Protein AF-A0A7Y9HKL0-F1 (afdb_monomer_lite)

Radius of gyration: 28.07 Å; chains: 1; bounding box: 68×76×88 Å

pLDDT: mean 76.35, std 19.72, range [28.73, 98.69]

Secondary structure (DSSP, 8-state):
--EEEPPTT--HHHHHHHTT--HHHHHHHTT-S-TT---TT-EEE-----PPP-----PPPPPPPPPP---PPPHHHHHHHHHHHHHHHHHHHHHHHHHHHHHHHHHHHHHHHHHH------PPPPPPP-PPPPP---TTTHHHHHHHHHHHHHHSPP-PPPP-SSS--HHHHHHHHHHHHHHH--TTGGG-EEESHHHHTTTTSS--STT-TTTTTB---EEETTTTEETTTSHHHHHHHHHHHH-HHHHHHHHHTT-HHHHHHHHHHHHT--GGGTT-TTS-S-HHHHHHHHTTSHHHHHHHHHHTSTTS----GGG-B--TTS--EESSTTPPEE-TTSHHHHHHHHHHTT-HHHHHHHHHHHIIIIIGGGHHHHHHTT---HHHHHHHHHHHHHH-TTSTGGGHHHHHHHHTT--SS--SHHHHHHHHHHHHH-SSEETTEE--HHHHHHHHHHHH-TTS-S-S----GGG-

Structure (mmCIF, N/CA/C/O backbone):
data_AF-A0A7Y9HKL0-F1
#
_entry.id   AF-A0A7Y9HKL0-F1
#
loop_
_atom_site.group_PDB
_atom_site.id
_atom_site.type_symbol
_atom_site.label_atom_id
_atom_site.label_alt_id
_atom_site.label_comp_id
_atom_site.label_asym_id
_atom_site.label_entity_id
_atom_site.label_seq_id
_atom_site.pdbx_PDB_ins_code
_atom_site.Cartn_x
_atom_site.Cartn_y
_atom_site.Cartn_z
_atom_site.occupancy
_atom_site.B_iso_or_equiv
_atom_site.auth_seq_id
_atom_site.auth_comp_id
_atom_site.auth_asym_id
_atom_site.auth_atom_id
_atom_site.pdbx_PDB_model_num
ATOM 1 N N . MET A 1 1 ? -23.458 16.137 -48.644 1.00 60.25 1 MET A N 1
ATOM 2 C CA . MET A 1 1 ? -22.697 15.511 -47.537 1.00 60.25 1 MET A CA 1
ATOM 3 C C . MET A 1 1 ? -23.072 16.260 -46.268 1.00 60.25 1 MET A C 1
ATOM 5 O O . MET A 1 1 ? -23.228 17.471 -46.381 1.00 60.25 1 MET A O 1
ATOM 9 N N . PRO A 1 2 ? -23.307 15.602 -45.121 1.00 82.56 2 PRO A N 1
ATOM 10 C CA . PRO A 1 2 ? -23.569 16.333 -43.885 1.00 82.56 2 PRO A CA 1
ATOM 11 C C . PRO A 1 2 ? -22.359 17.207 -43.532 1.00 82.56 2 PRO A C 1
ATOM 13 O O . PRO A 1 2 ? -21.218 16.806 -43.753 1.00 82.56 2 PRO A O 1
ATOM 16 N N . THR A 1 3 ? -22.609 18.408 -43.020 1.00 87.50 3 THR A N 1
ATOM 17 C CA . THR A 1 3 ? -21.567 19.359 -42.616 1.00 87.50 3 THR A CA 1
ATOM 18 C C . THR A 1 3 ? -21.662 19.635 -41.121 1.00 87.50 3 THR A C 1
ATOM 20 O O . THR A 1 3 ? -22.765 19.798 -40.600 1.00 87.50 3 THR A O 1
ATOM 23 N N . HIS A 1 4 ? -20.523 19.730 -40.439 1.00 87.75 4 HIS A N 1
ATOM 24 C CA . HIS A 1 4 ? -20.424 20.016 -39.008 1.00 87.75 4 HIS A CA 1
ATOM 25 C C . HIS A 1 4 ? -19.666 21.321 -38.777 1.00 87.75 4 HIS A C 1
ATOM 27 O O . HIS A 1 4 ? -18.547 21.479 -39.260 1.00 87.75 4 HIS A O 1
ATOM 33 N N . LYS A 1 5 ? -20.261 22.256 -38.032 1.00 91.25 5 LYS A N 1
ATOM 34 C CA . LYS A 1 5 ? -19.592 23.496 -37.623 1.00 91.25 5 LYS A CA 1
ATOM 35 C C . LYS A 1 5 ? -18.841 23.247 -36.315 1.00 91.25 5 LYS A C 1
ATOM 37 O O . LYS A 1 5 ? -19.484 22.983 -35.303 1.00 91.25 5 LYS A O 1
ATOM 42 N N . VAL A 1 6 ? -17.514 23.348 -36.358 1.00 88.19 6 VAL A N 1
ATOM 43 C CA . VAL A 1 6 ? -16.598 23.143 -35.228 1.00 88.19 6 VAL A CA 1
ATOM 44 C C . VAL A 1 6 ? -16.999 24.057 -34.073 1.00 88.19 6 VAL A C 1
ATOM 46 O O . VAL A 1 6 ? -17.149 25.269 -34.249 1.00 88.19 6 VAL A O 1
ATOM 49 N N . ARG A 1 7 ? -17.197 23.479 -32.893 1.00 84.00 7 ARG A N 1
ATOM 50 C CA . ARG A 1 7 ? -17.511 24.187 -31.649 1.00 84.00 7 ARG A CA 1
ATOM 51 C C . ARG A 1 7 ? -16.261 24.337 -30.794 1.00 84.00 7 ARG A C 1
ATOM 53 O O . ARG A 1 7 ? -15.253 23.672 -31.023 1.00 84.00 7 ARG A O 1
ATOM 60 N N . ASP A 1 8 ? -16.343 25.228 -29.814 1.00 70.81 8 ASP A N 1
ATOM 61 C CA . ASP A 1 8 ? -15.228 25.487 -28.914 1.00 70.81 8 ASP A CA 1
ATOM 62 C C . ASP A 1 8 ? -14.807 24.204 -28.178 1.00 70.81 8 ASP A C 1
ATOM 64 O O . ASP A 1 8 ? -15.651 23.466 -27.666 1.00 70.81 8 ASP A O 1
ATOM 68 N N . GLY A 1 9 ? -13.506 23.908 -28.195 1.00 72.38 9 GLY A N 1
ATOM 69 C CA . GLY A 1 9 ? -12.932 22.689 -27.614 1.00 72.38 9 GLY A CA 1
ATOM 70 C C . GLY A 1 9 ? -13.030 21.409 -28.462 1.00 72.38 9 GLY A C 1
ATOM 71 O O . GLY A 1 9 ? -12.573 20.358 -28.010 1.00 72.38 9 GLY A O 1
ATOM 72 N N . GLU A 1 10 ? -13.587 21.448 -29.678 1.00 81.06 10 GLU A N 1
ATOM 73 C CA . GLU A 1 10 ? -13.597 20.286 -30.578 1.00 81.06 10 GLU A CA 1
ATOM 74 C C . GLU A 1 10 ? -12.285 20.148 -31.375 1.00 81.06 10 GLU A C 1
ATOM 76 O O . GLU A 1 10 ? -11.695 21.123 -31.830 1.00 81.06 10 GLU A O 1
ATOM 81 N N . SER A 1 11 ? -11.847 18.905 -31.595 1.00 88.44 11 SER A N 1
ATOM 82 C CA . SER A 1 11 ? -10.706 18.547 -32.449 1.00 88.44 11 SER A CA 1
ATOM 83 C C . SER A 1 11 ? -11.152 17.647 -33.606 1.00 88.44 11 SER A C 1
ATOM 85 O O . SER A 1 11 ? -12.193 16.989 -33.531 1.00 88.44 11 SER A O 1
ATOM 87 N N . ILE A 1 12 ? -10.328 17.509 -34.650 1.00 85.12 12 ILE A N 1
ATOM 88 C CA . ILE A 1 12 ? -10.587 16.557 -35.746 1.00 85.12 12 ILE A CA 1
ATOM 89 C C . ILE A 1 12 ? -10.821 15.132 -35.223 1.00 85.12 12 ILE A C 1
ATOM 91 O O . ILE A 1 12 ? -11.694 14.421 -35.716 1.00 85.12 12 ILE A O 1
ATOM 95 N N . SER A 1 13 ? -10.092 14.725 -34.179 1.00 82.00 13 SER A N 1
ATOM 96 C CA . SER A 1 13 ? -10.234 13.393 -33.582 1.00 82.00 13 SER A CA 1
ATOM 97 C C . SER A 1 13 ? -11.562 13.219 -32.831 1.00 82.00 13 SER A C 1
ATOM 99 O O . SER A 1 13 ? -12.132 12.129 -32.860 1.00 82.00 13 SER A O 1
ATOM 101 N N . SER A 1 14 ? -12.063 14.260 -32.153 1.00 83.19 14 SER A N 1
ATOM 102 C CA . SER A 1 14 ? -13.353 14.191 -31.451 1.00 83.19 14 SER A CA 1
ATOM 103 C C . SER A 1 14 ? -14.530 14.248 -32.424 1.00 83.19 14 SER A C 1
ATOM 105 O O . SER A 1 14 ? -15.496 13.513 -32.240 1.00 83.19 14 SER A O 1
ATOM 107 N N . ILE A 1 15 ? -14.421 15.034 -33.500 1.00 86.44 15 ILE A N 1
ATOM 108 C CA . ILE A 1 15 ? -15.443 15.126 -34.554 1.00 86.44 15 ILE A CA 1
ATOM 109 C C . ILE A 1 15 ? -15.511 13.820 -35.361 1.00 86.44 15 ILE A C 1
ATOM 111 O O . ILE A 1 15 ? -16.599 13.296 -35.585 1.00 86.44 15 ILE A O 1
ATOM 115 N N . ALA A 1 16 ? -14.369 13.228 -35.730 1.00 86.12 16 ALA A N 1
ATOM 116 C CA . ALA A 1 16 ? -14.337 11.940 -36.431 1.00 86.12 16 ALA A CA 1
ATOM 117 C C . ALA A 1 16 ? -15.029 10.825 -35.625 1.00 86.12 16 ALA A C 1
ATOM 119 O O . ALA A 1 16 ? -15.837 10.068 -36.164 1.00 86.12 16 ALA A O 1
ATOM 120 N N . LYS A 1 17 ? -14.786 10.782 -34.307 1.00 84.25 17 LYS A N 1
ATOM 121 C CA . LYS A 1 17 ? -15.470 9.856 -33.392 1.00 84.25 17 LYS A CA 1
ATOM 122 C C . LYS A 1 17 ? -16.966 10.134 -33.287 1.00 84.25 17 LYS A C 1
ATOM 124 O O . LYS A 1 17 ? -17.737 9.182 -33.309 1.00 84.25 17 LYS A O 1
ATOM 129 N N . LEU A 1 18 ? -17.364 11.405 -33.200 1.00 84.38 18 LEU A N 1
ATOM 130 C CA . LEU A 1 18 ? -18.769 11.806 -33.089 1.00 84.38 18 LEU A CA 1
ATOM 131 C C . LEU A 1 18 ? -19.599 11.322 -34.286 1.00 84.38 18 LEU A C 1
ATOM 133 O O . LEU A 1 18 ? -20.741 10.911 -34.115 1.00 84.38 18 LEU A O 1
ATOM 137 N N . PHE A 1 19 ? -19.015 11.337 -35.485 1.00 84.75 19 PHE A N 1
ATOM 138 C CA . PHE A 1 19 ? -19.691 10.905 -36.710 1.00 84.75 19 PHE A CA 1
ATOM 139 C C . PHE A 1 19 ? -19.340 9.479 -37.153 1.00 84.75 19 PHE A C 1
ATOM 141 O O . PHE A 1 19 ? -19.783 9.051 -38.217 1.00 84.75 19 PHE A O 1
ATOM 148 N N . HIS A 1 20 ? -18.572 8.736 -36.349 1.00 84.75 20 HIS A N 1
ATOM 149 C CA . HIS A 1 20 ? -18.093 7.387 -36.670 1.00 84.75 20 HIS A CA 1
ATOM 150 C C . HIS A 1 20 ? -17.414 7.286 -38.049 1.00 84.75 20 HIS A C 1
ATOM 152 O O . HIS A 1 20 ? -17.606 6.317 -38.787 1.00 84.75 20 HIS A O 1
ATOM 158 N N . VAL A 1 21 ? -16.620 8.297 -38.402 1.00 87.06 21 VAL A N 1
ATOM 159 C CA . VAL A 1 21 ? -15.829 8.335 -39.637 1.00 87.06 21 VAL A CA 1
ATOM 160 C C . VAL A 1 21 ? -14.350 8.189 -39.317 1.00 87.06 21 VAL A C 1
ATOM 162 O O . VAL A 1 21 ? -13.893 8.549 -38.232 1.00 87.06 21 VAL A O 1
ATOM 165 N N . ASP A 1 22 ? -13.590 7.662 -40.270 1.00 85.94 22 ASP A N 1
ATOM 166 C CA . ASP A 1 22 ? -12.144 7.589 -40.123 1.00 85.94 22 ASP A CA 1
ATOM 167 C C . ASP A 1 22 ? -11.515 8.995 -40.134 1.00 85.94 22 ASP A C 1
ATOM 169 O O . ASP A 1 22 ? -11.911 9.880 -40.901 1.00 85.94 22 ASP A O 1
ATOM 173 N N . LYS A 1 23 ? -10.516 9.194 -39.267 1.00 88.06 23 LYS A N 1
ATOM 174 C CA . LYS A 1 23 ? -9.847 10.487 -39.084 1.00 88.06 23 LYS A CA 1
ATOM 175 C C . LYS A 1 23 ? -9.130 10.929 -40.363 1.00 88.06 23 LYS A C 1
ATOM 177 O O . LYS A 1 23 ? -9.212 12.105 -40.709 1.00 88.06 23 LYS A O 1
ATOM 182 N N . ALA A 1 24 ? -8.454 10.014 -41.062 1.00 84.00 24 ALA A N 1
ATOM 183 C CA . ALA A 1 24 ? -7.739 10.334 -42.294 1.00 84.00 24 ALA A CA 1
ATOM 184 C C . ALA A 1 24 ? -8.721 10.698 -43.415 1.00 84.00 24 ALA A C 1
ATOM 186 O O . ALA A 1 24 ? -8.516 11.695 -44.101 1.00 84.00 24 ALA A O 1
ATOM 187 N N . SER A 1 25 ? -9.847 9.984 -43.505 1.00 84.56 25 SER A N 1
ATOM 188 C CA . SER A 1 25 ? -10.920 10.305 -44.459 1.00 84.56 25 SER A CA 1
ATOM 189 C C . SER A 1 25 ? -11.530 11.692 -44.214 1.00 84.56 25 SER A C 1
ATOM 191 O O . SER A 1 25 ? -11.843 12.410 -45.161 1.00 84.56 25 SER A O 1
ATOM 193 N N . LEU A 1 26 ? -11.694 12.099 -42.948 1.00 87.00 26 LEU A N 1
ATOM 194 C CA . LEU A 1 26 ? -12.203 13.430 -42.597 1.00 87.00 26 LEU A CA 1
ATOM 195 C C . LEU A 1 26 ? -11.196 14.547 -42.927 1.00 87.00 26 LEU A C 1
ATOM 197 O O . LEU A 1 26 ? -11.602 15.615 -43.382 1.00 87.00 26 LEU A O 1
ATOM 201 N N . ILE A 1 27 ? -9.898 14.303 -42.721 1.00 88.00 27 ILE A N 1
ATOM 202 C CA . ILE A 1 27 ? -8.813 15.237 -43.071 1.00 88.00 27 ILE A CA 1
ATOM 203 C C . ILE A 1 27 ? -8.735 15.423 -44.589 1.00 88.00 27 ILE A C 1
ATOM 205 O O . ILE A 1 27 ? -8.690 16.558 -45.068 1.00 88.00 27 ILE A O 1
ATOM 209 N N . GLU A 1 28 ? -8.769 14.319 -45.336 1.00 85.88 28 GLU A N 1
ATOM 210 C CA . GLU A 1 28 ? -8.707 14.305 -46.798 1.00 85.88 28 GLU A CA 1
ATOM 211 C C . GLU A 1 28 ? -9.916 15.017 -47.416 1.00 85.88 28 GLU A C 1
ATOM 213 O O . GLU A 1 28 ? -9.742 15.921 -48.232 1.00 85.88 28 GLU A O 1
ATOM 218 N N . ALA A 1 29 ? -11.131 14.698 -46.953 1.00 86.62 29 ALA A N 1
ATOM 219 C CA . ALA A 1 29 ? -12.374 15.294 -47.450 1.00 86.62 29 ALA A CA 1
ATOM 220 C C . ALA A 1 29 ? -12.476 16.815 -47.232 1.00 86.62 29 ALA A C 1
ATOM 222 O O . ALA A 1 29 ? -13.306 17.469 -47.860 1.00 86.62 29 ALA A O 1
ATOM 223 N N . ASN A 1 30 ? -11.659 17.377 -46.336 1.00 90.19 30 ASN A N 1
ATOM 224 C CA . ASN A 1 30 ? -11.635 18.804 -46.014 1.00 90.19 30 ASN A CA 1
ATOM 225 C C . ASN A 1 30 ? -10.307 19.485 -46.374 1.00 90.19 30 ASN A C 1
ATOM 227 O O . ASN A 1 30 ? -10.111 20.646 -46.018 1.00 90.19 30 ASN A O 1
ATOM 231 N N . HIS A 1 31 ? -9.397 18.777 -47.056 1.00 87.50 31 HIS A N 1
ATOM 232 C CA . HIS A 1 31 ? -8.073 19.262 -47.464 1.00 87.50 31 HIS A CA 1
ATOM 233 C C . HIS A 1 31 ? -7.271 19.933 -46.330 1.00 87.50 31 HIS A C 1
ATOM 235 O O . HIS A 1 31 ? -6.591 20.944 -46.529 1.00 87.50 31 HIS A O 1
ATOM 241 N N . ILE A 1 32 ? -7.350 19.372 -45.121 1.00 84.25 32 ILE A N 1
ATOM 242 C CA . ILE A 1 32 ? -6.709 19.942 -43.934 1.00 84.25 32 ILE A CA 1
ATOM 243 C C . ILE A 1 32 ? -5.227 19.563 -43.930 1.00 84.25 32 ILE A C 1
ATOM 245 O O . ILE A 1 32 ? -4.875 18.398 -43.774 1.00 84.25 32 ILE A O 1
ATOM 249 N N . LYS A 1 33 ? -4.349 20.560 -44.085 1.00 76.06 33 LYS A N 1
ATOM 250 C CA . LYS A 1 33 ? -2.888 20.358 -44.076 1.00 76.06 33 LYS A CA 1
ATOM 251 C C . LYS A 1 33 ? -2.331 20.066 -42.683 1.00 76.06 33 LYS A C 1
ATOM 253 O O . LYS A 1 33 ? -1.368 19.320 -42.565 1.00 76.06 33 LYS A O 1
ATOM 258 N N . ASP A 1 34 ? -2.933 20.659 -41.654 1.00 75.38 34 ASP A N 1
ATOM 259 C CA . ASP A 1 34 ? -2.543 20.485 -40.255 1.00 75.38 34 ASP A CA 1
ATOM 260 C C . ASP A 1 34 ? -3.792 20.190 -39.399 1.00 75.38 34 ASP A C 1
ATOM 262 O O . ASP A 1 34 ? -4.618 21.087 -39.194 1.00 75.38 34 ASP A O 1
ATOM 266 N N . PRO A 1 35 ? -3.975 18.938 -38.937 1.00 74.06 35 PRO A N 1
ATOM 267 C CA . PRO A 1 35 ? -5.157 18.514 -38.184 1.00 74.06 35 PRO A CA 1
ATOM 268 C C . PRO A 1 35 ? -5.356 19.207 -36.830 1.00 74.06 35 PRO A C 1
ATOM 270 O O . PRO A 1 35 ? -6.473 19.158 -36.308 1.00 74.06 35 PRO A O 1
ATOM 273 N N . ASP A 1 36 ? -4.315 19.839 -36.278 1.00 74.31 36 ASP A N 1
ATOM 274 C CA . ASP A 1 36 ? -4.359 20.511 -34.973 1.00 74.31 36 ASP A CA 1
ATOM 275 C C . ASP A 1 36 ? -4.697 22.010 -35.088 1.00 74.31 36 ASP A C 1
ATOM 277 O O . ASP A 1 36 ? -4.859 22.699 -34.082 1.00 74.31 36 ASP A O 1
ATOM 281 N N . ARG A 1 37 ? -4.865 22.526 -36.315 1.00 71.81 37 ARG A N 1
ATOM 282 C CA . ARG A 1 37 ? -5.150 23.944 -36.600 1.00 71.81 37 ARG A CA 1
ATOM 283 C C . ARG A 1 37 ? -6.572 24.209 -37.097 1.00 71.81 37 ARG A C 1
ATOM 285 O O . ARG A 1 37 ? -6.788 25.134 -37.878 1.00 71.81 37 ARG A O 1
ATOM 292 N N . ILE A 1 38 ? -7.550 23.412 -36.670 1.00 84.31 38 ILE A N 1
ATOM 293 C CA . ILE A 1 38 ? -8.956 23.754 -36.921 1.00 84.31 38 ILE A CA 1
ATOM 294 C C . ILE A 1 38 ? -9.443 24.826 -35.946 1.00 84.31 38 ILE A C 1
ATOM 296 O O . ILE A 1 38 ? -9.037 24.854 -34.786 1.00 84.31 38 ILE A O 1
ATOM 300 N N . HIS A 1 39 ? -10.319 25.712 -36.416 1.00 80.62 39 HIS A N 1
ATOM 301 C CA . HIS A 1 39 ? -10.801 26.849 -35.634 1.00 80.62 39 HIS A CA 1
ATOM 302 C C . HIS A 1 39 ? -12.292 26.738 -35.317 1.00 80.62 39 HIS A C 1
ATOM 304 O O . HIS A 1 39 ? -13.091 26.280 -36.137 1.00 80.62 39 HIS A O 1
ATOM 310 N N . THR A 1 40 ? -12.688 27.217 -34.138 1.00 82.62 40 THR A N 1
ATOM 311 C CA . THR A 1 40 ? -14.094 27.336 -33.749 1.00 82.62 40 THR A CA 1
ATOM 312 C C . THR A 1 40 ? -14.873 28.128 -34.802 1.00 82.62 40 THR A C 1
ATOM 314 O O . THR A 1 40 ? -14.478 29.214 -35.219 1.00 82.62 40 THR A O 1
ATOM 317 N N . GLY A 1 41 ? -15.992 27.570 -35.254 1.00 70.19 41 GLY A N 1
ATOM 318 C CA . GLY A 1 41 ? -16.835 28.120 -36.308 1.00 70.19 41 GLY A CA 1
ATOM 319 C C . GLY A 1 41 ? -16.505 27.640 -37.724 1.00 70.19 41 GLY A C 1
ATOM 320 O O . GLY A 1 41 ? -17.313 27.882 -38.623 1.00 70.19 41 GLY A O 1
ATOM 321 N N . GLN A 1 42 ? -15.391 26.930 -37.925 1.00 86.94 42 GLN A N 1
ATOM 322 C CA . GLN A 1 42 ? -15.043 26.296 -39.198 1.00 86.94 42 GLN A CA 1
ATOM 323 C C . GLN A 1 42 ? -16.057 25.200 -39.551 1.00 86.94 42 GLN A C 1
ATOM 325 O O . GLN A 1 42 ? -16.467 24.431 -38.688 1.00 86.94 42 GLN A O 1
ATOM 330 N N . VAL A 1 43 ? -16.481 25.113 -40.812 1.00 89.69 43 VAL A N 1
ATOM 331 C CA . VAL A 1 43 ? -17.437 24.090 -41.265 1.00 89.69 43 VAL A CA 1
ATOM 332 C C . VAL A 1 43 ? -16.683 22.966 -41.966 1.00 89.69 43 VAL A C 1
ATOM 334 O O . VAL A 1 43 ? -15.977 23.211 -42.939 1.00 89.69 43 VAL A O 1
ATOM 337 N N . LEU A 1 44 ? -16.836 21.742 -41.465 1.00 90.94 44 LEU A N 1
ATOM 338 C CA . LEU A 1 44 ? -16.228 20.533 -42.010 1.00 90.94 44 LEU A CA 1
ATOM 339 C C . LEU A 1 44 ? -17.278 19.674 -42.711 1.00 90.94 44 LEU A C 1
ATOM 341 O O . LEU A 1 44 ? -18.351 19.407 -42.172 1.00 90.94 44 LEU A O 1
ATOM 345 N N . THR A 1 45 ? -16.953 19.196 -43.902 1.00 92.69 45 THR A N 1
ATOM 346 C CA . THR A 1 45 ? -17.711 18.188 -44.636 1.00 92.69 45 THR A CA 1
ATOM 347 C C . THR A 1 45 ? -17.430 16.814 -44.044 1.00 92.69 45 THR A C 1
ATOM 349 O O . THR A 1 45 ? -16.289 16.359 -44.024 1.00 92.69 45 THR A O 1
ATOM 352 N N . ILE A 1 46 ? -18.468 16.134 -43.568 1.00 92.00 46 ILE A N 1
ATOM 353 C CA . ILE A 1 46 ? -18.341 14.801 -42.985 1.00 92.00 46 ILE A CA 1
ATOM 354 C C . ILE A 1 46 ? -18.482 13.759 -44.107 1.00 92.00 46 ILE A C 1
ATOM 356 O O . ILE A 1 46 ? -19.559 13.663 -44.714 1.00 92.00 46 ILE A O 1
ATOM 360 N N . PRO A 1 47 ? -17.423 12.984 -44.419 1.00 83.81 47 PRO A N 1
ATOM 361 C CA . PRO A 1 47 ? -17.490 11.964 -45.456 1.00 83.81 47 PRO A CA 1
ATOM 362 C C . PRO A 1 47 ? -18.428 10.839 -45.017 1.00 83.81 47 PRO A C 1
ATOM 364 O O . PRO A 1 47 ? -18.483 10.472 -43.846 1.00 83.81 47 PRO A O 1
ATOM 367 N N . LYS A 1 48 ? -19.178 10.255 -45.954 1.00 73.94 48 LYS A N 1
ATOM 368 C CA . LYS A 1 48 ? -19.939 9.039 -45.642 1.00 73.94 48 LYS A CA 1
ATOM 369 C C . LYS A 1 48 ? -18.959 7.896 -45.382 1.00 73.94 48 LYS A C 1
ATOM 371 O O . LYS A 1 48 ? -18.000 7.730 -46.133 1.00 73.94 48 LYS A O 1
ATOM 376 N N . LYS A 1 49 ? -19.226 7.115 -44.333 1.00 62.31 49 LYS A N 1
ATOM 377 C CA . LYS A 1 49 ? -18.497 5.890 -43.982 1.00 62.31 49 LYS A CA 1
ATOM 378 C C . LYS A 1 49 ? -18.246 5.058 -45.246 1.00 62.31 49 LYS A C 1
ATOM 380 O O . LYS A 1 49 ? -19.194 4.608 -45.887 1.00 62.31 49 LYS A O 1
ATOM 385 N N . ARG A 1 50 ? -16.977 4.875 -45.621 1.00 46.81 50 ARG A N 1
ATOM 386 C CA . ARG A 1 50 ? -16.599 3.981 -46.718 1.00 46.81 50 ARG A CA 1
ATOM 387 C C . ARG A 1 50 ? -16.657 2.559 -46.175 1.00 46.81 50 ARG A C 1
ATOM 389 O O . ARG A 1 50 ? -15.719 2.087 -45.544 1.00 46.81 50 ARG A O 1
ATOM 396 N N . GLU A 1 51 ? -17.802 1.912 -46.340 1.00 42.31 51 GLU A N 1
ATOM 397 C CA . GLU A 1 51 ? -17.924 0.483 -46.070 1.00 42.31 51 GLU A CA 1
ATOM 398 C C . GLU A 1 51 ? -17.072 -0.265 -47.100 1.00 42.31 51 GLU A C 1
ATOM 400 O O . GLU A 1 51 ? -17.236 -0.083 -48.307 1.00 42.31 51 GLU A O 1
ATOM 405 N N . GLN A 1 52 ? -16.097 -1.039 -46.620 1.00 39.38 52 GLN A N 1
ATOM 406 C CA . GLN A 1 52 ? -15.329 -1.959 -47.453 1.00 39.38 52 GLN A CA 1
ATOM 407 C C . GLN A 1 52 ? -16.312 -2.938 -48.108 1.00 39.38 52 GLN A C 1
ATOM 409 O O . GLN A 1 52 ? -17.018 -3.672 -47.421 1.00 39.38 52 GLN A O 1
ATOM 414 N N . GLN A 1 53 ? -16.397 -2.893 -49.437 1.00 30.77 53 GLN A N 1
ATOM 415 C CA . GLN A 1 53 ? -17.292 -3.728 -50.235 1.00 30.77 53 GLN A CA 1
ATOM 416 C C . GLN A 1 53 ? -16.698 -5.130 -50.436 1.00 30.77 53 GLN A C 1
ATOM 418 O O . GLN A 1 53 ? -15.540 -5.263 -50.829 1.00 30.77 53 GLN A O 1
ATOM 423 N N . ALA A 1 54 ? -17.527 -6.158 -50.248 1.00 33.19 54 ALA A N 1
ATOM 424 C CA . ALA A 1 54 ? -17.378 -7.492 -50.837 1.00 33.19 54 ALA A CA 1
ATOM 425 C C . ALA A 1 54 ? -18.552 -7.729 -51.832 1.00 33.19 54 ALA A C 1
ATOM 427 O O . ALA A 1 54 ? -19.580 -7.059 -51.694 1.00 33.19 54 ALA A O 1
ATOM 428 N N . PRO A 1 55 ? -18.401 -8.593 -52.862 1.00 37.94 55 PRO A N 1
ATOM 429 C CA . PRO A 1 55 ? -19.211 -8.590 -54.097 1.00 37.94 55 PRO A CA 1
ATOM 430 C C . PRO A 1 55 ? -20.648 -9.161 -53.937 1.00 37.94 55 PRO A C 1
ATOM 432 O O . PRO A 1 55 ? -20.974 -9.689 -52.874 1.00 37.94 55 PRO A O 1
ATOM 435 N N . PRO A 1 56 ? -21.545 -9.011 -54.944 1.00 38.59 56 PRO A N 1
ATOM 436 C CA . PRO A 1 56 ? -22.951 -8.679 -54.692 1.00 38.59 56 PRO A CA 1
ATOM 437 C C . PRO A 1 56 ? -23.980 -9.831 -54.710 1.00 38.59 56 PRO A C 1
ATOM 439 O O . PRO A 1 56 ? -23.874 -10.785 -55.471 1.00 38.59 56 PRO A O 1
ATOM 442 N N . ALA A 1 57 ? -25.049 -9.561 -53.943 1.00 37.38 57 ALA A N 1
ATOM 443 C CA . ALA A 1 57 ? -26.491 -9.782 -54.161 1.00 37.38 57 ALA A CA 1
ATOM 444 C C . ALA A 1 57 ? -27.124 -11.193 -54.120 1.00 37.38 57 ALA A C 1
ATOM 446 O O . ALA A 1 57 ? -27.079 -11.941 -55.090 1.00 37.38 57 ALA A O 1
ATOM 447 N N . VAL A 1 58 ? -27.954 -11.414 -53.084 1.00 33.31 58 VAL A N 1
ATOM 448 C CA . VAL A 1 58 ? -29.310 -11.992 -53.226 1.00 33.31 58 VAL A CA 1
ATOM 449 C C . VAL A 1 58 ? -30.282 -11.358 -52.208 1.00 33.31 58 VAL A C 1
ATOM 451 O O . VAL A 1 58 ? -29.895 -10.980 -51.107 1.00 33.31 58 VAL A O 1
ATOM 454 N N . THR A 1 59 ? -31.528 -11.173 -52.642 1.00 34.41 59 THR A N 1
ATOM 455 C CA . THR A 1 59 ? -32.641 -10.341 -52.128 1.00 34.41 59 THR A CA 1
ATOM 456 C C . THR A 1 59 ? -33.189 -10.668 -50.720 1.00 34.41 59 THR A C 1
ATOM 458 O O . THR A 1 59 ? -33.159 -11.830 -50.320 1.00 34.41 59 THR A O 1
ATOM 461 N N . PRO A 1 60 ? -33.789 -9.696 -49.991 1.00 40.38 60 PRO A N 1
ATOM 462 C CA . PRO A 1 60 ? -34.359 -9.913 -48.653 1.00 40.38 60 PRO A CA 1
ATOM 463 C C . PRO A 1 60 ? -35.851 -10.319 -48.676 1.00 40.38 60 PRO A C 1
ATOM 465 O O . PRO A 1 60 ? -36.620 -9.711 -49.423 1.00 40.38 60 PRO A O 1
ATOM 468 N N . PRO A 1 61 ? -36.323 -11.237 -47.804 1.00 40.09 61 PRO A N 1
ATOM 469 C CA . PRO A 1 61 ? -37.718 -11.272 -47.385 1.00 40.09 61 PRO A CA 1
ATOM 470 C C . PRO A 1 61 ? -37.945 -10.427 -46.117 1.00 40.09 61 PRO A C 1
ATOM 472 O O . PRO A 1 61 ? -37.025 -10.075 -45.379 1.00 40.09 61 PRO A O 1
ATOM 475 N N . ALA A 1 62 ? -39.208 -10.057 -45.922 1.00 39.56 62 ALA A N 1
ATOM 476 C CA . ALA A 1 62 ? -39.708 -9.003 -45.048 1.00 39.56 62 ALA A CA 1
ATOM 477 C C . ALA A 1 62 ? -39.449 -9.171 -43.532 1.00 39.56 62 ALA A C 1
ATOM 479 O O . ALA A 1 62 ? -39.382 -10.273 -42.994 1.00 39.56 62 ALA A O 1
ATOM 480 N N . LYS A 1 63 ? -39.378 -8.017 -42.846 1.00 39.78 63 LYS A N 1
ATOM 481 C CA . LYS A 1 63 ? -39.281 -7.833 -41.383 1.00 39.78 63 LYS A CA 1
ATOM 482 C C . LYS A 1 63 ? -40.371 -8.587 -40.598 1.00 39.78 63 LYS A C 1
ATOM 484 O O . LYS A 1 63 ? -41.548 -8.360 -40.876 1.00 39.78 63 LYS A O 1
ATOM 489 N N . PRO A 1 64 ? -40.024 -9.276 -39.493 1.00 40.44 64 PRO A N 1
ATOM 490 C CA . PRO A 1 64 ? -40.907 -9.418 -38.343 1.00 40.44 64 PRO A CA 1
ATOM 491 C C . PRO A 1 64 ? -40.788 -8.202 -37.403 1.00 40.44 64 PRO A C 1
ATOM 493 O O . PRO A 1 64 ? -39.722 -7.605 -37.245 1.00 40.44 64 PRO A O 1
ATOM 496 N N . SER A 1 65 ? -41.918 -7.840 -36.797 1.00 32.62 65 SER A N 1
ATOM 497 C CA . SER A 1 65 ? -42.107 -6.761 -35.812 1.00 32.62 65 SER A CA 1
ATOM 498 C C . SER A 1 65 ? -41.226 -6.942 -34.554 1.00 32.62 65 SER A C 1
ATOM 500 O O . SER A 1 65 ? -40.961 -8.087 -34.183 1.00 32.62 65 SER A O 1
ATOM 502 N N . PRO A 1 66 ? -40.768 -5.872 -33.867 1.00 44.94 66 PRO A N 1
ATOM 503 C CA . PRO A 1 66 ? -39.858 -6.014 -32.734 1.00 44.94 66 PRO A CA 1
ATOM 504 C C . PRO A 1 66 ? -40.582 -6.519 -31.476 1.00 44.94 66 PRO A C 1
ATOM 506 O O . PRO A 1 66 ? -41.580 -5.949 -31.036 1.00 44.94 66 PRO A O 1
ATOM 509 N N . ALA A 1 67 ? -40.023 -7.575 -30.882 1.00 43.97 67 ALA A N 1
ATOM 510 C CA . ALA A 1 67 ? -40.246 -7.970 -29.493 1.00 43.97 67 ALA A CA 1
ATOM 511 C C . ALA A 1 67 ? -39.735 -6.871 -28.527 1.00 43.97 67 ALA A C 1
ATOM 513 O O . ALA A 1 67 ? -38.941 -6.022 -28.947 1.00 43.97 67 ALA A O 1
ATOM 514 N N . PRO A 1 68 ? -40.156 -6.853 -27.245 1.00 45.50 68 PRO A N 1
ATOM 515 C CA . PRO A 1 68 ? -39.845 -5.762 -26.326 1.00 45.50 68 PRO A CA 1
ATOM 516 C C . PRO A 1 68 ? -38.329 -5.651 -26.146 1.00 45.50 68 PRO A C 1
ATOM 518 O O . PRO A 1 68 ? -37.679 -6.610 -25.731 1.00 45.50 68 PRO A O 1
ATOM 521 N N . ALA A 1 69 ? -37.765 -4.490 -26.479 1.00 45.88 69 ALA A N 1
ATOM 522 C CA . ALA A 1 69 ? -36.343 -4.233 -26.326 1.00 45.88 69 ALA A CA 1
ATOM 523 C C . ALA A 1 69 ? -35.958 -4.350 -24.844 1.00 45.88 69 ALA A C 1
ATOM 525 O O . ALA A 1 69 ? -36.414 -3.569 -24.005 1.00 45.88 69 ALA A O 1
ATOM 526 N N . ALA A 1 70 ? -35.112 -5.331 -24.528 1.00 50.84 70 ALA A N 1
ATOM 527 C CA . ALA A 1 70 ? -34.386 -5.358 -23.272 1.00 50.84 70 ALA A CA 1
ATOM 528 C C . ALA A 1 70 ? -33.615 -4.037 -23.155 1.00 50.84 70 ALA A C 1
ATOM 530 O O . ALA A 1 70 ? -32.830 -3.689 -24.036 1.00 50.84 70 ALA A O 1
ATOM 531 N N . ARG A 1 71 ? -33.885 -3.271 -22.096 1.00 61.88 71 ARG A N 1
ATOM 532 C CA . ARG A 1 71 ? -33.202 -2.004 -21.832 1.00 61.88 71 ARG A CA 1
ATOM 533 C C . ARG A 1 71 ? -31.705 -2.281 -21.669 1.00 61.88 71 ARG A C 1
ATOM 535 O O . ARG A 1 71 ? -31.303 -2.890 -20.679 1.00 61.88 71 ARG A O 1
ATOM 542 N N . GLU A 1 72 ? -30.891 -1.840 -22.624 1.00 56.56 72 GLU A N 1
ATOM 543 C CA . GLU A 1 72 ? -29.435 -1.846 -22.474 1.00 56.56 72 GLU A CA 1
ATOM 544 C C . GLU A 1 72 ? -29.052 -0.908 -21.319 1.00 56.56 72 GLU A C 1
ATOM 546 O O . GLU A 1 72 ? -29.501 0.241 -21.252 1.00 56.56 72 GLU A O 1
ATOM 551 N N . LYS A 1 73 ? -28.266 -1.422 -20.366 1.00 69.12 73 LYS A N 1
ATOM 552 C CA . LYS A 1 73 ? -27.777 -0.647 -19.216 1.00 69.12 73 LYS A CA 1
ATOM 553 C C . LYS A 1 73 ? -26.879 0.486 -19.702 1.00 69.12 73 LYS A C 1
ATOM 555 O O . LYS A 1 73 ? -26.097 0.303 -20.634 1.00 69.12 73 LYS A O 1
ATOM 560 N N . SER A 1 74 ? -26.948 1.637 -19.044 1.00 82.12 74 SER A N 1
ATOM 561 C CA . SER A 1 74 ? -26.073 2.774 -19.339 1.00 82.12 74 SER A CA 1
ATOM 562 C C . SER A 1 74 ? -24.600 2.429 -19.088 1.00 82.12 74 SER A C 1
ATOM 564 O O . SER A 1 74 ? -24.275 1.574 -18.265 1.00 82.12 74 SER A O 1
ATOM 566 N N . LEU A 1 75 ? -23.683 3.120 -19.772 1.00 64.44 75 LEU A N 1
ATOM 567 C CA . LEU A 1 75 ? -22.241 2.916 -19.594 1.00 64.44 75 LEU A CA 1
ATOM 568 C C . LEU A 1 75 ? -21.790 3.137 -18.137 1.00 64.44 75 LEU A C 1
ATOM 570 O O . LEU A 1 75 ? -20.912 2.426 -17.661 1.00 64.44 75 LEU A O 1
ATOM 574 N N . SER A 1 76 ? -22.401 4.085 -17.418 1.00 60.94 76 SER A N 1
ATOM 575 C CA . SER A 1 76 ? -22.139 4.303 -15.989 1.00 60.94 76 SER A CA 1
ATOM 576 C C . SER A 1 76 ? -22.543 3.099 -15.146 1.00 60.94 76 SER A C 1
ATOM 578 O O . SER A 1 76 ? -21.740 2.626 -14.354 1.00 60.94 76 SER A O 1
ATOM 580 N N . GLU A 1 77 ? -23.735 2.542 -15.375 1.00 70.81 77 GLU A N 1
ATOM 581 C CA . GLU A 1 77 ? -24.190 1.351 -14.646 1.00 70.81 77 GLU A CA 1
ATOM 582 C C . GLU A 1 77 ? -23.296 0.142 -14.939 1.00 70.81 77 GLU A C 1
ATOM 584 O O . GLU A 1 77 ? -22.980 -0.624 -14.034 1.00 70.81 77 GLU A O 1
ATOM 589 N N . GLN A 1 78 ? -22.844 -0.019 -16.186 1.00 67.31 78 GLN A N 1
ATOM 590 C CA . GLN A 1 78 ? -21.916 -1.091 -16.554 1.00 67.31 78 GLN A CA 1
ATOM 591 C C . GLN A 1 78 ? -20.556 -0.943 -15.851 1.00 67.31 78 GLN A C 1
ATOM 593 O O . GLN A 1 78 ? -19.989 -1.931 -15.387 1.00 67.31 78 GLN A O 1
ATOM 598 N N . VAL A 1 79 ? -20.037 0.285 -15.747 1.00 66.25 79 VAL A N 1
ATOM 599 C CA . VAL A 1 79 ? -18.783 0.580 -15.038 1.00 66.25 79 VAL A CA 1
ATOM 600 C C . VAL A 1 79 ? -18.924 0.330 -13.534 1.00 66.25 79 VAL A C 1
ATOM 602 O O . VAL A 1 79 ? -18.048 -0.307 -12.948 1.00 66.25 79 VAL A O 1
ATOM 605 N N . ASP A 1 80 ? -20.025 0.764 -12.920 1.00 67.62 80 ASP A N 1
ATOM 606 C CA . ASP A 1 80 ? -20.293 0.541 -11.495 1.00 67.62 80 ASP A CA 1
ATOM 607 C C . ASP A 1 80 ? -20.433 -0.957 -11.176 1.00 67.62 80 ASP A C 1
ATOM 609 O O . ASP A 1 80 ? -19.867 -1.447 -10.197 1.00 67.62 80 ASP A O 1
ATOM 613 N N . GLU A 1 81 ? -21.123 -1.720 -12.034 1.00 71.00 81 GLU A N 1
ATOM 614 C CA . GLU A 1 81 ? -21.233 -3.178 -11.899 1.00 71.00 81 GLU A CA 1
ATOM 615 C C . GLU A 1 81 ? -19.883 -3.883 -12.026 1.00 71.00 81 GLU A C 1
ATOM 617 O O . GLU A 1 81 ? -19.591 -4.788 -11.241 1.00 71.00 81 GLU A O 1
ATOM 622 N N . ALA A 1 82 ? -19.047 -3.458 -12.974 1.00 66.31 82 ALA A N 1
ATOM 623 C CA . ALA A 1 82 ? -17.712 -4.014 -13.150 1.00 66.31 82 ALA A CA 1
ATOM 624 C C . ALA A 1 82 ? -16.814 -3.743 -11.931 1.00 66.31 82 ALA A C 1
ATOM 626 O O . ALA A 1 82 ? -16.120 -4.654 -11.475 1.00 66.31 82 ALA A O 1
ATOM 627 N N . MET A 1 83 ? -16.853 -2.528 -11.367 1.00 63.91 83 MET A N 1
ATOM 628 C CA . MET A 1 83 ? -16.091 -2.198 -10.155 1.00 63.91 83 MET A CA 1
ATOM 629 C C . MET A 1 83 ? -16.554 -3.011 -8.946 1.00 63.91 83 MET A C 1
ATOM 631 O O . MET A 1 83 ? -15.723 -3.492 -8.177 1.00 63.91 83 MET A O 1
ATOM 635 N N . LEU A 1 84 ? -17.867 -3.180 -8.782 1.00 68.81 84 LEU A N 1
ATOM 636 C CA . LEU A 1 84 ? -18.431 -3.958 -7.682 1.00 68.81 84 LEU A CA 1
ATOM 637 C C . LEU A 1 84 ? -18.051 -5.442 -7.788 1.00 68.81 84 LEU A C 1
ATOM 639 O O . LEU A 1 84 ? -17.621 -6.031 -6.801 1.00 68.81 84 LEU A O 1
ATOM 643 N N . HIS A 1 85 ? -18.131 -6.021 -8.987 1.00 69.56 85 HIS A N 1
ATOM 644 C CA . HIS A 1 85 ? -17.714 -7.402 -9.238 1.00 69.56 85 HIS A CA 1
ATOM 645 C C . HIS A 1 85 ? -16.219 -7.621 -8.970 1.00 69.56 85 HIS A C 1
ATOM 647 O O . HIS A 1 85 ? -15.829 -8.607 -8.350 1.00 69.56 85 HIS A O 1
ATOM 653 N N . ALA A 1 86 ? -15.365 -6.696 -9.402 1.00 66.31 86 ALA A N 1
ATOM 654 C CA . ALA A 1 86 ? -13.933 -6.810 -9.169 1.00 66.31 86 ALA A CA 1
ATOM 655 C C . ALA A 1 86 ? -13.588 -6.658 -7.665 1.00 66.31 86 ALA A C 1
ATOM 657 O O . ALA A 1 86 ? -12.838 -7.475 -7.119 1.00 66.31 86 ALA A O 1
ATOM 658 N N . ARG A 1 87 ? -14.246 -5.735 -6.940 1.00 72.75 87 ARG A N 1
ATOM 659 C CA . ARG A 1 87 ? -14.166 -5.670 -5.465 1.00 72.75 87 ARG A CA 1
ATOM 660 C C . ARG A 1 87 ? -14.546 -7.005 -4.819 1.00 72.75 87 ARG A C 1
ATOM 662 O O . ARG A 1 87 ? -13.866 -7.439 -3.896 1.00 72.75 87 ARG A O 1
ATOM 669 N N . GLU A 1 88 ? -15.590 -7.671 -5.299 1.00 73.06 88 GLU A N 1
ATOM 670 C CA . GLU A 1 88 ? -15.998 -8.964 -4.750 1.00 73.06 88 GLU A CA 1
ATOM 671 C C . GLU A 1 88 ? -14.949 -10.058 -4.960 1.00 73.06 88 GLU A C 1
ATOM 673 O O . GLU A 1 88 ? -14.603 -10.759 -4.011 1.00 73.06 88 GLU A O 1
ATOM 678 N N . LEU A 1 89 ? -14.391 -10.173 -6.167 1.00 71.88 89 LEU A N 1
ATOM 679 C CA . LEU A 1 89 ? -13.302 -11.118 -6.430 1.00 71.88 89 LEU A CA 1
ATOM 680 C C . LEU A 1 89 ? -12.104 -10.872 -5.506 1.00 71.88 89 LEU A C 1
ATOM 682 O O . LEU A 1 89 ? -11.479 -11.819 -5.029 1.00 71.88 89 LEU A O 1
ATOM 686 N N . SER A 1 90 ? -11.815 -9.603 -5.224 1.00 71.31 90 SER A N 1
ATOM 687 C CA . SER A 1 90 ? -10.750 -9.211 -4.304 1.00 71.31 90 SER A CA 1
ATOM 688 C C . SER A 1 90 ? -11.020 -9.683 -2.874 1.00 71.31 90 SER A C 1
ATOM 690 O O . SER A 1 90 ? -10.134 -10.267 -2.249 1.00 71.31 90 SER A O 1
ATOM 692 N N . LEU A 1 91 ? -12.247 -9.494 -2.374 1.00 74.75 91 LEU A N 1
ATOM 693 C CA . LEU A 1 91 ? -12.657 -9.995 -1.058 1.00 74.75 91 LEU A CA 1
ATOM 694 C C . LEU A 1 91 ? -12.578 -11.527 -0.993 1.00 74.75 91 LEU A C 1
ATOM 696 O O . LEU A 1 91 ? -12.001 -12.062 -0.050 1.00 74.75 91 LEU A O 1
ATOM 700 N N . GLN A 1 92 ? -13.063 -12.228 -2.022 1.00 75.19 92 GLN A N 1
ATOM 701 C CA . GLN A 1 92 ? -12.997 -13.693 -2.098 1.00 75.19 92 GLN A CA 1
ATOM 702 C C . GLN A 1 92 ? -11.551 -14.211 -2.066 1.00 75.19 92 GLN A C 1
ATOM 704 O O . GLN A 1 92 ? -11.261 -15.226 -1.434 1.00 75.19 92 GLN A O 1
ATOM 709 N N . TRP A 1 93 ? -10.616 -13.541 -2.745 1.00 75.06 93 TRP A N 1
ATOM 710 C CA . TRP A 1 93 ? -9.203 -13.928 -2.700 1.00 75.06 93 TRP A CA 1
ATOM 711 C C . TRP A 1 93 ? -8.586 -13.736 -1.323 1.00 75.06 93 TRP A C 1
ATOM 713 O O . TRP A 1 93 ? -7.887 -14.632 -0.853 1.00 75.06 93 TRP A O 1
ATOM 723 N N . ILE A 1 94 ? -8.860 -12.599 -0.681 1.00 75.56 94 ILE A N 1
ATOM 724 C CA . ILE A 1 94 ? -8.395 -12.327 0.680 1.00 75.56 94 ILE A CA 1
ATOM 725 C C . ILE A 1 94 ? -8.916 -13.403 1.636 1.00 75.56 94 ILE A C 1
ATOM 727 O O . ILE A 1 94 ? -8.136 -13.972 2.395 1.00 75.56 94 ILE A O 1
ATOM 731 N N . GLU A 1 95 ? -10.197 -13.752 1.553 1.00 75.44 95 GLU A N 1
ATOM 732 C CA . GLU A 1 95 ? -10.784 -14.808 2.382 1.00 75.44 95 GLU A CA 1
ATOM 733 C C . GLU A 1 95 ? -10.147 -16.173 2.143 1.00 75.44 95 GLU A C 1
ATOM 735 O O . GLU A 1 95 ? -9.803 -16.857 3.102 1.00 75.44 95 GLU A O 1
ATOM 740 N N . ASN A 1 96 ? -9.934 -16.563 0.885 1.00 79.12 96 ASN A N 1
ATOM 741 C CA . ASN A 1 96 ? -9.299 -17.841 0.561 1.00 79.12 96 ASN A CA 1
ATOM 742 C C . ASN A 1 96 ? -7.865 -17.920 1.098 1.00 79.12 96 ASN A C 1
ATOM 744 O O . ASN A 1 96 ? -7.474 -18.941 1.668 1.00 79.12 96 ASN A O 1
ATOM 748 N N . LEU A 1 97 ? -7.084 -16.845 0.945 1.00 79.12 97 LEU A N 1
ATOM 749 C CA . LEU A 1 97 ? -5.734 -16.769 1.500 1.00 79.12 97 LEU A CA 1
ATOM 750 C C . LEU A 1 97 ? -5.766 -16.885 3.025 1.00 79.12 97 LEU A C 1
ATOM 752 O O . LEU A 1 97 ? -4.981 -17.628 3.605 1.00 79.12 97 LEU A O 1
ATOM 756 N N . LEU A 1 98 ? -6.685 -16.185 3.682 1.00 74.50 98 LEU A N 1
ATOM 757 C CA . LEU A 1 98 ? -6.774 -16.201 5.138 1.00 74.50 98 LEU A CA 1
ATOM 758 C C . LEU A 1 98 ? -7.309 -17.527 5.673 1.00 74.50 98 LEU A C 1
ATOM 760 O O . LEU A 1 98 ? -6.849 -17.984 6.714 1.00 74.50 98 LEU A O 1
ATOM 764 N N . GLN A 1 99 ? -8.204 -18.196 4.947 1.00 75.94 99 GLN A N 1
ATOM 765 C CA . GLN A 1 99 ? -8.639 -19.548 5.280 1.00 75.94 99 GLN A CA 1
ATOM 766 C C . GLN A 1 99 ? -7.481 -20.545 5.186 1.00 75.94 99 GLN A C 1
ATOM 768 O O . GLN A 1 99 ? -7.334 -21.398 6.065 1.00 75.94 99 GLN A O 1
ATOM 773 N N . LYS A 1 100 ? -6.625 -20.408 4.165 1.00 80.44 100 LYS A N 1
ATOM 774 C CA . LYS A 1 100 ? -5.380 -21.175 4.071 1.00 80.44 100 LYS A CA 1
ATOM 775 C C . LYS A 1 100 ? -4.486 -20.899 5.285 1.00 80.44 100 LYS A C 1
ATOM 777 O O . LYS A 1 100 ? -4.127 -21.840 5.979 1.00 80.44 100 LYS A O 1
ATOM 782 N N . LEU A 1 101 ? -4.213 -19.630 5.595 1.00 72.56 101 LEU A N 1
ATOM 783 C CA . LEU A 1 101 ? -3.346 -19.244 6.717 1.00 72.56 101 LEU A CA 1
ATOM 784 C C . LEU A 1 101 ? -3.859 -19.746 8.078 1.00 72.56 101 LEU A C 1
ATOM 786 O O . LEU A 1 101 ? -3.066 -20.202 8.898 1.00 72.56 101 LEU A O 1
ATOM 790 N N . ARG A 1 102 ? -5.180 -19.724 8.305 1.00 71.44 102 ARG A N 1
ATOM 791 C CA . ARG A 1 102 ? -5.813 -20.320 9.497 1.00 71.44 102 ARG A CA 1
ATOM 792 C C . ARG A 1 102 ? -5.589 -21.825 9.574 1.00 71.44 102 ARG A C 1
ATOM 794 O O . ARG A 1 102 ? -5.322 -22.355 10.646 1.00 71.44 102 ARG A O 1
ATOM 801 N N . THR A 1 103 ? -5.726 -22.508 8.441 1.00 75.50 103 THR A N 1
ATOM 802 C CA . THR A 1 103 ? -5.534 -23.959 8.358 1.00 75.50 103 THR A CA 1
ATOM 803 C C . THR A 1 103 ? -4.074 -24.318 8.624 1.00 75.50 103 THR A C 1
ATOM 805 O O . THR A 1 103 ? -3.807 -25.233 9.396 1.00 75.50 103 THR A O 1
ATOM 808 N N . ASP A 1 104 ? -3.136 -23.565 8.047 1.00 73.50 104 ASP A N 1
ATOM 809 C CA . ASP A 1 104 ? -1.700 -23.750 8.262 1.00 73.50 104 ASP A CA 1
ATOM 810 C C . ASP A 1 104 ? -1.342 -23.573 9.750 1.00 73.50 104 ASP A C 1
ATOM 812 O O . ASP A 1 104 ? -0.658 -24.416 10.323 1.00 73.50 104 ASP A O 1
ATOM 816 N N . GLU A 1 105 ? -1.891 -22.556 10.420 1.00 70.00 105 GLU A N 1
ATOM 817 C CA . GLU A 1 105 ? -1.684 -22.351 11.859 1.00 70.00 105 GLU A CA 1
ATOM 818 C C . GLU A 1 105 ? -2.318 -23.438 12.729 1.00 70.00 105 GLU A C 1
ATOM 820 O O . GLU A 1 105 ? -1.685 -23.903 13.677 1.00 70.00 105 GLU A O 1
ATOM 825 N N . ALA A 1 106 ? -3.546 -23.866 12.424 1.00 70.44 106 ALA A N 1
ATOM 826 C CA . ALA A 1 106 ? -4.178 -24.975 13.133 1.00 70.44 106 ALA A CA 1
ATOM 827 C C . ALA A 1 106 ? -3.333 -26.251 13.004 1.00 70.44 106 ALA A C 1
ATOM 829 O O . ALA A 1 106 ? -3.068 -26.918 14.002 1.00 70.44 106 ALA A O 1
ATOM 830 N N . ASN A 1 107 ? -2.829 -26.537 11.801 1.00 70.94 107 ASN A N 1
ATOM 831 C CA . ASN A 1 107 ? -1.935 -27.663 11.553 1.00 70.94 107 ASN A CA 1
ATOM 832 C C . ASN A 1 107 ? -0.617 -27.529 12.329 1.00 70.94 107 ASN A C 1
ATOM 834 O O . ASN A 1 107 ? -0.149 -28.507 12.904 1.00 70.94 107 ASN A O 1
ATOM 838 N N . GLU A 1 108 ? -0.017 -26.338 12.388 1.00 73.31 108 GLU A N 1
ATOM 839 C CA . GLU A 1 108 ? 1.196 -26.100 13.178 1.00 73.31 108 GLU A CA 1
ATOM 840 C C . GLU A 1 108 ? 0.969 -26.261 14.686 1.00 73.31 108 GLU A C 1
ATOM 842 O O . GLU A 1 108 ? 1.854 -26.765 15.381 1.00 73.31 108 GLU A O 1
ATOM 847 N N . ARG A 1 109 ? -0.189 -25.833 15.205 1.00 71.81 109 ARG A N 1
ATOM 848 C CA . ARG A 1 109 ? -0.570 -26.019 16.615 1.00 71.81 109 ARG A CA 1
ATOM 849 C C . ARG A 1 109 ? -0.746 -27.500 16.933 1.00 71.81 109 ARG A C 1
ATOM 851 O O . ARG A 1 109 ? -0.088 -27.979 17.850 1.00 71.81 109 ARG A O 1
ATOM 858 N N . VAL A 1 110 ? -1.499 -28.233 16.107 1.00 69.25 110 VAL A N 1
ATOM 859 C CA . VAL A 1 110 ? -1.655 -29.694 16.226 1.00 69.25 110 VAL A CA 1
ATOM 860 C C . VAL A 1 110 ? -0.295 -30.389 16.178 1.00 69.25 110 VAL A C 1
ATOM 862 O O . VAL A 1 110 ? 0.009 -31.188 17.050 1.00 69.25 110 VAL A O 1
ATOM 865 N N . GLN A 1 111 ? 0.589 -30.027 15.242 1.00 67.00 111 GLN A N 1
ATOM 866 C CA . GLN A 1 111 ? 1.936 -30.609 15.170 1.00 67.00 111 GLN A CA 1
ATOM 867 C C . GLN A 1 111 ? 2.818 -30.277 16.382 1.00 67.00 111 GLN A C 1
ATOM 869 O O . GLN A 1 111 ? 3.725 -31.044 16.707 1.00 67.00 111 GLN A O 1
ATOM 874 N N . LYS A 1 112 ? 2.623 -29.121 17.027 1.00 70.56 112 LYS A N 1
ATOM 875 C CA . LYS A 1 112 ? 3.337 -28.754 18.260 1.00 70.56 112 LYS A CA 1
ATOM 876 C C . LYS A 1 112 ? 2.782 -29.505 19.470 1.00 70.56 112 LYS A C 1
ATOM 878 O O . LYS A 1 112 ? 3.577 -29.919 20.304 1.00 70.56 112 LYS A O 1
ATOM 883 N N . GLU A 1 113 ? 1.471 -29.716 19.531 1.00 64.44 113 GLU A N 1
ATOM 884 C CA . GLU A 1 113 ? 0.785 -30.481 20.581 1.00 64.44 113 GLU A CA 1
ATOM 885 C C . GLU A 1 113 ? 1.061 -31.992 20.464 1.00 64.44 113 GLU A C 1
ATOM 887 O O . GLU A 1 113 ? 1.455 -32.611 21.446 1.00 64.44 113 GLU A O 1
ATOM 892 N N . GLU A 1 114 ? 1.013 -32.572 19.259 1.00 66.88 114 GLU A N 1
ATOM 893 C CA . GLU A 1 114 ? 1.401 -33.972 18.990 1.00 66.88 114 GLU A CA 1
ATOM 894 C C . GLU A 1 114 ? 2.885 -34.246 19.282 1.00 66.88 114 GLU A C 1
ATOM 896 O O . GLU A 1 114 ? 3.275 -35.368 19.603 1.00 66.88 114 GLU A O 1
ATOM 901 N N . LYS A 1 115 ? 3.745 -33.226 19.171 1.00 61.47 115 LYS A N 1
ATOM 902 C CA . LYS A 1 115 ? 5.151 -33.316 19.599 1.00 61.47 115 LYS A CA 1
ATOM 903 C C . LYS A 1 115 ? 5.330 -33.117 21.103 1.00 61.47 115 LYS A C 1
ATOM 905 O O . LYS A 1 115 ? 6.386 -33.485 21.616 1.00 61.47 115 LYS A O 1
ATOM 910 N N . ALA A 1 116 ? 4.355 -32.515 21.781 1.00 55.16 116 ALA A N 1
ATOM 911 C CA . ALA A 1 116 ? 4.399 -32.232 23.211 1.00 55.16 116 ALA A CA 1
ATOM 912 C C . ALA A 1 116 ? 3.832 -33.379 24.066 1.00 55.16 116 ALA A C 1
ATOM 914 O O . ALA A 1 116 ? 4.224 -33.479 25.224 1.00 55.16 116 ALA A O 1
ATOM 915 N N . ASP A 1 117 ? 3.016 -34.278 23.502 1.00 56.59 117 ASP A N 1
ATOM 916 C CA . ASP A 1 117 ? 2.507 -35.468 24.194 1.00 56.59 117 ASP A CA 1
ATOM 917 C C . ASP A 1 117 ? 2.432 -36.696 23.270 1.00 56.59 117 ASP A C 1
ATOM 919 O O . ASP A 1 117 ? 1.703 -36.714 22.280 1.00 56.59 117 ASP A O 1
ATOM 923 N N . VAL A 1 118 ? 3.145 -37.771 23.634 1.00 38.62 118 VAL A N 1
ATOM 924 C CA . VAL A 1 118 ? 2.903 -39.118 23.089 1.00 38.62 118 VAL A CA 1
ATOM 925 C C . VAL A 1 118 ? 2.702 -40.100 24.240 1.00 38.62 118 VAL A C 1
ATOM 927 O O . VAL A 1 118 ? 3.671 -40.610 24.806 1.00 38.62 118 VAL A O 1
ATOM 930 N N . PRO A 1 119 ? 1.446 -40.483 24.503 1.00 40.84 119 PRO A N 1
ATOM 931 C CA . PRO A 1 119 ? 1.117 -41.881 24.735 1.00 40.84 119 PRO A CA 1
ATOM 932 C C . PRO A 1 119 ? 0.494 -42.463 23.464 1.00 40.84 119 PRO A C 1
ATOM 934 O O . PRO A 1 119 ? -0.552 -42.021 22.992 1.00 40.84 119 PRO A O 1
ATOM 937 N N . LYS A 1 120 ? 1.155 -43.478 22.899 1.00 44.91 120 LYS A N 1
ATOM 938 C CA . LYS A 1 120 ? 0.585 -44.317 21.842 1.00 44.91 120 LYS A CA 1
ATOM 939 C C . LYS A 1 120 ? -0.620 -45.056 22.411 1.00 44.91 120 LYS A C 1
ATOM 941 O O . LYS A 1 120 ? -0.440 -45.874 23.301 1.00 44.91 120 LYS A O 1
ATOM 946 N N . ASP A 1 121 ? -1.805 -44.755 21.899 1.00 43.28 121 ASP A N 1
ATOM 947 C CA . ASP A 1 121 ? -2.751 -45.741 21.366 1.00 43.28 121 ASP A CA 1
ATOM 948 C C . ASP A 1 121 ? -4.118 -45.086 21.175 1.00 43.28 121 ASP A C 1
ATOM 950 O O . ASP A 1 121 ? -4.797 -44.740 22.136 1.00 43.28 121 ASP A O 1
ATOM 954 N N . THR A 1 122 ? -4.543 -44.932 19.920 1.00 36.66 122 THR A N 1
ATOM 955 C CA . THR A 1 122 ? -5.921 -45.190 19.465 1.00 36.66 122 THR A CA 1
ATOM 956 C C . THR A 1 122 ? -6.014 -45.013 17.947 1.00 36.66 122 THR A C 1
ATOM 958 O O . THR A 1 122 ? -5.374 -44.159 17.339 1.00 36.66 122 THR A O 1
ATOM 961 N N . LYS A 1 123 ? -6.769 -45.914 17.317 1.00 37.44 123 LYS A N 1
ATOM 962 C CA . LYS A 1 123 ? -6.940 -46.050 15.862 1.00 37.44 123 LYS A CA 1
ATOM 963 C C . LYS A 1 123 ? -7.823 -44.916 15.298 1.00 37.44 123 LYS A C 1
ATOM 965 O O . LYS A 1 123 ? -8.797 -44.566 15.962 1.00 37.44 123 LYS A O 1
ATOM 970 N N . PRO A 1 124 ? -7.589 -44.412 14.069 1.00 33.41 124 PRO A N 1
ATOM 971 C CA . PRO A 1 124 ? -8.433 -43.370 13.478 1.00 33.41 124 PRO A CA 1
ATOM 972 C C . PRO A 1 124 ? -9.752 -43.944 12.919 1.00 33.41 124 PRO A C 1
ATOM 974 O O . PRO A 1 124 ? -9.734 -45.054 12.376 1.00 33.41 124 PRO A O 1
ATOM 977 N N . PRO A 1 125 ? -10.882 -43.211 12.980 1.00 34.22 125 PRO A N 1
ATOM 978 C CA . PRO A 1 125 ? -12.123 -43.610 12.321 1.00 34.22 125 PRO A CA 1
ATOM 979 C C . PRO A 1 125 ? -12.142 -43.234 10.826 1.00 34.22 125 PRO A C 1
ATOM 981 O O . PRO A 1 125 ? -11.553 -42.244 10.394 1.00 34.22 125 PRO A O 1
ATOM 984 N N . GLU A 1 126 ? -12.841 -44.055 10.039 1.00 32.50 126 GLU A N 1
ATOM 985 C CA . GLU A 1 126 ? -12.967 -43.976 8.578 1.00 32.50 126 GLU A CA 1
ATOM 986 C C . GLU A 1 126 ? -13.724 -42.729 8.084 1.00 32.50 126 GLU A C 1
ATOM 988 O O . GLU A 1 126 ? -14.841 -42.437 8.517 1.00 32.50 126 GLU A O 1
ATOM 993 N N . HIS A 1 127 ? -13.158 -42.048 7.082 1.00 32.59 127 HIS A N 1
ATOM 994 C CA . HIS A 1 127 ? -13.790 -40.931 6.379 1.00 32.59 127 HIS A CA 1
ATOM 995 C C . HIS A 1 127 ? -14.551 -41.429 5.136 1.00 32.59 127 HIS A C 1
ATOM 997 O O . HIS A 1 127 ? -13.954 -41.951 4.193 1.00 32.59 127 HIS A O 1
ATOM 1003 N N . LYS A 1 128 ? -15.876 -41.229 5.097 1.00 30.45 128 LYS A N 1
ATOM 1004 C CA . LYS A 1 128 ? -16.692 -41.434 3.885 1.00 30.45 128 LYS A CA 1
ATOM 1005 C C . LYS A 1 128 ? -16.442 -40.308 2.873 1.00 30.45 128 LYS A C 1
ATOM 1007 O O . LYS A 1 128 ? -16.484 -39.133 3.230 1.00 30.45 128 LYS A O 1
ATOM 1012 N N . GLN A 1 129 ? -16.204 -40.684 1.615 1.00 29.88 129 GLN A N 1
ATOM 1013 C CA . GLN A 1 129 ? -16.041 -39.784 0.466 1.00 29.88 129 GLN A CA 1
ATOM 1014 C C . GLN A 1 129 ? -17.401 -39.326 -0.091 1.00 29.88 129 GLN A C 1
ATOM 1016 O O . GLN A 1 129 ? -18.332 -40.125 -0.200 1.00 29.88 129 GLN A O 1
ATOM 1021 N N . THR A 1 130 ? -17.488 -38.061 -0.508 1.00 28.73 130 THR A N 1
ATOM 1022 C CA . THR A 1 130 ? -18.664 -37.461 -1.172 1.00 28.73 130 THR A CA 1
ATOM 1023 C C . THR A 1 130 ? -18.397 -37.295 -2.684 1.00 28.73 130 THR A C 1
ATOM 1025 O O . THR A 1 130 ? -17.253 -37.014 -3.049 1.00 28.73 130 THR A O 1
ATOM 1028 N N . PRO A 1 131 ? -19.391 -37.451 -3.591 1.00 31.34 131 PRO A N 1
ATOM 1029 C CA . PRO A 1 131 ? -19.155 -37.545 -5.039 1.00 31.34 131 PRO A CA 1
ATOM 1030 C C . PRO A 1 131 ? -19.056 -36.175 -5.749 1.00 31.34 131 PRO A C 1
ATOM 1032 O O . PRO A 1 131 ? -19.493 -35.161 -5.202 1.00 31.34 131 PRO A O 1
ATOM 1035 N N . PRO A 1 132 ? -18.534 -36.120 -6.995 1.00 30.78 132 PRO A N 1
ATOM 1036 C CA . PRO A 1 132 ? -18.208 -34.866 -7.672 1.00 30.78 132 PRO A CA 1
ATOM 1037 C C . PRO A 1 132 ? -19.420 -34.185 -8.333 1.00 30.78 132 PRO A C 1
ATOM 1039 O O . PRO A 1 132 ? -20.301 -34.829 -8.906 1.00 30.78 132 PRO A O 1
ATOM 1042 N N . ALA A 1 133 ? -19.420 -32.848 -8.310 1.00 30.38 133 ALA A N 1
ATOM 1043 C CA . ALA A 1 133 ? -20.450 -31.997 -8.904 1.00 30.38 133 ALA A CA 1
ATOM 1044 C C . ALA A 1 133 ? -20.329 -31.875 -10.441 1.00 30.38 133 ALA A C 1
ATOM 1046 O O . ALA A 1 133 ? -19.239 -31.731 -11.001 1.00 30.38 133 ALA A O 1
ATOM 1047 N N . LYS A 1 134 ? -21.483 -31.895 -11.125 1.00 33.03 134 LYS A N 1
ATOM 1048 C CA . LYS A 1 134 ? -21.634 -31.767 -12.587 1.00 33.03 134 LYS A CA 1
ATOM 1049 C C . LYS A 1 134 ? -21.392 -30.328 -13.077 1.00 33.03 134 LYS A C 1
ATOM 1051 O O . LYS A 1 134 ? -21.822 -29.365 -12.451 1.00 33.03 134 LYS A O 1
ATOM 1056 N N . LYS A 1 135 ? -20.746 -30.199 -14.245 1.00 37.03 135 LYS A N 1
ATOM 1057 C CA . LYS A 1 135 ? -20.449 -28.933 -14.945 1.00 37.03 135 LYS A CA 1
ATOM 1058 C C . LYS A 1 135 ? -21.693 -28.363 -15.646 1.00 37.03 135 LYS A C 1
ATOM 1060 O O . LYS A 1 135 ? -22.325 -29.066 -16.427 1.00 37.03 135 LYS A O 1
ATOM 1065 N N . GLY A 1 136 ? -21.974 -27.075 -15.433 1.00 32.19 136 GLY A N 1
ATOM 1066 C CA . GLY A 1 136 ? -22.993 -26.300 -16.150 1.00 32.19 136 GLY A CA 1
ATOM 1067 C C . GLY A 1 136 ? -22.549 -24.850 -16.392 1.00 32.19 136 GLY A C 1
ATOM 1068 O O . GLY A 1 136 ? -21.852 -24.269 -15.564 1.00 32.19 136 GLY A O 1
ATOM 1069 N N . SER A 1 137 ? -22.920 -24.323 -17.564 1.00 39.41 137 SER A N 1
ATOM 1070 C CA . SER A 1 137 ? -22.602 -23.011 -18.167 1.00 39.41 137 SER A CA 1
ATOM 1071 C C . SER A 1 137 ? -22.526 -21.825 -17.184 1.00 39.41 137 SER A C 1
ATOM 1073 O O . SER A 1 137 ? -23.471 -21.578 -16.437 1.00 39.41 137 SER A O 1
ATOM 1075 N N . ARG A 1 138 ? -21.392 -21.099 -17.177 1.00 37.88 138 ARG A N 1
ATOM 1076 C CA . ARG A 1 138 ? -20.900 -20.338 -16.006 1.00 37.88 138 ARG A CA 1
ATOM 1077 C C . ARG A 1 138 ? -20.870 -18.804 -16.130 1.00 37.88 138 ARG A C 1
ATOM 1079 O O . ARG A 1 138 ? -20.624 -18.167 -15.117 1.00 37.88 138 ARG A O 1
ATOM 1086 N N . SER A 1 139 ? -21.088 -18.181 -17.295 1.00 46.31 139 SER A N 1
ATOM 1087 C CA . SER A 1 139 ? -20.663 -16.770 -17.464 1.00 46.31 139 SER A CA 1
ATOM 1088 C C . SER A 1 139 ? -21.711 -15.685 -17.173 1.00 46.31 139 SER A C 1
ATOM 1090 O O . SER A 1 139 ? -21.322 -14.574 -16.836 1.00 46.31 139 SER A O 1
ATOM 1092 N N . THR A 1 140 ? -23.018 -15.955 -17.255 1.00 36.75 140 THR A N 1
ATOM 1093 C CA . THR A 1 140 ? -24.070 -14.940 -16.987 1.00 36.75 140 THR A CA 1
ATOM 1094 C C . THR A 1 140 ? -24.769 -15.095 -15.637 1.00 36.75 140 THR A C 1
ATOM 1096 O O . THR A 1 140 ? -25.332 -14.127 -15.138 1.00 36.75 140 THR A O 1
ATOM 1099 N N . ARG A 1 141 ? -24.673 -16.273 -15.007 1.00 38.50 141 ARG A N 1
ATOM 1100 C CA . ARG A 1 141 ? -25.159 -16.541 -13.638 1.00 38.50 141 ARG A CA 1
ATOM 1101 C C . ARG A 1 141 ? -24.232 -15.951 -12.566 1.00 38.50 141 ARG A C 1
ATOM 1103 O O . ARG A 1 141 ? -24.682 -15.492 -11.528 1.00 38.50 141 ARG A O 1
ATOM 1110 N N . GLN A 1 142 ? -22.937 -15.855 -12.877 1.00 48.88 142 GLN A N 1
ATOM 1111 C CA . GLN A 1 142 ? -21.917 -15.395 -11.936 1.00 48.88 142 GLN A CA 1
ATOM 1112 C C . GLN A 1 142 ? -22.176 -13.997 -11.369 1.00 48.88 142 GLN A C 1
ATOM 1114 O O . GLN A 1 142 ? -22.006 -13.833 -10.175 1.00 48.88 142 GLN A O 1
ATOM 1119 N N . LEU A 1 143 ? -22.618 -13.008 -12.159 1.00 37.25 143 LEU A N 1
ATOM 1120 C CA . LEU A 1 143 ? -22.820 -11.643 -11.640 1.00 37.25 143 LEU A CA 1
ATOM 1121 C C . LEU A 1 143 ? -24.071 -11.482 -10.760 1.00 37.25 143 LEU A C 1
ATOM 1123 O O . LEU A 1 143 ? -24.064 -10.633 -9.866 1.00 37.25 143 LEU A O 1
ATOM 1127 N N . SER A 1 144 ? -25.144 -12.242 -11.009 1.00 45.59 144 SER A N 1
ATOM 1128 C CA . SER A 1 144 ? -26.318 -12.240 -10.123 1.00 45.59 144 SER A CA 1
ATOM 1129 C C . SER A 1 144 ? -25.994 -12.931 -8.805 1.00 45.59 144 SER A C 1
ATOM 1131 O O . SER A 1 144 ? -26.280 -12.366 -7.754 1.00 45.59 144 SER A O 1
ATOM 1133 N N . ASP A 1 145 ? -25.305 -14.072 -8.876 1.00 50.09 145 ASP A N 1
ATOM 1134 C CA . ASP A 1 145 ? -24.908 -14.866 -7.712 1.00 50.09 145 ASP A CA 1
ATOM 1135 C C . ASP A 1 145 ? -23.912 -14.087 -6.831 1.00 50.09 145 ASP A C 1
ATOM 1137 O O . ASP A 1 145 ? -24.004 -14.107 -5.612 1.00 50.09 145 ASP A O 1
ATOM 1141 N N . VAL A 1 146 ? -23.006 -13.329 -7.454 1.00 42.66 146 VAL A N 1
ATOM 1142 C CA . VAL A 1 146 ? -22.064 -12.380 -6.827 1.00 42.66 146 VAL A CA 1
ATOM 1143 C C . VAL A 1 146 ? -22.808 -11.298 -6.031 1.00 42.66 146 VAL A C 1
ATOM 1145 O O . VAL A 1 146 ? -22.665 -11.178 -4.816 1.00 42.66 146 VAL A O 1
ATOM 1148 N N . LYS A 1 147 ? -23.731 -10.567 -6.671 1.00 46.97 147 LYS A N 1
ATOM 1149 C CA . LYS A 1 147 ? -24.507 -9.513 -5.990 1.00 46.97 147 LYS A CA 1
ATOM 1150 C C . LYS A 1 147 ? -25.410 -10.045 -4.878 1.00 46.97 147 LYS A C 1
ATOM 1152 O O . LYS A 1 147 ? -25.639 -9.338 -3.895 1.00 46.97 147 LYS A O 1
ATOM 1157 N N . GLU A 1 148 ? -25.960 -11.240 -5.053 1.00 52.56 148 GLU A N 1
ATOM 1158 C CA . GLU A 1 148 ? -26.799 -11.903 -4.059 1.00 52.56 148 GLU A CA 1
ATOM 1159 C C . GLU A 1 148 ? -25.958 -12.396 -2.874 1.00 52.56 148 GLU A C 1
ATOM 1161 O O . GLU A 1 148 ? -26.303 -12.081 -1.739 1.00 52.56 148 GLU A O 1
ATOM 1166 N N . ASN A 1 149 ? -24.779 -12.980 -3.125 1.00 52.41 149 ASN A N 1
ATOM 1167 C CA . ASN A 1 149 ? -23.786 -13.313 -2.098 1.00 52.41 149 ASN A CA 1
ATOM 1168 C C . ASN A 1 149 ? -23.303 -12.075 -1.339 1.00 52.41 149 ASN A C 1
ATOM 1170 O O . ASN A 1 149 ? -23.142 -12.133 -0.125 1.00 52.41 149 ASN A O 1
ATOM 1174 N N . LEU A 1 150 ? -23.091 -10.938 -2.010 1.00 45.06 150 LEU A N 1
ATOM 1175 C CA . LEU A 1 150 ? -22.730 -9.690 -1.342 1.00 45.06 150 LEU A CA 1
ATOM 1176 C C . LEU A 1 150 ? -23.882 -9.175 -0.473 1.00 45.06 150 LEU A C 1
ATOM 1178 O O . LEU A 1 150 ? -23.636 -8.763 0.651 1.00 45.06 150 LEU A O 1
ATOM 1182 N N . LYS A 1 151 ? -25.138 -9.211 -0.936 1.00 49.91 151 LYS A N 1
ATOM 1183 C CA . LYS A 1 151 ? -26.295 -8.838 -0.099 1.00 49.91 151 LYS A CA 1
ATOM 1184 C C . LYS A 1 151 ? -26.476 -9.780 1.086 1.00 49.91 151 LYS A C 1
ATOM 1186 O O . LYS A 1 151 ? -26.767 -9.312 2.180 1.00 49.91 151 LYS A O 1
ATOM 1191 N N . GLU A 1 152 ? -26.275 -11.075 0.878 1.00 55.34 152 GLU A N 1
ATOM 1192 C CA . GLU A 1 152 ? -26.332 -12.082 1.929 1.00 55.34 152 GLU A CA 1
ATOM 1193 C C . GLU A 1 152 ? -25.189 -11.888 2.936 1.00 55.34 152 GLU A C 1
ATOM 1195 O O . GLU A 1 152 ? -25.426 -11.938 4.133 1.00 55.34 152 GLU A O 1
ATOM 1200 N N . ARG A 1 153 ? -23.967 -11.582 2.486 1.00 49.81 153 ARG A N 1
ATOM 1201 C CA . ARG A 1 153 ? -22.806 -11.294 3.348 1.00 49.81 153 ARG A CA 1
ATOM 1202 C C . ARG A 1 153 ? -22.904 -9.959 4.078 1.00 49.81 153 ARG A C 1
ATOM 1204 O O . ARG A 1 153 ? -22.561 -9.894 5.244 1.00 49.81 153 ARG A O 1
ATOM 1211 N N . LEU A 1 154 ? -23.360 -8.905 3.403 1.00 46.81 154 LEU A N 1
ATOM 1212 C CA . LEU A 1 154 ? -23.569 -7.576 3.991 1.00 46.81 154 LEU A CA 1
ATOM 1213 C C . LEU A 1 154 ? -24.799 -7.521 4.904 1.00 46.81 154 LEU A C 1
ATOM 1215 O O . LEU A 1 154 ? -24.924 -6.585 5.688 1.00 46.81 154 LEU A O 1
ATOM 1219 N N . GLY A 1 155 ? -25.722 -8.474 4.748 1.00 42.12 155 GLY A N 1
ATOM 1220 C CA . GLY A 1 155 ? -26.882 -8.672 5.614 1.00 42.12 155 GLY A CA 1
ATOM 1221 C C . GLY A 1 155 ? -26.665 -9.716 6.712 1.00 42.12 155 GLY A C 1
ATOM 1222 O O . GLY A 1 155 ? -27.480 -9.793 7.627 1.00 42.12 155 GLY A O 1
ATOM 1223 N N . LYS A 1 156 ? -25.589 -10.510 6.638 1.00 42.78 156 LYS A N 1
ATOM 1224 C CA . LYS A 1 156 ? -25.124 -11.365 7.732 1.00 42.78 156 LYS A CA 1
ATOM 1225 C C . LYS A 1 156 ? -24.360 -10.500 8.725 1.00 42.78 156 LYS A C 1
ATOM 1227 O O . LYS A 1 156 ? -23.588 -9.629 8.330 1.00 42.78 156 LYS A O 1
ATOM 1232 N N . GLU A 1 157 ? -24.580 -10.747 10.011 1.00 43.41 157 GLU A N 1
ATOM 1233 C CA . GLU A 1 157 ? -23.728 -10.162 11.042 1.00 43.41 157 GLU A CA 1
ATOM 1234 C C . GLU A 1 157 ? -22.274 -10.563 10.775 1.00 43.41 157 GLU A C 1
ATOM 1236 O O . GLU A 1 157 ? -22.002 -11.689 10.341 1.00 43.41 157 GLU A O 1
ATOM 1241 N N . ALA A 1 158 ? -21.352 -9.616 10.969 1.00 49.91 158 ALA A N 1
ATOM 1242 C CA . ALA A 1 158 ? -19.929 -9.854 10.783 1.00 49.91 158 ALA A CA 1
ATOM 1243 C C . ALA A 1 158 ? -19.528 -11.102 11.581 1.00 49.91 158 ALA A C 1
ATOM 1245 O O . ALA A 1 158 ? -19.800 -11.198 12.778 1.00 49.91 158 ALA A O 1
ATOM 1246 N N . HIS A 1 159 ? -18.919 -12.082 10.910 1.00 49.50 159 HIS A N 1
ATOM 1247 C CA . HIS A 1 159 ? -18.440 -13.279 11.588 1.00 49.50 159 HIS A CA 1
ATOM 1248 C C . HIS A 1 159 ? -17.330 -12.870 12.554 1.00 49.50 159 HIS A C 1
ATOM 1250 O O . HIS A 1 159 ? -16.232 -12.546 12.117 1.00 49.50 159 HIS A O 1
ATOM 1256 N N . VAL A 1 160 ? -17.606 -12.916 13.853 1.00 50.84 160 VAL A N 1
ATOM 1257 C CA . VAL A 1 160 ? -16.657 -12.514 14.892 1.00 50.84 160 VAL A CA 1
ATOM 1258 C C . VAL A 1 160 ? -15.501 -13.512 14.961 1.00 50.84 160 VAL A C 1
ATOM 1260 O O . VAL A 1 160 ? -15.713 -14.710 15.149 1.00 50.84 160 VAL A O 1
ATOM 1263 N N . VAL A 1 161 ? -14.268 -13.032 14.797 1.00 50.84 161 VAL A N 1
ATOM 1264 C CA . VAL A 1 161 ? -13.056 -13.821 15.057 1.00 50.84 161 VAL A CA 1
ATOM 1265 C C . VAL A 1 161 ? -12.516 -13.428 16.427 1.00 50.84 161 VAL A C 1
ATOM 1267 O O . VAL A 1 161 ? -12.195 -12.266 16.650 1.00 50.84 161 VAL A O 1
ATOM 1270 N N . GLN A 1 162 ? -12.405 -14.398 17.337 1.00 50.12 162 GLN A N 1
ATOM 1271 C CA . GLN A 1 162 ? -11.796 -14.168 18.647 1.00 50.12 162 GLN A CA 1
ATOM 1272 C C . GLN A 1 162 ? -10.281 -13.993 18.509 1.00 50.12 162 GLN A C 1
ATOM 1274 O O . GLN A 1 162 ? -9.598 -14.879 17.992 1.00 50.12 162 GLN A O 1
ATOM 1279 N N . PHE A 1 163 ? -9.765 -12.866 19.002 1.00 55.88 163 PHE A N 1
ATOM 1280 C CA . PHE A 1 163 ? -8.333 -12.610 19.134 1.00 55.88 163 PHE A CA 1
ATOM 1281 C C . PHE A 1 163 ? -7.828 -13.139 20.483 1.00 55.88 163 PHE A C 1
ATOM 1283 O O . PHE A 1 163 ? -8.414 -12.866 21.528 1.00 55.88 163 PHE A O 1
ATOM 1290 N N . GLY A 1 164 ? -6.728 -13.892 20.479 1.00 49.56 164 GLY A N 1
ATOM 1291 C CA . GLY A 1 164 ? -6.248 -14.681 21.626 1.00 49.56 164 GLY A CA 1
ATOM 1292 C C . GLY A 1 164 ? -5.566 -13.903 22.765 1.00 49.56 164 GLY A C 1
ATOM 1293 O O . GLY A 1 164 ? -4.832 -14.507 23.547 1.00 49.56 164 GLY A O 1
ATOM 1294 N N . GLY A 1 165 ? -5.753 -12.584 22.860 1.00 48.53 165 GLY A N 1
ATOM 1295 C CA . GLY A 1 165 ? -5.150 -11.730 23.890 1.00 48.53 165 GLY A CA 1
ATOM 1296 C C . GLY A 1 165 ? -3.977 -10.864 23.403 1.00 48.53 165 GLY A C 1
ATOM 1297 O O . GLY A 1 165 ? -3.841 -10.544 22.226 1.00 48.53 165 GLY A O 1
ATOM 1298 N N . VAL A 1 166 ? -3.130 -10.417 24.335 1.00 51.44 166 VAL A N 1
ATOM 1299 C CA . VAL A 1 166 ? -2.276 -9.215 24.166 1.00 51.44 166 VAL A CA 1
ATOM 1300 C C . VAL A 1 166 ? -1.077 -9.397 23.238 1.00 51.44 166 VAL A C 1
ATOM 1302 O O . VAL A 1 166 ? -0.525 -8.423 22.715 1.00 51.44 166 VAL A O 1
ATOM 1305 N N . LYS A 1 167 ? -0.696 -10.642 22.953 1.00 71.44 167 LYS A N 1
ATOM 1306 C CA . LYS A 1 167 ? 0.309 -10.948 21.938 1.00 71.44 167 LYS A CA 1
ATOM 1307 C C . LYS A 1 167 ? -0.377 -11.454 20.677 1.00 71.44 167 LYS A C 1
ATOM 1309 O O . LYS A 1 167 ? -0.576 -12.654 20.529 1.00 71.44 167 LYS A O 1
ATOM 1314 N N . LEU A 1 168 ? -0.635 -10.535 19.749 1.00 77.19 168 LEU A N 1
ATOM 1315 C CA . LEU A 1 168 ? -1.100 -10.894 18.412 1.00 77.19 168 LEU A CA 1
ATOM 1316 C C . LEU A 1 168 ? -0.120 -11.875 17.755 1.00 77.19 168 LEU A C 1
ATOM 1318 O O . LEU A 1 168 ? 1.084 -11.598 17.633 1.00 77.19 168 LEU A O 1
ATOM 1322 N N . THR A 1 169 ? -0.653 -13.000 17.304 1.00 78.88 169 THR A N 1
ATOM 1323 C CA . THR A 1 169 ? -0.012 -13.912 16.361 1.00 78.88 169 THR A CA 1
ATOM 1324 C C . THR A 1 169 ? 0.256 -13.192 15.042 1.00 78.88 169 THR A C 1
ATOM 1326 O O . THR A 1 169 ? -0.354 -12.169 14.721 1.00 78.88 169 THR A O 1
ATOM 1329 N N . ASP A 1 170 ? 1.176 -13.715 14.234 1.00 80.75 170 ASP A N 1
ATOM 1330 C CA . ASP A 1 170 ? 1.446 -13.108 12.930 1.00 80.75 170 ASP A CA 1
ATOM 1331 C C . ASP A 1 170 ? 0.228 -13.190 11.999 1.00 80.75 170 ASP A C 1
ATOM 1333 O O . ASP A 1 170 ? -0.010 -12.266 11.225 1.00 80.75 170 ASP A O 1
ATOM 1337 N N . ASN A 1 171 ? -0.606 -14.222 12.138 1.00 78.50 171 ASN A N 1
ATOM 1338 C CA . ASN A 1 171 ? -1.847 -14.351 11.383 1.00 78.50 171 ASN A CA 1
ATOM 1339 C C . ASN A 1 171 ? -2.904 -13.320 11.780 1.00 78.50 171 ASN A C 1
ATOM 1341 O O . ASN A 1 171 ? -3.514 -12.721 10.896 1.00 78.50 171 ASN A O 1
ATOM 1345 N N . GLU A 1 172 ? -3.088 -13.050 13.072 1.00 80.69 172 GLU A N 1
ATOM 1346 C CA . GLU A 1 172 ? -3.994 -11.991 13.539 1.00 80.69 172 GLU A CA 1
ATOM 1347 C C . GLU A 1 172 ? -3.558 -10.616 13.010 1.00 80.69 172 GLU A C 1
ATOM 1349 O O . GLU A 1 172 ? -4.379 -9.834 12.531 1.00 80.69 172 GLU A O 1
ATOM 1354 N N . LYS A 1 173 ? -2.247 -10.335 12.979 1.00 86.94 173 LYS A N 1
ATOM 1355 C CA . LYS A 1 173 ? -1.725 -9.099 12.367 1.00 86.94 173 LYS A CA 1
ATOM 1356 C C . LYS A 1 173 ? -2.024 -9.041 10.869 1.00 86.94 173 LYS A C 1
ATOM 1358 O O . LYS A 1 173 ? -2.435 -7.992 10.372 1.00 86.94 173 LYS A O 1
ATOM 1363 N N . LYS A 1 174 ? -1.840 -10.151 10.141 1.00 87.06 174 LYS A N 1
ATOM 1364 C CA . LYS A 1 174 ? -2.164 -10.241 8.706 1.00 87.06 174 LYS A CA 1
ATOM 1365 C C . LYS A 1 174 ? -3.660 -10.044 8.451 1.00 87.06 174 LYS A C 1
ATOM 1367 O O . LYS A 1 174 ? -4.004 -9.380 7.480 1.00 87.06 174 LYS A O 1
ATOM 1372 N N . GLN A 1 175 ? -4.534 -10.558 9.318 1.00 82.19 175 GLN A N 1
ATOM 1373 C CA . GLN A 1 175 ? -5.985 -10.340 9.244 1.00 82.19 175 GLN A CA 1
ATOM 1374 C C . GLN A 1 175 ? -6.339 -8.860 9.424 1.00 82.19 175 GLN A C 1
ATOM 1376 O O . GLN A 1 175 ? -7.050 -8.297 8.592 1.00 82.19 175 GLN A O 1
ATOM 1381 N N . ILE A 1 176 ? -5.769 -8.195 10.434 1.00 86.62 176 ILE A N 1
ATOM 1382 C CA . ILE A 1 176 ? -5.975 -6.755 10.648 1.00 86.62 176 ILE A CA 1
ATOM 1383 C C . ILE A 1 176 ? -5.483 -5.948 9.435 1.00 86.62 176 ILE A C 1
ATOM 1385 O O . ILE A 1 176 ? -6.194 -5.085 8.921 1.00 86.62 176 ILE A O 1
ATOM 1389 N N . VAL A 1 177 ? -4.291 -6.255 8.919 1.00 88.88 177 VAL A N 1
ATOM 1390 C CA . VAL A 1 177 ? -3.748 -5.608 7.714 1.00 88.88 177 VAL A CA 1
ATOM 1391 C C . VAL A 1 177 ? -4.608 -5.880 6.476 1.00 88.88 177 V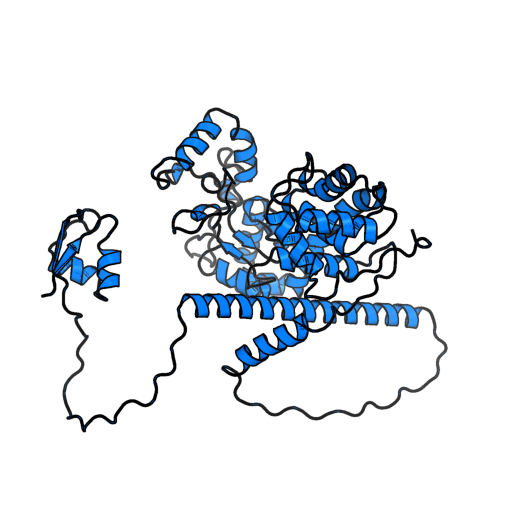AL A C 1
ATOM 1393 O O . VAL A 1 177 ? -4.800 -4.980 5.661 1.00 88.88 177 VAL A O 1
ATOM 1396 N N . ALA A 1 178 ? -5.162 -7.083 6.327 1.00 85.50 178 ALA A N 1
ATOM 1397 C CA . ALA A 1 178 ? -6.068 -7.408 5.231 1.00 85.50 178 ALA A CA 1
ATOM 1398 C C . ALA A 1 178 ? -7.372 -6.596 5.306 1.00 85.50 178 ALA A C 1
ATOM 1400 O O . ALA A 1 178 ? -7.857 -6.132 4.277 1.00 85.50 178 ALA A O 1
ATOM 1401 N N . ALA A 1 179 ? -7.900 -6.343 6.506 1.00 83.50 179 ALA A N 1
ATOM 1402 C CA . ALA A 1 179 ? -9.042 -5.449 6.687 1.00 83.50 179 ALA A CA 1
ATOM 1403 C C . ALA A 1 179 ? -8.700 -3.991 6.327 1.00 83.50 179 ALA A C 1
ATOM 1405 O O . ALA A 1 179 ? -9.497 -3.298 5.692 1.00 83.50 179 ALA A O 1
ATOM 1406 N N . VAL A 1 180 ? -7.479 -3.538 6.636 1.00 87.31 180 VAL A N 1
ATOM 1407 C CA . VAL A 1 180 ? -6.978 -2.231 6.177 1.00 87.31 180 VAL A CA 1
ATOM 1408 C C . VAL A 1 180 ? -6.870 -2.174 4.655 1.00 87.31 180 VAL A C 1
ATOM 1410 O O . VAL A 1 180 ? -7.279 -1.181 4.055 1.00 87.31 180 VAL A O 1
ATOM 1413 N N . ALA A 1 181 ? -6.393 -3.240 4.013 1.00 82.06 181 ALA A N 1
ATOM 1414 C CA . ALA A 1 181 ? -6.284 -3.310 2.559 1.00 82.06 181 ALA A CA 1
ATOM 1415 C C . ALA A 1 181 ? -7.628 -3.079 1.852 1.00 82.06 181 ALA A C 1
ATOM 1417 O O . ALA A 1 181 ? -7.654 -2.458 0.793 1.00 82.06 181 ALA A O 1
ATOM 1418 N N . VAL A 1 182 ? -8.756 -3.482 2.455 1.00 75.12 182 VAL A N 1
ATOM 1419 C CA . VAL A 1 182 ? -10.108 -3.191 1.933 1.00 75.12 182 VAL A CA 1
ATOM 1420 C C . VAL A 1 182 ? -10.381 -1.698 1.781 1.00 75.12 182 VAL A C 1
ATOM 1422 O O . VAL A 1 182 ? -11.138 -1.293 0.896 1.00 75.12 182 VAL A O 1
ATOM 1425 N N . CYS A 1 183 ? -9.742 -0.866 2.598 1.00 75.38 183 CYS A N 1
ATOM 1426 C CA . CYS A 1 183 ? -9.859 0.583 2.506 1.00 75.38 183 CYS A CA 1
ATOM 1427 C C . CYS A 1 183 ? -8.984 1.186 1.400 1.00 75.38 183 CYS A C 1
ATOM 1429 O O . CYS A 1 183 ? -9.344 2.230 0.857 1.00 75.38 183 CYS A O 1
ATOM 1431 N N . GLU A 1 184 ? -7.855 0.547 1.084 1.00 69.44 184 GLU A N 1
ATOM 1432 C CA . GLU A 1 184 ? -6.819 1.073 0.183 1.00 69.44 184 GLU A CA 1
ATOM 1433 C C . GLU A 1 184 ? -6.885 0.488 -1.235 1.00 69.44 184 GLU A C 1
ATOM 1435 O O . GLU A 1 184 ? -6.301 1.045 -2.167 1.00 69.44 184 GLU A O 1
ATOM 1440 N N . MET A 1 185 ? -7.571 -0.643 -1.417 1.00 66.19 185 MET A N 1
ATOM 1441 C CA . MET A 1 185 ? -7.606 -1.337 -2.696 1.00 66.19 185 MET A CA 1
ATOM 1442 C C . MET A 1 185 ? -8.585 -0.708 -3.690 1.00 66.19 185 MET A C 1
ATOM 1444 O O . MET A 1 185 ? -9.720 -0.343 -3.369 1.00 66.19 185 MET A O 1
ATOM 1448 N N . ASN A 1 186 ? -8.157 -0.677 -4.950 1.00 59.25 186 ASN A N 1
ATOM 1449 C CA . ASN A 1 186 ? -9.072 -0.597 -6.077 1.00 59.25 186 ASN A CA 1
ATOM 1450 C C . ASN A 1 186 ? -9.641 -2.000 -6.340 1.00 59.25 186 ASN A C 1
ATOM 1452 O O . ASN A 1 186 ? -9.381 -2.952 -5.605 1.00 59.25 186 ASN A O 1
ATOM 1456 N N . ALA A 1 187 ? -10.407 -2.157 -7.411 1.00 59.16 187 ALA A N 1
ATOM 1457 C CA . ALA A 1 187 ? -11.161 -3.378 -7.647 1.00 59.16 187 ALA A CA 1
ATOM 1458 C C . ALA A 1 187 ? -10.309 -4.654 -7.888 1.00 59.16 187 ALA A C 1
ATOM 1460 O O . ALA A 1 187 ? -10.873 -5.734 -7.924 1.00 59.16 187 ALA A O 1
ATOM 1461 N N . ASP A 1 188 ? -8.979 -4.571 -8.012 1.00 65.88 188 ASP A N 1
ATOM 1462 C CA . ASP A 1 188 ? -8.106 -5.722 -8.316 1.00 65.88 188 ASP A CA 1
ATOM 1463 C C . ASP A 1 188 ? -7.356 -6.304 -7.090 1.00 65.88 188 ASP A C 1
ATOM 1465 O O . ASP A 1 188 ? -6.478 -7.160 -7.242 1.00 65.88 188 ASP A O 1
ATOM 1469 N N . GLY A 1 189 ? -7.657 -5.844 -5.868 1.00 75.88 189 GLY A N 1
ATOM 1470 C CA . GLY A 1 189 ? -7.174 -6.457 -4.622 1.00 75.88 189 GLY A CA 1
ATOM 1471 C C . GLY A 1 189 ? -5.650 -6.486 -4.496 1.00 75.88 189 GLY A C 1
ATOM 1472 O O . GLY A 1 189 ? -4.988 -5.453 -4.592 1.00 75.88 189 GLY A O 1
ATOM 1473 N N . PHE A 1 190 ? -5.068 -7.677 -4.322 1.00 85.38 190 PHE A N 1
ATOM 1474 C CA . PHE A 1 190 ? -3.610 -7.882 -4.302 1.00 85.38 190 PHE A CA 1
ATOM 1475 C C . PHE A 1 190 ? -2.899 -7.508 -5.610 1.00 85.38 190 PHE A C 1
ATOM 1477 O O . PHE A 1 190 ? -1.678 -7.361 -5.611 1.00 85.38 190 PHE A O 1
ATOM 1484 N N . GLY A 1 191 ? -3.640 -7.376 -6.714 1.00 86.25 191 GLY A N 1
ATOM 1485 C CA . GLY A 1 191 ? -3.157 -6.881 -8.003 1.00 86.25 191 GLY A CA 1
ATOM 1486 C C . GLY A 1 191 ? -3.495 -5.413 -8.265 1.00 86.25 191 GLY A C 1
ATOM 1487 O O . GLY A 1 191 ? -3.266 -4.943 -9.376 1.00 86.25 191 GLY A O 1
ATOM 1488 N N . SER A 1 192 ? -4.052 -4.694 -7.282 1.00 84.62 192 SER A N 1
ATOM 1489 C CA . SER A 1 192 ? -4.444 -3.287 -7.414 1.00 84.62 192 SER A CA 1
ATOM 1490 C C . SER A 1 192 ? -3.278 -2.431 -7.893 1.00 84.62 192 SER A C 1
ATOM 1492 O O . SER A 1 192 ? -2.202 -2.449 -7.299 1.00 84.62 192 SER A O 1
ATOM 1494 N N . ILE A 1 193 ? -3.503 -1.643 -8.942 1.00 85.62 193 ILE A N 1
ATOM 1495 C CA . ILE A 1 193 ? -2.509 -0.713 -9.481 1.00 85.62 193 ILE A CA 1
ATOM 1496 C C . ILE A 1 193 ? -3.039 0.715 -9.535 1.00 85.62 193 ILE A C 1
ATOM 1498 O O . ILE A 1 193 ? -4.167 0.965 -9.966 1.00 85.62 193 ILE A O 1
ATOM 1502 N N . ASN A 1 194 ? -2.173 1.666 -9.198 1.00 83.00 194 ASN A N 1
ATOM 1503 C CA . ASN A 1 194 ? -2.285 3.052 -9.624 1.00 83.00 194 ASN A CA 1
ATOM 1504 C C . ASN A 1 194 ? -1.256 3.303 -10.735 1.00 83.00 194 ASN A C 1
ATOM 1506 O O . ASN A 1 194 ? -0.056 3.104 -10.553 1.00 83.00 194 ASN A O 1
ATOM 1510 N N . THR A 1 195 ? -1.739 3.719 -11.907 1.00 80.12 195 THR A N 1
ATOM 1511 C CA . THR A 1 195 ? -0.934 3.858 -13.137 1.00 80.12 195 THR A CA 1
ATOM 1512 C C . THR A 1 195 ? -0.270 5.231 -13.248 1.00 80.12 195 THR A C 1
ATOM 1514 O O . THR A 1 195 ? -0.370 5.880 -14.284 1.00 80.12 195 THR A O 1
ATOM 1517 N N . ASP A 1 196 ? 0.346 5.695 -12.155 1.00 75.00 196 ASP A N 1
ATOM 1518 C CA . ASP A 1 196 ? 0.841 7.073 -12.006 1.00 75.00 196 ASP A CA 1
ATOM 1519 C C . ASP A 1 196 ? -0.271 8.115 -12.266 1.00 75.00 196 ASP A C 1
ATOM 1521 O O . ASP A 1 196 ? -0.043 9.236 -12.714 1.00 75.00 196 ASP A O 1
ATOM 1525 N N . GLN A 1 197 ? -1.532 7.745 -11.998 1.00 62.28 197 GLN A N 1
ATOM 1526 C CA . GLN A 1 197 ? -2.682 8.608 -12.287 1.00 62.28 197 GLN A CA 1
ATOM 1527 C C . GLN A 1 197 ? -2.710 9.839 -11.399 1.00 62.28 197 GLN A C 1
ATOM 1529 O O . GLN A 1 197 ? -3.352 10.817 -11.767 1.00 62.28 197 GLN A O 1
ATOM 1534 N N . GLU A 1 198 ? -2.024 9.803 -10.256 1.00 57.75 198 GLU A N 1
ATOM 1535 C CA . GLU A 1 198 ? -1.803 10.990 -9.440 1.00 57.75 198 GLU A CA 1
ATOM 1536 C C . GLU A 1 198 ? -1.179 12.085 -10.301 1.00 57.75 198 GLU A C 1
ATOM 1538 O O . GLU A 1 198 ? -1.792 13.142 -10.377 1.00 57.75 198 GLU A O 1
ATOM 1543 N N . PHE A 1 199 ? -0.116 11.775 -11.063 1.00 55.00 199 PHE A N 1
ATOM 1544 C CA . PHE A 1 199 ? 0.528 12.671 -12.033 1.00 55.00 199 PHE A CA 1
ATOM 1545 C C . PHE A 1 199 ? -0.438 13.206 -13.119 1.00 55.00 199 PHE A C 1
ATOM 1547 O O . PHE A 1 199 ? -0.385 14.364 -13.538 1.00 55.00 199 PHE A O 1
ATOM 1554 N N . VAL A 1 200 ? -1.363 12.357 -13.581 1.00 53.28 200 VAL A N 1
ATOM 1555 C CA . VAL A 1 200 ? -2.233 12.605 -14.753 1.00 53.28 200 VAL A CA 1
ATOM 1556 C C . VAL A 1 200 ? -3.624 1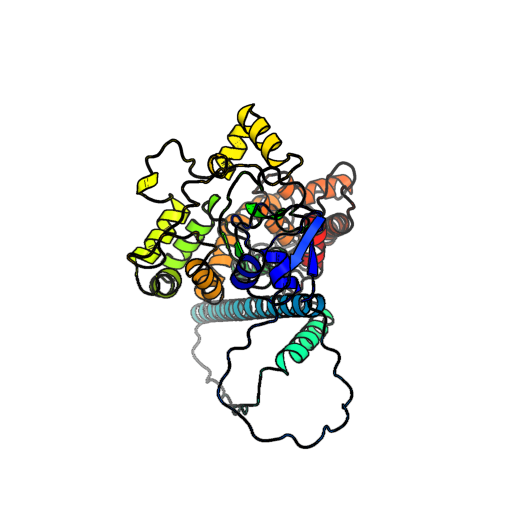3.158 -14.373 1.00 53.28 200 VAL A C 1
ATOM 1558 O O . VAL A 1 200 ? -4.395 13.597 -15.233 1.00 53.28 200 VAL A O 1
ATOM 1561 N N . GLY A 1 201 ? -3.967 13.177 -13.084 1.00 46.78 201 GLY A N 1
ATOM 1562 C CA . GLY A 1 201 ? -5.339 13.103 -12.560 1.00 46.78 201 GLY A CA 1
ATOM 1563 C C . GLY A 1 201 ? -6.301 14.256 -12.862 1.00 46.78 201 GLY A C 1
ATOM 1564 O O . GLY A 1 201 ? -7.482 14.141 -12.548 1.00 46.78 201 GLY A O 1
ATOM 1565 N N . ARG A 1 202 ? -5.863 15.350 -13.495 1.00 46.72 202 ARG A N 1
ATOM 1566 C CA . ARG A 1 202 ? -6.770 16.420 -13.967 1.00 46.72 202 ARG A CA 1
ATOM 1567 C C . ARG A 1 202 ? -6.884 16.551 -15.485 1.00 46.72 202 ARG A C 1
ATOM 1569 O O . ARG A 1 202 ? -7.748 17.288 -15.946 1.00 46.72 202 ARG A O 1
ATOM 1576 N N . LYS A 1 203 ? -6.110 15.794 -16.274 1.00 39.56 203 LYS A N 1
ATOM 1577 C CA . LYS A 1 203 ? -6.126 15.875 -17.749 1.00 39.56 203 LYS A CA 1
ATOM 1578 C C . LYS A 1 203 ? -7.429 15.345 -18.387 1.00 39.56 203 LYS A C 1
ATOM 1580 O O . LYS A 1 203 ? -7.661 15.576 -19.566 1.00 39.56 203 LYS A O 1
ATOM 1585 N N . TYR A 1 204 ? -8.293 14.672 -17.614 1.00 34.84 204 TYR A N 1
ATOM 1586 C CA . TYR A 1 204 ? -9.501 13.982 -18.105 1.00 34.84 204 TYR A CA 1
ATOM 1587 C C . TYR A 1 204 ? -10.800 14.310 -17.340 1.00 34.84 204 TYR A C 1
ATOM 1589 O O . TYR A 1 204 ? -11.709 13.486 -17.291 1.00 34.84 204 TYR A O 1
ATOM 1597 N N . GLY A 1 205 ? -10.908 15.481 -16.702 1.00 35.62 205 GLY A N 1
ATOM 1598 C CA . GLY A 1 205 ? -12.182 15.945 -16.123 1.00 35.62 205 GLY A CA 1
ATOM 1599 C C . GLY A 1 205 ? -12.690 15.183 -14.888 1.00 35.62 205 GLY A C 1
ATOM 1600 O O . GLY A 1 205 ? -13.782 15.469 -14.401 1.00 35.62 205 GLY A O 1
ATOM 1601 N N . LYS A 1 206 ? -11.911 14.251 -14.326 1.00 35.22 206 LYS A N 1
ATOM 1602 C CA . LYS A 1 206 ? -12.159 13.749 -12.969 1.00 35.22 206 LYS A CA 1
ATOM 1603 C C . LYS A 1 206 ? -11.667 14.793 -11.966 1.00 35.22 206 LYS A C 1
ATOM 1605 O O . LYS A 1 206 ? -10.616 15.402 -12.170 1.00 35.22 206 LYS A O 1
ATOM 1610 N N . LYS A 1 207 ? -12.399 14.988 -10.861 1.00 37.09 207 LYS A N 1
ATOM 1611 C CA . LYS A 1 207 ? -11.814 15.594 -9.658 1.00 37.09 207 LYS A CA 1
ATOM 1612 C C . LYS A 1 207 ? -10.623 14.703 -9.297 1.00 37.09 207 LYS A C 1
ATOM 1614 O O . LYS A 1 207 ? -10.829 13.606 -8.790 1.00 37.09 207 LYS A O 1
ATOM 1619 N N . GLY A 1 208 ? -9.398 15.116 -9.633 1.00 39.41 208 GLY A N 1
ATOM 1620 C CA . GLY A 1 208 ? -8.201 14.467 -9.095 1.00 39.41 208 GLY A CA 1
ATOM 1621 C C . GLY A 1 208 ? -8.293 14.416 -7.567 1.00 39.41 208 GLY A C 1
ATOM 1622 O O . GLY A 1 208 ? -9.130 15.114 -6.990 1.00 39.41 208 GLY A O 1
ATOM 1623 N N . ILE A 1 209 ? -7.444 13.629 -6.903 1.00 38.66 209 ILE A N 1
ATOM 1624 C CA . ILE A 1 209 ? -7.351 13.666 -5.437 1.00 38.66 209 ILE A CA 1
ATOM 1625 C C . ILE A 1 209 ? -7.068 15.125 -5.047 1.00 38.66 209 ILE A C 1
ATOM 1627 O O . ILE A 1 209 ? -5.999 15.673 -5.329 1.00 38.66 209 ILE A O 1
ATOM 1631 N N . GLY A 1 210 ? -8.087 15.818 -4.538 1.00 35.12 210 GLY A N 1
ATOM 1632 C CA . GLY A 1 210 ? -8.021 17.249 -4.283 1.00 35.12 210 GLY A CA 1
ATOM 1633 C C . GLY A 1 210 ? -6.942 17.530 -3.242 1.00 35.12 210 GLY A C 1
ATOM 1634 O O . GLY A 1 210 ? -6.954 16.931 -2.177 1.00 35.12 210 GLY A O 1
ATOM 1635 N N . GLY A 1 211 ? -6.012 18.442 -3.540 1.00 47.66 211 GLY A N 1
ATOM 1636 C CA . GLY A 1 211 ? -5.116 19.018 -2.528 1.00 47.66 211 GLY A CA 1
ATOM 1637 C C . GLY A 1 211 ? -3.663 18.529 -2.505 1.00 47.66 211 GLY A C 1
ATOM 1638 O O . GLY A 1 211 ? -2.869 19.097 -1.758 1.00 47.66 211 GLY A O 1
ATOM 1639 N N . LEU A 1 212 ? -3.254 17.558 -3.330 1.00 51.06 212 LEU A N 1
ATOM 1640 C CA . LEU A 1 212 ? -1.845 17.136 -3.384 1.00 51.06 212 LEU A CA 1
ATOM 1641 C C . LEU A 1 212 ? -1.055 17.970 -4.401 1.00 51.06 212 LEU A C 1
ATOM 1643 O O . LEU A 1 212 ? -1.069 17.702 -5.601 1.00 51.06 212 LEU A O 1
ATOM 1647 N N . THR A 1 213 ? -0.335 18.981 -3.913 1.00 55.62 213 THR A N 1
ATOM 1648 C CA . THR A 1 213 ? 0.460 19.933 -4.719 1.00 55.62 213 THR A CA 1
ATOM 1649 C C . THR A 1 213 ? 1.526 19.292 -5.611 1.00 55.62 213 THR A C 1
ATOM 1651 O O . THR A 1 213 ? 1.961 19.922 -6.568 1.00 55.62 213 THR A O 1
ATOM 1654 N N . TYR A 1 214 ? 1.940 18.056 -5.322 1.00 67.38 214 TYR A N 1
ATOM 1655 C CA . TYR A 1 214 ? 2.978 17.345 -6.073 1.00 67.38 214 TYR A CA 1
ATOM 1656 C C . TYR A 1 214 ? 2.443 16.508 -7.241 1.00 67.38 214 TYR A C 1
ATOM 1658 O O . TYR A 1 214 ? 3.214 16.161 -8.131 1.00 67.38 214 TYR A O 1
ATOM 1666 N N . SER A 1 215 ? 1.137 16.224 -7.267 1.00 66.12 215 SER A N 1
ATOM 1667 C CA . SER A 1 215 ? 0.473 15.310 -8.212 1.00 66.12 215 SER A CA 1
ATOM 1668 C C . SER A 1 215 ? 0.522 15.758 -9.679 1.00 66.12 215 SER A C 1
ATOM 1670 O O . SER A 1 215 ? -0.097 15.160 -10.527 1.00 66.12 215 SER A O 1
ATOM 1672 N N . ARG A 1 216 ? 1.207 16.845 -10.030 1.00 72.56 216 ARG A N 1
ATOM 1673 C CA . ARG A 1 216 ? 1.399 17.277 -11.431 1.00 72.56 216 ARG A CA 1
ATOM 1674 C C . ARG A 1 216 ? 2.843 17.669 -11.715 1.00 72.56 216 ARG A C 1
ATOM 1676 O O . ARG A 1 216 ? 3.131 18.315 -12.711 1.00 72.56 216 ARG A O 1
ATOM 1683 N N . ILE A 1 217 ? 3.721 17.350 -10.771 1.00 81.31 217 ILE A N 1
ATOM 1684 C CA . ILE A 1 217 ? 5.126 17.742 -10.749 1.00 81.31 217 ILE A CA 1
ATOM 1685 C C . ILE A 1 217 ? 5.981 16.491 -10.607 1.00 81.31 217 ILE A C 1
ATOM 1687 O O . ILE A 1 217 ? 7.018 16.409 -11.243 1.00 81.31 217 ILE A O 1
ATOM 1691 N N . VAL A 1 218 ? 5.561 15.527 -9.787 1.00 85.94 218 VAL A N 1
ATOM 1692 C CA . VAL A 1 218 ? 6.352 14.348 -9.438 1.00 85.94 218 VAL A CA 1
ATOM 1693 C C . VAL A 1 218 ? 5.689 13.090 -9.972 1.00 85.94 218 VAL A C 1
ATOM 1695 O O . VAL A 1 218 ? 4.526 12.837 -9.663 1.00 85.94 218 VAL A O 1
ATOM 1698 N N . HIS A 1 219 ? 6.453 12.273 -10.691 1.00 88.75 219 HIS A N 1
ATOM 1699 C CA . HIS A 1 219 ? 6.068 10.895 -10.977 1.00 88.75 219 HIS A CA 1
ATOM 1700 C C . HIS A 1 219 ? 6.327 10.020 -9.753 1.00 88.75 219 HIS A C 1
ATOM 1702 O O . HIS A 1 219 ? 7.477 9.849 -9.338 1.00 88.75 219 HIS A O 1
ATOM 1708 N N . ILE A 1 220 ? 5.266 9.437 -9.199 1.00 87.44 220 ILE A N 1
ATOM 1709 C CA . ILE A 1 220 ? 5.377 8.396 -8.165 1.00 87.44 220 ILE A CA 1
ATOM 1710 C C . ILE A 1 220 ? 5.635 7.032 -8.821 1.00 87.44 220 ILE A C 1
ATOM 1712 O O . ILE A 1 220 ? 6.231 6.133 -8.217 1.00 87.44 220 ILE A O 1
ATOM 1716 N N . GLY A 1 221 ? 5.246 6.911 -10.090 1.00 91.69 221 GLY A N 1
ATOM 1717 C CA . GLY A 1 221 ? 5.355 5.701 -10.879 1.00 91.69 221 GLY A CA 1
ATOM 1718 C C . GLY A 1 221 ? 4.252 4.709 -10.538 1.00 91.69 221 GLY A C 1
ATOM 1719 O O . GLY A 1 221 ? 3.136 5.088 -10.182 1.00 91.69 221 GLY A O 1
ATOM 1720 N N . LEU A 1 222 ? 4.554 3.418 -10.663 1.00 93.00 222 LEU A N 1
ATOM 1721 C CA . LEU A 1 222 ? 3.594 2.380 -10.311 1.00 93.00 222 LEU A CA 1
ATOM 1722 C C . LEU A 1 222 ? 3.424 2.310 -8.785 1.00 93.00 222 LEU A C 1
ATOM 1724 O O . LEU A 1 222 ? 4.394 2.063 -8.064 1.00 93.00 222 LEU A O 1
ATOM 1728 N N . SER A 1 223 ? 2.186 2.448 -8.311 1.00 91.00 223 SER A N 1
ATOM 1729 C CA . SER A 1 223 ? 1.793 1.982 -6.975 1.00 91.00 223 SER A CA 1
ATOM 1730 C C . SER A 1 223 ? 1.057 0.660 -7.124 1.00 91.00 223 SER A C 1
ATOM 1732 O O . SER A 1 223 ? 0.157 0.554 -7.957 1.00 91.00 223 SER A O 1
ATOM 1734 N N . TYR A 1 224 ? 1.458 -0.356 -6.364 1.00 92.88 224 TYR A N 1
ATOM 1735 C CA . TYR A 1 224 ? 0.992 -1.728 -6.553 1.00 92.88 224 TYR A CA 1
ATOM 1736 C C . TYR A 1 224 ? 0.536 -2.372 -5.241 1.00 92.88 224 TYR A C 1
ATOM 1738 O O . TYR A 1 224 ? 1.118 -2.131 -4.188 1.00 92.88 224 TYR A O 1
ATOM 1746 N N . GLY A 1 225 ? -0.460 -3.247 -5.318 1.00 90.56 225 GLY A N 1
ATOM 1747 C CA . GLY A 1 225 ? -0.823 -4.175 -4.258 1.00 90.56 225 GLY A CA 1
ATOM 1748 C C . GLY A 1 225 ? -1.756 -3.619 -3.185 1.00 90.56 225 GLY A C 1
ATOM 1749 O O . GLY A 1 225 ? -2.281 -2.506 -3.279 1.00 90.56 225 GLY A O 1
ATOM 1750 N N . VAL A 1 226 ? -1.946 -4.430 -2.146 1.00 86.56 226 VAL A N 1
ATOM 1751 C CA . VAL A 1 226 ? -2.960 -4.264 -1.086 1.00 86.56 226 VAL A CA 1
ATOM 1752 C C . VAL A 1 226 ? -2.900 -2.952 -0.321 1.00 86.56 226 VAL A C 1
ATOM 1754 O O . VAL A 1 226 ? -3.929 -2.483 0.150 1.00 86.56 226 VAL A O 1
ATOM 1757 N N . ILE A 1 227 ? -1.714 -2.358 -0.206 1.00 86.75 227 ILE A N 1
ATOM 1758 C CA . ILE A 1 227 ? -1.503 -1.073 0.473 1.00 86.75 227 ILE A CA 1
ATOM 1759 C C . ILE A 1 227 ? -0.759 -0.066 -0.414 1.00 86.75 227 ILE A C 1
ATOM 1761 O O . ILE A 1 227 ? -0.174 0.889 0.087 1.00 86.75 227 ILE A O 1
ATOM 1765 N N . GLN A 1 228 ? -0.778 -0.284 -1.736 1.00 88.44 228 GLN A N 1
ATOM 1766 C CA . GLN A 1 228 ? -0.213 0.628 -2.737 1.00 88.44 228 GLN A CA 1
ATOM 1767 C C . GLN A 1 228 ? 1.292 0.916 -2.539 1.00 88.44 228 GLN A C 1
ATOM 1769 O O . GLN A 1 228 ? 1.719 2.067 -2.466 1.00 88.44 228 GLN A O 1
ATOM 1774 N N . TYR A 1 229 ? 2.121 -0.134 -2.512 1.00 93.00 229 TYR A N 1
ATOM 1775 C CA . TYR A 1 229 ? 3.585 -0.029 -2.490 1.00 93.00 229 TYR A CA 1
ATOM 1776 C C . TYR A 1 229 ? 4.083 0.746 -3.709 1.00 93.00 229 TYR A C 1
ATOM 1778 O O . TYR A 1 229 ? 3.859 0.330 -4.849 1.00 93.00 229 TYR A O 1
ATOM 1786 N N . THR A 1 230 ? 4.752 1.874 -3.482 1.00 92.50 230 THR A N 1
ATOM 1787 C CA . THR A 1 230 ? 5.112 2.804 -4.557 1.00 92.50 230 THR A CA 1
ATOM 1788 C C . THR A 1 230 ? 6.521 2.568 -5.085 1.00 92.50 230 THR A C 1
ATOM 1790 O O . THR A 1 230 ? 7.466 2.324 -4.326 1.00 92.50 230 THR A O 1
ATOM 1793 N N . GLN A 1 231 ? 6.670 2.699 -6.403 1.00 95.81 231 GLN A N 1
ATOM 1794 C CA . GLN A 1 231 ? 7.950 2.648 -7.102 1.00 95.81 231 GLN A CA 1
ATOM 1795 C C . GLN A 1 231 ? 8.908 3.743 -6.613 1.00 95.81 231 GLN A C 1
ATOM 1797 O O . GLN A 1 231 ? 10.052 3.449 -6.270 1.00 95.81 231 GLN A O 1
ATOM 1802 N N . ASP A 1 232 ? 8.452 4.997 -6.516 1.00 94.25 232 ASP A N 1
ATOM 1803 C CA . ASP A 1 232 ? 9.313 6.115 -6.113 1.00 94.25 232 ASP A CA 1
ATOM 1804 C C . ASP A 1 232 ? 9.859 5.983 -4.684 1.00 94.25 232 ASP A C 1
ATOM 1806 O O . ASP A 1 232 ? 11.027 6.298 -4.441 1.00 94.25 232 ASP A O 1
ATOM 1810 N N . SER A 1 233 ? 9.067 5.473 -3.732 1.00 92.44 233 SER A N 1
ATOM 1811 C CA . SER A 1 233 ? 9.532 5.296 -2.345 1.00 92.44 233 SER A CA 1
ATOM 1812 C C . SER A 1 233 ? 10.568 4.181 -2.194 1.00 92.44 233 SER A C 1
ATOM 1814 O O . SER A 1 233 ? 11.360 4.219 -1.255 1.00 92.44 233 SER A O 1
ATOM 1816 N N . GLY A 1 234 ? 10.583 3.219 -3.121 1.00 95.00 234 GLY A N 1
ATOM 1817 C CA . GLY A 1 234 ? 11.376 1.993 -3.031 1.00 95.00 234 GLY A CA 1
ATOM 1818 C C . GLY A 1 234 ? 10.655 0.836 -2.336 1.00 95.00 234 GLY A C 1
ATOM 1819 O O . GLY A 1 234 ? 11.117 -0.296 -2.427 1.00 95.00 234 GLY A O 1
ATOM 1820 N N . SER A 1 235 ? 9.488 1.075 -1.724 1.00 95.50 235 SER A N 1
ATOM 1821 C CA . SER A 1 235 ? 8.707 0.007 -1.080 1.00 95.50 235 SER A CA 1
ATOM 1822 C C . SER A 1 235 ? 8.268 -1.077 -2.069 1.00 95.50 235 SER A C 1
ATOM 1824 O O . SER A 1 235 ? 8.252 -2.252 -1.716 1.00 95.50 235 SER A O 1
ATOM 1826 N N . LEU A 1 236 ? 7.990 -0.720 -3.330 1.00 97.50 236 LEU A N 1
ATOM 1827 C CA . LEU A 1 236 ? 7.749 -1.716 -4.376 1.00 97.50 236 LEU A CA 1
ATOM 1828 C C . LEU A 1 236 ? 8.979 -2.607 -4.612 1.00 97.50 236 LEU A C 1
ATOM 1830 O O . LEU A 1 236 ? 8.836 -3.812 -4.789 1.00 97.50 236 LEU A O 1
ATOM 1834 N N . GLY A 1 237 ? 10.184 -2.034 -4.589 1.00 97.94 237 GLY A N 1
ATOM 1835 C CA . GLY A 1 237 ? 11.421 -2.796 -4.742 1.00 97.94 237 GLY A CA 1
ATOM 1836 C C . GLY A 1 237 ? 11.651 -3.766 -3.591 1.00 97.94 237 GLY A C 1
ATOM 1837 O O . GLY A 1 237 ? 11.916 -4.942 -3.832 1.00 97.94 237 GLY A O 1
ATOM 1838 N N . ASP A 1 238 ? 11.454 -3.311 -2.353 1.00 98.00 238 ASP A N 1
ATOM 1839 C CA . ASP A 1 238 ? 11.561 -4.161 -1.161 1.00 98.00 238 ASP A CA 1
ATOM 1840 C C . ASP A 1 238 ? 10.563 -5.332 -1.204 1.00 98.00 238 ASP A C 1
ATOM 1842 O O . ASP A 1 238 ? 10.915 -6.475 -0.901 1.00 98.00 238 ASP A O 1
ATOM 1846 N N . LEU A 1 239 ? 9.328 -5.070 -1.648 1.00 98.38 239 LEU A N 1
ATOM 1847 C CA . LEU A 1 239 ? 8.307 -6.098 -1.846 1.00 98.38 239 LEU A CA 1
ATOM 1848 C C . LEU A 1 239 ? 8.752 -7.147 -2.883 1.00 98.38 239 LEU A C 1
ATOM 1850 O O . LEU A 1 239 ? 8.608 -8.350 -2.659 1.00 98.38 239 LEU A O 1
ATOM 1854 N N . LEU A 1 240 ? 9.298 -6.709 -4.020 1.00 98.62 240 LEU A N 1
ATOM 1855 C CA . LEU A 1 240 ? 9.755 -7.604 -5.088 1.00 98.62 240 LEU A CA 1
ATOM 1856 C C . LEU A 1 240 ? 10.959 -8.451 -4.652 1.00 98.62 240 LEU A C 1
ATOM 1858 O O . LEU A 1 240 ? 11.015 -9.638 -4.973 1.00 98.62 240 LEU A O 1
ATOM 1862 N N . VAL A 1 241 ? 11.879 -7.882 -3.865 1.00 98.69 241 VAL A N 1
ATOM 1863 C CA . VAL A 1 241 ? 12.987 -8.629 -3.242 1.00 98.69 241 VAL A CA 1
ATOM 1864 C C . VAL A 1 241 ? 12.447 -9.735 -2.338 1.00 98.69 241 VAL A C 1
ATOM 1866 O O . VAL A 1 241 ? 12.890 -10.880 -2.444 1.00 98.69 241 VAL A O 1
ATOM 1869 N N . LYS A 1 242 ? 11.453 -9.427 -1.496 1.00 98.38 242 LYS A N 1
ATOM 1870 C CA . LYS A 1 242 ? 10.807 -10.424 -0.628 1.00 98.38 242 LYS A CA 1
ATOM 1871 C C . LYS A 1 242 ? 10.113 -11.522 -1.432 1.00 98.38 242 LYS A C 1
ATOM 1873 O O . LYS A 1 242 ? 10.248 -12.694 -1.090 1.00 98.38 242 LYS A O 1
ATOM 1878 N N . MET A 1 243 ? 9.449 -11.179 -2.537 1.00 98.00 243 MET A N 1
ATOM 1879 C CA . MET A 1 243 ? 8.843 -12.178 -3.422 1.00 98.00 243 MET A CA 1
ATOM 1880 C C . MET A 1 243 ? 9.890 -13.095 -4.055 1.00 98.00 243 MET A C 1
ATOM 1882 O O . MET A 1 243 ? 9.723 -14.313 -4.047 1.00 98.00 243 MET A O 1
ATOM 1886 N N . LYS A 1 244 ? 10.993 -12.534 -4.564 1.00 98.44 244 LYS A N 1
ATOM 1887 C CA . LYS A 1 244 ? 12.094 -13.331 -5.119 1.00 98.44 244 LYS A CA 1
ATOM 1888 C C . LYS A 1 244 ? 12.715 -14.249 -4.062 1.00 98.44 244 LYS A C 1
ATOM 1890 O O . LYS A 1 244 ? 13.051 -15.385 -4.382 1.00 98.44 244 LYS A O 1
ATOM 1895 N N . ALA A 1 245 ? 12.843 -13.780 -2.822 1.00 98.25 245 ALA A N 1
ATOM 1896 C CA . ALA A 1 245 ? 13.349 -14.587 -1.716 1.00 98.25 245 ALA A CA 1
ATOM 1897 C C . ALA A 1 245 ? 12.395 -15.736 -1.343 1.00 98.25 245 ALA A C 1
ATOM 1899 O O . ALA A 1 245 ? 12.860 -16.850 -1.117 1.00 98.25 245 ALA A O 1
ATOM 1900 N N . LYS A 1 246 ? 11.075 -15.494 -1.323 1.00 96.31 246 LYS A N 1
ATOM 1901 C CA . LYS A 1 246 ? 10.076 -16.532 -1.021 1.00 96.31 246 LYS A CA 1
ATOM 1902 C C . LYS A 1 246 ? 9.960 -17.568 -2.141 1.00 96.31 246 LYS A C 1
ATOM 1904 O O . LYS A 1 246 ? 9.918 -18.761 -1.864 1.00 96.31 246 LYS A O 1
ATOM 1909 N N . ASN A 1 247 ? 9.905 -17.127 -3.400 1.00 97.88 247 ASN A N 1
ATOM 1910 C CA . ASN A 1 247 ? 9.773 -18.013 -4.555 1.00 97.88 247 ASN A CA 1
ATOM 1911 C C . ASN A 1 247 ? 10.418 -17.413 -5.817 1.00 97.88 247 ASN A C 1
ATOM 1913 O O . ASN A 1 247 ? 9.751 -16.838 -6.683 1.00 97.88 247 ASN A O 1
ATOM 1917 N N . GLY A 1 248 ? 11.738 -17.570 -5.941 1.00 98.12 248 GLY A N 1
ATOM 1918 C CA . GLY A 1 248 ? 12.520 -17.005 -7.047 1.00 98.12 248 GLY A CA 1
ATOM 1919 C C . GLY A 1 248 ? 12.151 -17.552 -8.430 1.00 98.12 248 GLY A C 1
ATOM 1920 O O . GLY A 1 248 ? 12.186 -16.810 -9.417 1.00 98.12 248 GLY A O 1
ATOM 1921 N N . ALA A 1 249 ? 11.744 -18.823 -8.509 1.00 98.12 249 ALA A N 1
ATOM 1922 C CA . ALA A 1 249 ? 11.302 -19.444 -9.756 1.00 98.12 249 ALA A CA 1
ATOM 1923 C C . ALA A 1 249 ? 9.998 -18.805 -10.252 1.00 98.12 249 ALA A C 1
ATOM 1925 O O . ALA A 1 249 ? 9.938 -18.317 -11.382 1.00 98.12 249 ALA A O 1
ATOM 1926 N N . LYS A 1 250 ? 8.982 -18.712 -9.380 1.00 97.88 250 LYS A N 1
ATOM 1927 C CA . LYS A 1 250 ? 7.713 -18.057 -9.720 1.00 97.88 250 LYS A CA 1
ATOM 1928 C C . LYS A 1 250 ? 7.895 -16.561 -9.982 1.00 97.88 250 LYS A C 1
ATOM 1930 O O . LYS A 1 250 ? 7.263 -16.026 -10.888 1.00 97.88 250 LYS A O 1
ATOM 1935 N N . PHE A 1 251 ? 8.782 -15.891 -9.244 1.00 98.44 251 PHE A N 1
ATOM 1936 C CA . PHE A 1 251 ? 9.132 -14.493 -9.501 1.00 98.44 251 PHE A CA 1
ATOM 1937 C C . PHE A 1 251 ? 9.674 -14.297 -10.924 1.00 98.44 251 PHE A C 1
ATOM 1939 O O . PHE A 1 251 ? 9.207 -13.420 -11.648 1.00 98.44 251 PHE A O 1
ATOM 1946 N N . THR A 1 252 ? 10.610 -15.148 -11.350 1.00 98.44 252 THR A N 1
ATOM 1947 C CA . THR A 1 252 ? 11.209 -15.089 -12.693 1.00 98.44 252 THR A CA 1
ATOM 1948 C C . THR A 1 252 ? 10.194 -15.416 -13.787 1.00 98.44 252 THR A C 1
ATOM 1950 O O . THR A 1 252 ? 10.149 -14.739 -14.814 1.00 98.44 252 THR A O 1
ATOM 1953 N N . GLU A 1 253 ? 9.338 -16.413 -13.567 1.00 97.75 253 GLU A N 1
ATOM 1954 C CA . GLU A 1 253 ? 8.234 -16.745 -14.471 1.00 97.75 253 GLU A CA 1
ATOM 1955 C C . GLU A 1 253 ? 7.315 -15.534 -14.692 1.00 97.75 253 GLU A C 1
ATOM 1957 O O . GLU A 1 253 ? 7.079 -15.132 -15.830 1.00 97.75 253 GLU A O 1
ATOM 1962 N N . VAL A 1 254 ? 6.847 -14.912 -13.607 1.00 97.00 254 VAL A N 1
ATOM 1963 C CA . VAL A 1 254 ? 5.837 -13.848 -13.654 1.00 97.00 254 VAL A CA 1
ATOM 1964 C C . VAL A 1 254 ? 6.425 -12.522 -14.126 1.00 97.00 254 VAL A C 1
ATOM 1966 O O . VAL A 1 254 ? 5.894 -11.904 -15.046 1.00 97.00 254 VAL A O 1
ATOM 1969 N N . PHE A 1 255 ? 7.524 -12.070 -13.520 1.00 97.81 255 PHE A N 1
ATOM 1970 C CA . PHE A 1 255 ? 8.087 -10.744 -13.787 1.00 97.81 255 PHE A CA 1
ATOM 1971 C C . PHE A 1 255 ? 9.148 -10.744 -14.884 1.00 97.81 255 PHE A C 1
ATOM 1973 O O . PHE A 1 255 ? 9.298 -9.741 -15.576 1.00 97.81 255 PHE A O 1
ATOM 1980 N N . GLY A 1 256 ? 9.850 -11.857 -15.083 1.00 96.50 256 GLY A N 1
ATOM 1981 C CA . GLY A 1 256 ? 10.832 -12.019 -16.156 1.00 96.50 256 GLY A CA 1
ATOM 1982 C C . GLY A 1 256 ? 10.246 -12.566 -17.455 1.00 96.50 256 GLY A C 1
ATOM 1983 O O . GLY A 1 256 ? 10.874 -12.450 -18.503 1.00 96.50 256 GLY A O 1
ATOM 1984 N N . GLY A 1 257 ? 9.054 -13.176 -17.416 1.00 95.00 257 GLY A N 1
ATOM 1985 C CA . GLY A 1 257 ? 8.589 -14.020 -18.520 1.00 95.00 257 GLY A CA 1
ATOM 1986 C C . GLY A 1 257 ? 9.507 -15.226 -18.741 1.00 95.00 257 GLY A C 1
ATOM 1987 O O . GLY A 1 257 ? 9.693 -15.644 -19.879 1.00 95.00 257 GLY A O 1
ATOM 1988 N N . GLY A 1 258 ? 10.137 -15.722 -17.670 1.00 95.88 258 GLY A N 1
ATOM 1989 C CA . GLY A 1 258 ? 11.144 -16.786 -17.707 1.00 95.88 258 GLY A CA 1
ATOM 1990 C C . GLY A 1 258 ? 12.598 -16.305 -17.812 1.00 95.88 258 GLY A C 1
ATOM 1991 O O . GLY A 1 258 ? 13.500 -17.111 -17.613 1.00 95.88 258 GLY A O 1
ATOM 1992 N N . ASP A 1 259 ? 12.851 -15.016 -18.065 1.00 97.75 259 ASP A N 1
ATOM 1993 C CA . ASP A 1 259 ? 14.206 -14.449 -18.125 1.00 97.75 259 ASP A CA 1
ATOM 1994 C C . ASP A 1 259 ? 14.607 -13.819 -16.777 1.00 97.75 259 ASP A C 1
ATOM 1996 O O . ASP A 1 259 ? 14.026 -12.822 -16.332 1.00 97.75 259 ASP A O 1
ATOM 2000 N N . SER A 1 260 ? 15.620 -14.391 -16.119 1.00 97.31 260 SER A N 1
ATOM 2001 C CA . SER A 1 260 ? 16.100 -13.917 -14.816 1.00 97.31 260 SER A CA 1
ATOM 2002 C C . SER A 1 260 ? 16.760 -12.540 -14.882 1.00 97.31 260 SER A C 1
ATOM 2004 O O . SER A 1 260 ? 16.644 -11.775 -13.931 1.00 97.31 260 SER A O 1
ATOM 2006 N N . ALA A 1 261 ? 17.410 -12.178 -15.992 1.00 97.00 261 ALA A N 1
ATOM 2007 C CA . ALA A 1 261 ? 18.033 -10.864 -16.139 1.00 97.00 261 ALA A CA 1
ATOM 2008 C C . ALA A 1 261 ? 16.974 -9.759 -16.262 1.00 97.00 261 ALA A C 1
ATOM 2010 O O . ALA A 1 261 ? 17.129 -8.681 -15.686 1.00 97.00 261 ALA A O 1
ATOM 2011 N N . ILE A 1 262 ? 15.864 -10.037 -16.956 1.00 97.56 262 ILE A N 1
ATOM 2012 C CA . ILE A 1 262 ? 14.711 -9.126 -17.005 1.00 97.56 262 ILE A CA 1
ATOM 2013 C C . ILE A 1 262 ? 14.085 -8.978 -15.616 1.00 97.56 262 ILE A C 1
ATOM 2015 O O . ILE A 1 262 ? 13.849 -7.851 -15.174 1.00 97.56 262 ILE A O 1
ATOM 2019 N N . ALA A 1 263 ? 13.870 -10.088 -14.904 1.00 97.62 263 ALA A N 1
ATOM 2020 C CA . ALA A 1 263 ? 13.327 -10.064 -13.547 1.00 97.62 263 ALA A CA 1
ATOM 2021 C C . ALA A 1 263 ? 14.229 -9.274 -12.575 1.00 97.62 263 ALA A C 1
ATOM 2023 O O . ALA A 1 263 ? 13.742 -8.470 -11.779 1.00 97.62 263 ALA A O 1
ATOM 2024 N N . ASP A 1 264 ? 15.548 -9.433 -12.683 1.00 97.12 264 ASP A N 1
ATOM 2025 C CA . ASP A 1 264 ? 16.518 -8.744 -11.830 1.00 97.12 264 ASP A CA 1
ATOM 2026 C C . ASP A 1 264 ? 16.610 -7.252 -12.144 1.00 97.12 264 ASP A C 1
ATOM 2028 O O . ASP A 1 264 ? 16.702 -6.436 -11.227 1.00 97.12 264 ASP A O 1
ATOM 2032 N N . SER A 1 265 ? 16.476 -6.872 -13.418 1.00 96.50 265 SER A N 1
ATOM 2033 C CA . SER A 1 265 ? 16.438 -5.463 -13.817 1.00 96.50 265 SER A CA 1
ATOM 2034 C C . SER A 1 265 ? 15.266 -4.700 -13.189 1.00 96.50 265 SER A C 1
ATOM 2036 O O . SER A 1 265 ? 15.413 -3.524 -12.850 1.00 96.50 265 SER A O 1
ATOM 2038 N N . LEU A 1 266 ? 14.129 -5.373 -12.963 1.00 98.12 266 LEU A N 1
ATOM 2039 C CA . LEU A 1 266 ? 12.981 -4.804 -12.258 1.00 98.12 266 LEU A CA 1
ATOM 2040 C C . LEU A 1 266 ? 13.316 -4.523 -10.786 1.00 98.12 266 LEU A C 1
ATOM 2042 O O . LEU A 1 266 ? 13.003 -3.438 -10.290 1.00 98.12 266 LEU A O 1
ATOM 2046 N N . ILE A 1 267 ? 13.976 -5.458 -10.093 1.00 97.69 267 ILE A N 1
ATOM 2047 C CA . ILE A 1 267 ? 14.431 -5.252 -8.708 1.00 97.69 267 ILE A CA 1
ATOM 2048 C C . ILE A 1 267 ? 15.440 -4.106 -8.653 1.00 97.69 267 ILE A C 1
ATOM 2050 O O . ILE A 1 267 ? 15.286 -3.201 -7.834 1.00 97.69 267 ILE A O 1
ATOM 2054 N N . THR A 1 268 ? 16.444 -4.094 -9.535 1.00 96.88 268 THR A N 1
ATOM 2055 C CA . THR A 1 268 ? 17.441 -3.015 -9.589 1.00 96.88 268 THR A CA 1
ATOM 2056 C C . THR A 1 268 ? 16.772 -1.660 -9.799 1.00 96.88 268 THR A C 1
ATOM 2058 O O . THR A 1 268 ? 16.986 -0.742 -9.010 1.00 96.88 268 THR A O 1
ATOM 2061 N N . LEU A 1 269 ? 15.891 -1.544 -10.800 1.00 97.31 269 LEU A N 1
ATOM 2062 C CA . LEU A 1 269 ? 15.136 -0.319 -11.048 1.00 97.31 269 LEU A CA 1
ATOM 2063 C C . LEU A 1 269 ? 14.395 0.144 -9.791 1.00 97.31 269 LEU A C 1
ATOM 2065 O O . LEU A 1 269 ? 14.499 1.304 -9.420 1.00 97.31 269 LEU A O 1
ATOM 2069 N N . THR A 1 270 ? 13.638 -0.738 -9.147 1.00 97.25 270 THR A N 1
ATOM 2070 C CA . THR A 1 270 ? 12.708 -0.361 -8.072 1.00 97.25 270 THR A CA 1
ATOM 2071 C C . THR A 1 270 ? 13.369 -0.191 -6.702 1.00 97.25 270 THR A C 1
ATOM 2073 O O . THR A 1 270 ? 12.741 0.360 -5.803 1.00 97.25 270 THR A O 1
ATOM 2076 N N . THR A 1 271 ? 14.630 -0.596 -6.532 1.00 95.75 271 THR A N 1
ATOM 2077 C CA . THR A 1 271 ? 15.390 -0.437 -5.278 1.00 95.75 271 THR A CA 1
ATOM 2078 C C . THR A 1 271 ? 16.397 0.711 -5.374 1.00 95.75 271 THR A C 1
ATOM 2080 O O . THR A 1 271 ? 16.267 1.732 -4.688 1.00 95.75 271 THR A O 1
ATOM 2083 N N . THR A 1 272 ? 17.377 0.578 -6.267 1.00 92.56 272 THR A N 1
ATOM 2084 C CA . THR A 1 272 ? 18.521 1.490 -6.412 1.00 92.56 272 THR A CA 1
ATOM 2085 C C . THR A 1 272 ? 18.429 2.386 -7.647 1.00 92.56 272 THR A C 1
ATOM 2087 O O . THR A 1 272 ? 19.198 3.341 -7.773 1.00 92.56 272 THR A O 1
ATOM 2090 N N . GLY A 1 273 ? 17.474 2.122 -8.539 1.00 92.12 273 GLY A N 1
ATOM 2091 C CA . GLY A 1 273 ? 17.409 2.745 -9.853 1.00 92.12 273 GLY A CA 1
ATOM 2092 C C . GLY A 1 273 ? 18.330 2.058 -10.857 1.00 92.12 273 GLY A C 1
ATOM 2093 O O . GLY A 1 273 ? 19.206 1.271 -10.503 1.00 92.12 273 GLY A O 1
ATOM 2094 N N . ARG A 1 274 ? 18.124 2.339 -12.148 1.00 88.12 274 ARG A N 1
ATOM 2095 C CA . ARG A 1 274 ? 18.941 1.726 -13.206 1.00 88.12 274 ARG A CA 1
ATOM 2096 C C . ARG A 1 274 ? 20.430 2.017 -12.999 1.00 88.12 274 ARG A C 1
ATOM 2098 O O . ARG A 1 274 ? 20.811 3.145 -12.683 1.00 88.12 274 ARG A O 1
ATOM 2105 N N . ALA A 1 275 ? 21.266 1.012 -13.251 1.00 82.62 275 ALA A N 1
ATOM 2106 C CA . ALA A 1 275 ? 22.709 1.094 -13.035 1.00 82.62 275 ALA A CA 1
ATOM 2107 C C . ALA A 1 275 ? 23.379 2.232 -13.827 1.00 82.62 275 ALA A C 1
ATOM 2109 O O . ALA A 1 275 ? 24.262 2.907 -13.305 1.00 82.62 275 ALA A O 1
ATOM 2110 N N . ASP A 1 276 ? 22.920 2.511 -15.049 1.00 84.31 276 ASP A N 1
ATOM 2111 C CA . ASP A 1 276 ? 23.454 3.590 -15.890 1.00 84.31 276 ASP A CA 1
ATOM 2112 C C . ASP A 1 276 ? 23.132 4.999 -15.359 1.00 84.31 276 ASP A C 1
ATOM 2114 O O . ASP A 1 276 ? 23.797 5.971 -15.708 1.00 84.31 276 ASP A O 1
ATOM 2118 N N . LEU A 1 277 ? 22.153 5.113 -14.459 1.00 85.00 277 LEU A N 1
ATOM 2119 C CA . LEU A 1 277 ? 21.786 6.358 -13.787 1.00 85.00 277 LEU A CA 1
ATOM 2120 C C . LEU A 1 277 ? 22.358 6.449 -12.367 1.00 85.00 277 LEU A C 1
ATOM 2122 O O . LEU A 1 277 ? 22.214 7.489 -11.718 1.00 85.00 277 LEU A O 1
ATOM 2126 N N . ALA A 1 278 ? 23.017 5.397 -11.868 1.00 76.06 278 ALA A N 1
ATOM 2127 C CA . ALA A 1 278 ? 23.484 5.317 -10.485 1.00 76.06 278 ALA A CA 1
ATOM 2128 C C . ALA A 1 278 ? 24.401 6.494 -10.116 1.00 76.06 278 ALA A C 1
ATOM 2130 O O . ALA A 1 278 ? 24.196 7.127 -9.079 1.0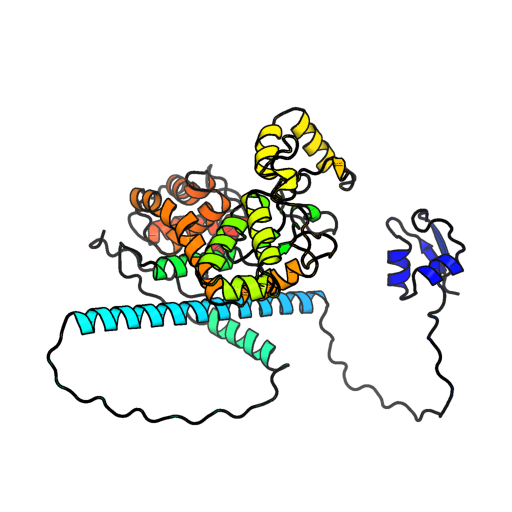0 76.06 278 ALA A O 1
ATOM 2131 N N . ASN A 1 279 ? 25.304 6.875 -11.022 1.00 81.94 279 ASN A N 1
ATOM 2132 C CA . ASN A 1 279 ? 26.266 7.964 -10.820 1.00 81.94 279 ASN A CA 1
ATOM 2133 C C . ASN A 1 279 ? 25.764 9.338 -11.288 1.00 81.94 279 ASN A C 1
ATOM 2135 O O . ASN A 1 279 ? 26.454 10.340 -11.113 1.00 81.94 279 ASN A O 1
ATOM 2139 N N . ASN A 1 280 ? 24.563 9.421 -11.868 1.00 85.69 280 ASN A N 1
ATOM 2140 C CA . ASN A 1 280 ? 24.007 10.702 -12.278 1.00 85.69 280 ASN A CA 1
ATOM 2141 C C . ASN A 1 280 ? 23.501 11.466 -11.041 1.00 85.69 280 ASN A C 1
ATOM 2143 O O . ASN A 1 280 ? 22.472 11.115 -10.460 1.00 85.69 280 ASN A O 1
ATOM 2147 N N . ALA A 1 281 ? 24.237 12.500 -10.627 1.00 85.06 281 ALA A N 1
ATOM 2148 C CA . ALA A 1 281 ? 23.903 13.327 -9.466 1.00 85.06 281 ALA A CA 1
ATOM 2149 C C . ALA A 1 281 ? 22.712 14.274 -9.710 1.00 85.06 281 ALA A C 1
ATOM 2151 O O . ALA A 1 281 ? 22.128 14.780 -8.756 1.00 85.06 281 ALA A O 1
ATOM 2152 N N . THR A 1 282 ? 22.337 14.508 -10.973 1.00 86.44 282 THR A N 1
ATOM 2153 C CA . THR A 1 282 ? 21.231 15.414 -11.332 1.00 86.44 282 THR A CA 1
ATOM 2154 C C . THR A 1 282 ? 19.857 14.770 -11.160 1.00 86.44 282 THR A C 1
ATOM 2156 O O . THR A 1 282 ? 18.864 15.473 -10.994 1.00 86.44 282 THR A O 1
ATOM 2159 N N . ILE A 1 283 ? 19.796 13.435 -11.157 1.00 88.94 283 ILE A N 1
ATOM 2160 C CA . ILE A 1 283 ? 18.554 12.686 -10.975 1.00 88.94 283 ILE A CA 1
ATOM 2161 C C . ILE A 1 283 ? 18.474 12.263 -9.506 1.00 88.94 283 ILE A C 1
ATOM 2163 O O . ILE A 1 283 ? 19.365 11.561 -9.023 1.00 88.94 283 ILE A O 1
ATOM 2167 N N . PRO A 1 284 ? 17.430 12.650 -8.761 1.00 92.94 284 PRO A N 1
ATOM 2168 C CA . PRO A 1 284 ? 17.290 12.221 -7.380 1.00 92.94 284 PRO A CA 1
ATOM 2169 C C . PRO A 1 284 ? 16.919 10.739 -7.308 1.00 92.94 284 PRO A C 1
ATOM 2171 O O . PRO A 1 284 ? 16.305 10.194 -8.219 1.00 92.94 284 PRO A O 1
ATOM 2174 N N . MET A 1 285 ? 17.227 10.072 -6.195 1.00 93.56 285 MET A N 1
ATOM 2175 C CA . MET A 1 285 ? 16.792 8.684 -5.993 1.00 93.56 285 MET A CA 1
ATOM 2176 C C . MET A 1 285 ? 15.256 8.558 -5.996 1.00 93.56 285 MET A C 1
ATOM 2178 O O . MET A 1 285 ? 14.702 7.722 -6.707 1.00 93.56 285 MET A O 1
ATOM 2182 N N . SER A 1 286 ? 14.592 9.443 -5.242 1.00 93.50 286 SER A N 1
ATOM 2183 C CA . SER A 1 286 ? 13.136 9.609 -5.183 1.00 93.50 286 SER A CA 1
ATOM 2184 C C . SER A 1 286 ? 12.770 11.024 -5.619 1.00 93.50 286 SER A C 1
ATOM 2186 O O . SER A 1 286 ? 13.291 12.008 -5.080 1.00 93.50 286 SER A O 1
ATOM 2188 N N . GLY A 1 287 ? 11.852 11.122 -6.575 1.00 92.25 287 GLY A N 1
ATOM 2189 C CA . GLY A 1 287 ? 11.269 12.378 -7.014 1.00 92.25 287 GLY A CA 1
ATOM 2190 C C . GLY A 1 287 ? 10.480 13.057 -5.897 1.00 92.25 287 GLY A C 1
ATOM 2191 O O . GLY A 1 287 ? 10.617 14.264 -5.702 1.00 92.25 287 GLY A O 1
ATOM 2192 N N . GLN A 1 288 ? 9.732 12.293 -5.093 1.00 89.50 288 GLN A N 1
ATOM 2193 C CA . GLN A 1 288 ? 8.939 12.849 -3.996 1.00 89.50 288 GLN A CA 1
ATOM 2194 C C . GLN A 1 288 ? 9.820 13.427 -2.884 1.00 89.50 288 GLN A C 1
ATOM 2196 O O . GLN A 1 288 ? 9.554 14.518 -2.372 1.00 89.50 288 GLN A O 1
ATOM 2201 N N . ALA A 1 289 ? 10.895 12.726 -2.513 1.00 90.38 289 ALA A N 1
ATOM 2202 C CA . ALA A 1 289 ? 11.861 13.219 -1.536 1.00 90.38 289 ALA A CA 1
ATOM 2203 C C . ALA A 1 289 ? 12.544 14.502 -2.032 1.00 90.38 289 ALA A C 1
ATOM 2205 O O . ALA A 1 289 ? 12.666 15.475 -1.282 1.00 90.38 289 ALA A O 1
ATOM 2206 N N . TYR A 1 290 ? 12.919 14.536 -3.313 1.00 93.00 290 TYR A N 1
ATOM 2207 C CA . TYR A 1 290 ? 13.480 15.731 -3.930 1.00 93.00 290 TYR A CA 1
ATOM 2208 C C . TYR A 1 290 ? 12.491 16.898 -3.928 1.00 93.00 290 TYR A C 1
ATOM 2210 O O . TYR A 1 290 ? 12.839 17.980 -3.452 1.00 93.00 290 TYR A O 1
ATOM 2218 N N . TRP A 1 291 ? 11.240 16.674 -4.337 1.00 90.81 291 TRP A N 1
ATOM 2219 C CA . TRP A 1 291 ? 10.181 17.678 -4.260 1.00 90.81 291 TRP A CA 1
ATOM 2220 C C . TRP A 1 291 ? 10.015 18.227 -2.844 1.00 90.81 291 TRP A C 1
ATOM 2222 O O . TRP A 1 291 ? 10.020 19.441 -2.644 1.00 90.81 291 TRP A O 1
ATOM 2232 N N . ASN A 1 292 ? 9.949 17.358 -1.833 1.00 89.44 292 ASN A N 1
ATOM 2233 C CA . ASN A 1 292 ? 9.858 17.775 -0.435 1.00 89.44 292 ASN A CA 1
ATOM 2234 C C . ASN A 1 292 ? 11.023 18.681 -0.002 1.00 89.44 292 ASN A C 1
ATOM 2236 O O . ASN A 1 292 ? 10.806 19.583 0.812 1.00 89.44 292 ASN A O 1
ATOM 2240 N N . SER A 1 293 ? 12.217 18.493 -0.574 1.00 92.62 293 SER A N 1
ATOM 2241 C CA . SER A 1 293 ? 13.396 19.323 -0.300 1.00 92.62 293 SER A CA 1
ATOM 2242 C C . SER A 1 293 ? 13.359 20.706 -0.970 1.00 92.62 293 SER A C 1
ATOM 2244 O O . SER A 1 293 ? 13.986 21.643 -0.468 1.00 92.62 293 SER A O 1
ATOM 2246 N N . ILE A 1 294 ? 12.615 20.864 -2.074 1.00 92.19 294 ILE A N 1
ATOM 2247 C CA . ILE A 1 294 ? 12.571 22.115 -2.853 1.00 92.19 294 ILE A CA 1
ATOM 2248 C C . ILE A 1 294 ? 11.238 22.864 -2.776 1.00 92.19 294 ILE A C 1
ATOM 2250 O O . ILE A 1 294 ? 11.220 24.064 -3.017 1.00 92.19 294 ILE A O 1
ATOM 2254 N N . ARG A 1 295 ? 10.126 22.221 -2.396 1.00 89.06 295 ARG A N 1
ATOM 2255 C CA . ARG A 1 295 ? 8.757 22.780 -2.490 1.00 89.06 295 ARG A CA 1
ATOM 2256 C C . ARG A 1 295 ? 8.525 24.101 -1.747 1.00 89.06 295 ARG A C 1
ATOM 2258 O O . ARG A 1 295 ? 7.553 24.796 -2.016 1.00 89.06 295 ARG A O 1
ATOM 2265 N N . ARG A 1 296 ? 9.384 24.439 -0.778 1.00 91.06 296 ARG A N 1
ATOM 2266 C CA . ARG A 1 296 ? 9.339 25.707 -0.021 1.00 91.06 296 ARG A CA 1
ATOM 2267 C C . ARG A 1 296 ? 10.326 26.766 -0.535 1.00 91.06 296 ARG A C 1
ATOM 2269 O O . ARG A 1 296 ? 10.236 27.915 -0.106 1.00 91.06 296 ARG A O 1
ATOM 2276 N N . LYS A 1 297 ? 11.243 26.390 -1.428 1.00 93.75 297 LYS A N 1
ATOM 2277 C CA . LYS A 1 297 ? 12.257 27.253 -2.052 1.00 93.75 297 LYS A CA 1
ATOM 2278 C C . LYS A 1 297 ? 11.686 27.958 -3.293 1.00 93.75 297 LYS A C 1
ATOM 2280 O O . LYS A 1 297 ? 10.629 27.534 -3.774 1.00 93.75 297 LYS A O 1
ATOM 2285 N N . PRO A 1 298 ? 12.335 29.019 -3.812 1.00 93.31 298 PRO A N 1
ATOM 2286 C CA . PRO A 1 298 ? 11.862 29.733 -4.999 1.00 93.31 298 PRO A CA 1
ATOM 2287 C C . PRO A 1 298 ? 11.584 28.813 -6.193 1.00 93.31 298 PRO A C 1
ATOM 2289 O O . PRO A 1 298 ? 10.534 28.930 -6.818 1.00 93.31 298 PRO A O 1
ATOM 2292 N N . GLU A 1 299 ? 12.453 27.835 -6.449 1.00 88.38 299 GLU A N 1
ATOM 2293 C CA . GLU A 1 299 ? 12.331 26.919 -7.587 1.00 88.38 299 GLU A CA 1
ATOM 2294 C C . GLU A 1 299 ? 11.108 26.004 -7.446 1.00 88.38 299 GLU A C 1
ATOM 2296 O O . GLU A 1 299 ? 10.350 25.807 -8.395 1.00 88.38 299 GLU A O 1
ATOM 2301 N N . GLY A 1 300 ? 10.870 25.473 -6.242 1.00 88.06 300 GLY A N 1
ATOM 2302 C CA . GLY A 1 300 ? 9.702 24.637 -5.972 1.00 88.06 300 GLY A CA 1
ATOM 2303 C C . GLY A 1 300 ? 8.393 25.428 -5.983 1.00 88.06 300 GLY A C 1
ATOM 2304 O O . GLY A 1 300 ? 7.390 24.941 -6.502 1.00 88.06 300 GLY A O 1
ATOM 2305 N N . LYS A 1 301 ? 8.394 26.665 -5.467 1.00 88.00 301 LYS A N 1
ATOM 2306 C CA . LYS A 1 301 ? 7.233 27.567 -5.553 1.00 88.00 301 LYS A CA 1
ATOM 2307 C C . LYS A 1 301 ? 6.885 27.890 -7.006 1.00 88.00 301 LYS A C 1
ATOM 2309 O O . LYS A 1 301 ? 5.707 27.893 -7.351 1.00 88.00 301 LYS A O 1
ATOM 2314 N N . GLU A 1 302 ? 7.891 28.099 -7.852 1.00 85.25 302 GLU A N 1
ATOM 2315 C CA . GLU A 1 302 ? 7.686 28.342 -9.279 1.00 85.25 302 GLU A CA 1
ATOM 2316 C C . GLU A 1 302 ? 7.125 27.108 -9.997 1.00 85.25 302 GLU A C 1
ATOM 2318 O O . GLU A 1 302 ? 6.139 27.220 -10.722 1.00 85.25 302 GLU A O 1
ATOM 2323 N N . LEU A 1 303 ? 7.661 25.910 -9.731 1.00 82.50 303 LEU A N 1
ATOM 2324 C CA . LEU A 1 303 ? 7.094 24.661 -10.258 1.00 82.50 303 LEU A CA 1
ATOM 2325 C C . LEU A 1 303 ? 5.635 24.459 -9.822 1.00 82.50 303 LEU A C 1
ATOM 2327 O O . LEU A 1 303 ? 4.796 24.102 -10.646 1.00 82.50 303 LEU A O 1
ATOM 2331 N N . ALA A 1 304 ? 5.303 24.740 -8.557 1.00 81.31 304 ALA A N 1
ATOM 2332 C CA . ALA A 1 304 ? 3.923 24.685 -8.074 1.00 81.31 304 ALA A CA 1
ATOM 2333 C C . ALA A 1 304 ? 3.016 25.697 -8.783 1.00 81.31 304 ALA A C 1
ATOM 2335 O O . ALA A 1 304 ? 1.876 25.368 -9.114 1.00 81.31 304 ALA A O 1
ATOM 2336 N N . ARG A 1 305 ? 3.501 26.920 -9.019 1.00 79.69 305 ARG A N 1
ATOM 2337 C CA . ARG A 1 305 ? 2.757 27.955 -9.743 1.00 79.69 305 ARG A CA 1
ATOM 2338 C C . ARG A 1 305 ? 2.476 27.521 -11.182 1.00 79.69 305 ARG A C 1
ATOM 2340 O O . ARG A 1 305 ? 1.334 27.617 -11.620 1.00 79.69 305 ARG A O 1
ATOM 2347 N N . LEU A 1 306 ? 3.490 27.012 -11.884 1.00 77.00 306 LEU A N 1
ATOM 2348 C CA . LEU A 1 306 ? 3.370 26.510 -13.256 1.00 77.00 306 LEU A CA 1
ATOM 2349 C C . LEU A 1 306 ? 2.402 25.329 -13.336 1.00 77.00 306 LEU A C 1
ATOM 2351 O O . LEU A 1 306 ? 1.478 25.339 -14.148 1.00 77.00 306 LEU A O 1
ATOM 2355 N N . ALA A 1 307 ? 2.552 24.351 -12.441 1.00 74.69 307 ALA A N 1
ATOM 2356 C CA . ALA A 1 307 ? 1.650 23.212 -12.377 1.00 74.69 307 ALA A CA 1
ATOM 2357 C C . ALA A 1 307 ? 0.200 23.660 -12.135 1.00 74.69 307 ALA A C 1
ATOM 2359 O O . ALA A 1 307 ? -0.709 23.157 -12.783 1.00 74.69 307 ALA A O 1
ATOM 2360 N N . ASN A 1 308 ? -0.051 24.644 -11.270 1.00 72.75 308 ASN A N 1
ATOM 2361 C CA . ASN A 1 308 ? -1.405 25.107 -10.936 1.00 72.75 308 ASN A CA 1
ATOM 2362 C C . ASN A 1 308 ? -1.932 26.261 -11.816 1.00 72.75 308 ASN A C 1
ATOM 2364 O O . ASN A 1 308 ? -2.953 26.858 -11.474 1.00 72.75 308 ASN A O 1
ATOM 2368 N N . GLY A 1 309 ? -1.270 26.570 -12.937 1.00 64.12 309 GLY A N 1
ATOM 2369 C CA . GLY A 1 309 ? -1.669 27.639 -13.855 1.00 64.12 309 GLY A CA 1
ATOM 2370 C C . GLY A 1 309 ? -3.045 27.434 -14.523 1.00 64.12 309 GLY A C 1
ATOM 2371 O O . GLY A 1 309 ? -3.563 26.314 -14.550 1.00 64.12 309 GLY A O 1
ATOM 2372 N N . PRO A 1 310 ? -3.643 28.505 -15.083 1.00 53.06 310 PRO A N 1
ATOM 2373 C CA . PRO A 1 310 ? -5.038 28.549 -15.548 1.00 53.06 310 PRO A CA 1
ATOM 2374 C C . PRO A 1 310 ? -5.375 27.582 -16.694 1.00 53.06 310 PRO A C 1
ATOM 2376 O O . PRO A 1 310 ? -6.512 27.136 -16.796 1.00 53.06 310 PRO A O 1
ATOM 2379 N N . THR A 1 311 ? -4.399 27.215 -17.520 1.00 56.75 311 THR A N 1
ATOM 2380 C CA . THR A 1 311 ? -4.544 26.249 -18.623 1.00 56.75 311 THR A CA 1
ATOM 2381 C C . THR A 1 311 ? -4.405 24.794 -18.166 1.00 56.75 311 THR A C 1
ATOM 2383 O O . THR A 1 311 ? -4.829 23.887 -18.871 1.00 56.75 311 THR A O 1
ATOM 2386 N N . GLN A 1 312 ? -3.836 24.543 -16.977 1.00 54.91 312 GLN A N 1
ATOM 2387 C CA . GLN A 1 312 ? -3.608 23.210 -16.394 1.00 54.91 312 GLN A CA 1
ATOM 2388 C C . GLN A 1 312 ? -2.941 22.173 -17.343 1.00 54.91 312 GLN A C 1
ATOM 2390 O O . GLN A 1 312 ? -2.931 20.976 -17.048 1.00 54.91 312 GLN A O 1
ATOM 2395 N N . SER A 1 313 ? -2.306 22.611 -18.433 1.00 52.34 313 SER A N 1
ATOM 2396 C CA . SER A 1 313 ? -1.670 21.766 -19.457 1.00 52.34 313 SER A CA 1
ATOM 2397 C C . SER A 1 313 ? -0.158 21.977 -19.610 1.00 52.34 313 SER A C 1
ATOM 2399 O O . SER A 1 313 ? 0.476 21.238 -20.356 1.00 52.34 313 SER A O 1
ATOM 2401 N N . ASP A 1 314 ? 0.429 22.941 -18.894 1.00 51.78 314 ASP A N 1
ATOM 2402 C CA . ASP A 1 314 ? 1.657 23.609 -19.358 1.00 51.78 314 ASP A CA 1
ATOM 2403 C C . ASP A 1 314 ? 2.924 23.313 -18.542 1.00 51.78 314 ASP A C 1
ATOM 2405 O O . ASP A 1 314 ? 3.887 24.073 -18.632 1.00 51.78 314 ASP A O 1
ATOM 2409 N N . LEU A 1 315 ? 2.976 22.241 -17.740 1.00 65.25 315 LEU A N 1
ATOM 2410 C CA . LEU A 1 315 ? 4.280 21.793 -17.240 1.00 65.25 315 LEU A CA 1
ATOM 2411 C C . LEU A 1 315 ? 4.951 20.995 -18.371 1.00 65.25 315 LEU A C 1
ATOM 2413 O O . LEU A 1 315 ? 4.477 19.902 -18.680 1.00 65.25 315 LEU A O 1
ATOM 2417 N N . PRO A 1 316 ? 5.995 21.518 -19.046 1.00 67.94 316 PRO A N 1
ATOM 2418 C CA . PRO A 1 316 ? 6.665 20.752 -20.087 1.00 67.94 316 PRO A CA 1
ATOM 2419 C C . PRO A 1 316 ? 7.334 19.524 -19.464 1.00 67.94 316 PRO A C 1
ATOM 2421 O O . PRO A 1 316 ? 7.793 19.592 -18.325 1.00 67.94 316 PRO A O 1
ATOM 2424 N N . VAL A 1 317 ? 7.468 18.438 -20.233 1.00 67.88 317 VAL A N 1
ATOM 2425 C CA . VAL A 1 317 ? 8.092 17.175 -19.779 1.00 67.88 317 VAL A CA 1
ATOM 2426 C C . VAL A 1 317 ? 9.471 17.405 -19.141 1.00 67.88 317 VAL A C 1
ATOM 2428 O O . VAL A 1 317 ? 9.838 16.766 -18.162 1.00 67.88 317 VAL A O 1
ATOM 2431 N N . SER A 1 318 ? 10.223 18.397 -19.628 1.00 71.25 318 SER A N 1
ATOM 2432 C CA . SER A 1 318 ? 11.527 18.796 -19.077 1.00 71.25 318 SER A CA 1
ATOM 2433 C C . SER A 1 318 ? 11.488 19.373 -17.654 1.00 71.25 318 SER A C 1
ATOM 2435 O O . SER A 1 318 ? 12.538 19.584 -17.049 1.00 71.25 318 SER A O 1
ATOM 2437 N N . ARG A 1 319 ? 10.301 19.674 -17.124 1.00 75.94 319 ARG A N 1
ATOM 2438 C CA . ARG A 1 319 ? 10.067 20.215 -15.779 1.00 75.94 319 ARG A CA 1
ATOM 2439 C C . ARG A 1 319 ? 9.385 19.204 -14.853 1.00 75.94 319 ARG A C 1
ATOM 2441 O O . ARG A 1 319 ? 9.150 19.532 -13.691 1.00 75.94 319 ARG A O 1
ATOM 2448 N N . GLU A 1 320 ? 9.091 18.001 -15.342 1.00 86.12 320 GLU A N 1
ATOM 2449 C CA . GLU A 1 320 ? 8.602 16.886 -14.535 1.00 86.12 320 GLU A CA 1
ATOM 2450 C C . GLU A 1 320 ? 9.747 16.327 -13.679 1.00 86.12 320 GLU A C 1
ATOM 2452 O O . GLU A 1 320 ? 10.884 16.166 -14.126 1.00 86.12 320 GLU A O 1
ATOM 2457 N N . ILE A 1 321 ? 9.456 16.033 -12.418 1.00 89.31 321 ILE A N 1
ATOM 2458 C CA . ILE A 1 321 ? 10.391 15.430 -11.478 1.00 89.31 321 ILE A CA 1
ATOM 2459 C C . ILE A 1 321 ? 10.209 13.920 -11.535 1.00 89.31 321 ILE A C 1
ATOM 2461 O O . ILE A 1 321 ? 9.153 13.380 -11.199 1.00 89.31 321 ILE A O 1
ATOM 2465 N N . ARG A 1 322 ? 11.290 13.233 -11.891 1.00 90.75 322 ARG A N 1
ATOM 2466 C CA . ARG A 1 322 ? 11.332 11.780 -11.999 1.00 90.75 322 ARG A CA 1
ATOM 2467 C C . ARG A 1 322 ? 12.568 11.239 -11.287 1.00 90.75 322 ARG A C 1
ATOM 2469 O O . ARG A 1 322 ? 13.683 11.688 -11.542 1.00 90.75 322 ARG A O 1
ATOM 2476 N N . GLY A 1 323 ? 12.364 10.301 -10.363 1.00 93.25 323 GLY A N 1
ATOM 2477 C CA . GLY A 1 323 ? 13.449 9.680 -9.602 1.00 93.25 323 GLY A CA 1
ATOM 2478 C C . GLY A 1 323 ? 14.200 8.603 -10.392 1.00 93.25 323 GLY A C 1
ATOM 2479 O O . GLY A 1 323 ? 13.718 8.111 -11.415 1.00 93.25 323 GLY A O 1
ATOM 2480 N N . LYS A 1 324 ? 15.362 8.169 -9.889 1.00 95.12 324 LYS A N 1
ATOM 2481 C CA . LYS A 1 324 ? 16.135 7.040 -10.448 1.00 95.12 324 LYS A CA 1
ATOM 2482 C C . LYS A 1 324 ? 15.335 5.740 -10.455 1.00 95.12 324 LYS A C 1
ATOM 2484 O O . LYS A 1 324 ? 15.522 4.920 -11.352 1.00 95.12 324 LYS A O 1
ATOM 2489 N N . ARG A 1 325 ? 14.437 5.569 -9.479 1.00 95.94 325 ARG A N 1
ATOM 2490 C CA . ARG A 1 325 ? 13.554 4.402 -9.402 1.00 95.94 325 ARG A CA 1
ATOM 2491 C C . ARG A 1 325 ? 12.388 4.427 -10.374 1.00 95.94 325 ARG A C 1
ATOM 2493 O O . ARG A 1 325 ? 11.813 3.378 -10.638 1.00 95.94 325 ARG A O 1
ATOM 2500 N N . VAL A 1 326 ? 12.042 5.591 -10.918 1.00 95.19 326 VAL A N 1
ATOM 2501 C CA . VAL A 1 326 ? 10.873 5.781 -11.785 1.00 95.19 326 VAL A CA 1
ATOM 2502 C C . VAL A 1 326 ? 11.343 5.978 -13.221 1.00 95.19 326 VAL A C 1
ATOM 2504 O O . VAL A 1 326 ? 11.296 7.071 -13.768 1.00 95.19 326 VAL A O 1
ATOM 2507 N N . GLN A 1 327 ? 11.866 4.926 -13.838 1.00 94.62 327 GLN A N 1
ATOM 2508 C CA . GLN A 1 327 ? 12.460 4.987 -15.176 1.00 94.62 327 GLN A CA 1
ATOM 2509 C C . GLN A 1 327 ? 11.948 3.836 -16.040 1.00 94.62 327 GLN A C 1
ATOM 2511 O O . GLN A 1 327 ? 11.662 2.763 -15.502 1.00 94.62 327 GLN A O 1
ATOM 2516 N N . PRO A 1 328 ? 11.861 4.021 -17.366 1.00 95.38 328 PRO A N 1
ATOM 2517 C CA . PRO A 1 328 ? 11.467 2.944 -18.253 1.00 95.38 328 PRO A CA 1
ATOM 2518 C C . PRO A 1 328 ? 12.563 1.871 -18.332 1.00 95.38 328 PRO A C 1
ATOM 2520 O O . PRO A 1 328 ? 13.764 2.181 -18.388 1.00 95.38 328 PRO A O 1
ATOM 2523 N N . ILE A 1 329 ? 12.138 0.605 -18.390 1.00 96.50 329 ILE A N 1
ATOM 2524 C CA . ILE A 1 329 ? 12.996 -0.572 -18.610 1.00 96.50 329 ILE A CA 1
ATOM 2525 C C . ILE A 1 329 ? 12.353 -1.532 -19.625 1.00 96.50 329 ILE A C 1
ATOM 2527 O O . ILE A 1 329 ? 11.125 -1.577 -19.734 1.00 96.50 329 ILE A O 1
ATOM 2531 N N . PRO A 1 330 ? 13.144 -2.292 -20.400 1.00 96.25 330 PRO A N 1
ATOM 2532 C CA . PRO A 1 330 ? 12.601 -3.236 -21.372 1.00 96.25 330 PRO A CA 1
ATOM 2533 C C . PRO A 1 330 ? 11.956 -4.445 -20.680 1.00 96.25 330 PRO A C 1
ATOM 2535 O O . PRO A 1 330 ? 12.535 -5.023 -19.766 1.00 96.25 330 PRO A O 1
ATOM 2538 N N . ALA A 1 331 ? 10.767 -4.856 -21.129 1.00 94.75 331 ALA A N 1
ATOM 2539 C CA . ALA A 1 331 ? 10.071 -6.036 -20.592 1.00 94.75 331 ALA A CA 1
ATOM 2540 C C . ALA A 1 331 ? 10.575 -7.372 -21.176 1.00 94.75 331 ALA A C 1
ATOM 2542 O O . ALA A 1 331 ? 10.208 -8.447 -20.690 1.00 94.75 331 ALA A O 1
ATOM 2543 N N . GLN A 1 332 ? 11.387 -7.302 -22.233 1.00 94.44 332 GLN A N 1
ATOM 2544 C CA . GLN A 1 332 ? 11.988 -8.423 -22.952 1.00 94.44 332 GLN A CA 1
ATOM 2545 C C . GLN A 1 332 ? 13.353 -7.998 -23.500 1.00 94.44 332 GLN A C 1
ATOM 2547 O O . GLN A 1 332 ? 13.590 -6.816 -23.763 1.00 94.44 332 GLN A O 1
ATOM 2552 N N . LYS A 1 333 ? 14.254 -8.957 -23.712 1.00 93.00 333 LYS A N 1
ATOM 2553 C CA . LYS A 1 333 ? 15.586 -8.684 -24.257 1.00 93.00 333 LYS A CA 1
ATOM 2554 C C . LYS A 1 333 ? 15.488 -8.017 -25.636 1.00 93.00 333 LYS A C 1
ATOM 2556 O O . LYS A 1 333 ? 14.857 -8.548 -26.542 1.00 93.00 333 LYS A O 1
ATOM 2561 N N . GLY A 1 334 ? 16.125 -6.855 -25.786 1.00 90.94 334 GLY A N 1
ATOM 2562 C CA . GLY A 1 334 ? 16.138 -6.083 -27.036 1.00 90.94 334 GLY A CA 1
ATOM 2563 C C . GLY A 1 334 ? 14.873 -5.262 -27.317 1.00 90.94 334 GLY A C 1
ATOM 2564 O O . GLY A 1 334 ? 14.848 -4.532 -28.304 1.00 90.94 334 GLY A O 1
ATOM 2565 N N . ALA A 1 335 ? 13.843 -5.338 -26.468 1.00 93.12 335 ALA A N 1
ATOM 2566 C CA . ALA A 1 335 ? 12.647 -4.516 -26.614 1.00 93.12 335 ALA A CA 1
ATOM 2567 C C . ALA A 1 335 ? 12.900 -3.054 -26.211 1.00 93.12 335 ALA A C 1
ATOM 2569 O O . ALA A 1 335 ? 13.832 -2.736 -25.470 1.00 93.12 335 ALA A O 1
ATOM 2570 N N . THR A 1 336 ? 12.027 -2.155 -26.663 1.00 94.69 336 THR A N 1
ATOM 2571 C CA . THR A 1 336 ? 12.011 -0.765 -26.198 1.00 94.69 336 THR A CA 1
ATOM 2572 C C . THR A 1 336 ? 11.660 -0.702 -24.711 1.00 94.69 336 THR A C 1
ATOM 2574 O O . THR A 1 336 ? 10.800 -1.438 -24.226 1.00 94.69 336 THR A O 1
ATOM 2577 N N . ALA A 1 337 ? 12.327 0.191 -23.982 1.00 95.69 337 ALA A N 1
ATOM 2578 C CA . ALA A 1 337 ? 12.043 0.427 -22.577 1.00 95.69 337 ALA A CA 1
ATOM 2579 C C . ALA A 1 337 ? 10.686 1.126 -22.396 1.00 95.69 337 ALA A C 1
ATOM 2581 O O . ALA A 1 337 ? 10.408 2.118 -23.069 1.00 95.69 337 ALA A O 1
ATOM 2582 N N . THR A 1 338 ? 9.867 0.641 -21.462 1.00 95.25 338 THR A N 1
ATOM 2583 C CA . THR A 1 338 ? 8.560 1.230 -21.138 1.00 95.25 338 THR A CA 1
ATOM 2584 C C . THR A 1 338 ? 8.411 1.433 -19.635 1.00 95.25 338 THR A C 1
ATOM 2586 O O . THR A 1 338 ? 9.086 0.780 -18.836 1.00 95.25 338 THR A O 1
ATOM 2589 N N . ASP A 1 339 ? 7.521 2.341 -19.237 1.00 95.12 339 ASP A N 1
ATOM 2590 C CA . ASP A 1 339 ? 7.163 2.531 -17.832 1.00 95.12 339 ASP A CA 1
ATOM 2591 C C . ASP A 1 339 ? 6.422 1.300 -17.278 1.00 95.12 339 ASP A C 1
ATOM 2593 O O . ASP A 1 339 ? 5.665 0.637 -17.998 1.00 95.12 339 ASP A O 1
ATOM 2597 N N . LEU A 1 340 ? 6.598 1.015 -15.982 1.00 96.56 340 LEU A N 1
ATOM 2598 C CA . LEU A 1 340 ? 6.053 -0.194 -15.343 1.00 96.56 340 LEU A CA 1
ATOM 2599 C C . LEU A 1 340 ? 4.518 -0.260 -15.353 1.00 96.56 340 LEU A C 1
ATOM 2601 O O . LEU A 1 340 ? 3.942 -1.343 -15.325 1.00 96.56 340 LEU A O 1
ATOM 2605 N N . TRP A 1 341 ? 3.844 0.889 -15.416 1.00 91.81 341 TRP A N 1
ATOM 2606 C CA . TRP A 1 341 ? 2.383 0.986 -15.481 1.00 91.81 341 TRP A CA 1
ATOM 2607 C C . TRP A 1 341 ? 1.817 0.876 -16.904 1.00 91.81 341 TRP A C 1
ATOM 2609 O O . TRP A 1 341 ? 0.630 1.132 -17.124 1.00 91.81 341 TRP A O 1
ATOM 2619 N N . THR A 1 342 ? 2.638 0.481 -17.879 1.00 89.31 342 THR A N 1
ATOM 2620 C CA . THR A 1 342 ? 2.249 0.340 -19.287 1.00 89.31 342 THR A CA 1
ATOM 2621 C C . THR A 1 342 ? 2.606 -1.040 -19.841 1.00 89.31 342 THR A C 1
ATOM 2623 O O . THR A 1 342 ? 3.455 -1.743 -19.288 1.00 89.31 342 THR A O 1
ATOM 2626 N N . GLY A 1 343 ? 1.944 -1.424 -20.939 1.00 92.06 343 GLY A N 1
ATOM 2627 C CA . GLY A 1 343 ? 2.257 -2.626 -21.717 1.00 92.06 343 GLY A CA 1
ATOM 2628 C C . GLY A 1 343 ? 2.410 -3.903 -20.884 1.00 92.06 343 GLY A C 1
ATOM 2629 O O . GLY A 1 343 ? 1.678 -4.137 -19.922 1.00 92.06 343 GLY A O 1
ATOM 2630 N N . THR A 1 344 ? 3.410 -4.705 -21.246 1.00 95.50 344 THR A N 1
ATOM 2631 C CA . THR A 1 344 ? 3.694 -6.012 -20.638 1.00 95.50 344 THR A CA 1
ATOM 2632 C C . THR A 1 344 ? 4.006 -5.930 -19.145 1.00 95.50 344 THR A C 1
ATOM 2634 O O . THR A 1 344 ? 3.634 -6.832 -18.401 1.00 95.50 344 THR A O 1
ATOM 2637 N N . TRP A 1 345 ? 4.652 -4.861 -18.666 1.00 96.56 345 TRP A N 1
ATOM 2638 C CA . TRP A 1 345 ? 4.912 -4.715 -17.231 1.00 96.56 345 TRP A CA 1
ATOM 2639 C C . TRP A 1 345 ? 3.616 -4.625 -16.434 1.00 96.56 345 TRP A C 1
ATOM 2641 O O . TRP A 1 345 ? 3.437 -5.375 -15.474 1.00 96.56 345 TRP A O 1
ATOM 2651 N N . LYS A 1 346 ? 2.676 -3.787 -16.880 1.00 93.56 346 LYS A N 1
ATOM 2652 C CA . LYS A 1 346 ? 1.356 -3.668 -16.254 1.00 93.56 346 LYS A CA 1
ATOM 2653 C C . LYS A 1 346 ? 0.636 -5.015 -16.203 1.00 93.56 346 LYS A C 1
ATOM 2655 O O . LYS A 1 346 ? 0.092 -5.376 -15.164 1.00 93.56 346 LYS A O 1
ATOM 2660 N N . GLU A 1 347 ? 0.646 -5.760 -17.305 1.00 93.12 347 GLU A N 1
ATOM 2661 C CA . GLU A 1 347 ? 0.025 -7.087 -17.382 1.00 93.12 347 GLU A CA 1
ATOM 2662 C C . GLU A 1 347 ? 0.660 -8.078 -16.399 1.00 93.12 347 GLU A C 1
ATOM 2664 O O . GLU A 1 347 ? -0.059 -8.801 -15.709 1.00 93.12 347 GLU A O 1
ATOM 2669 N N . ARG A 1 348 ? 1.994 -8.067 -16.268 1.00 96.19 348 ARG A N 1
ATOM 2670 C CA . ARG A 1 348 ? 2.720 -8.903 -15.301 1.00 96.19 348 ARG A CA 1
ATOM 2671 C C . ARG A 1 348 ? 2.361 -8.562 -13.859 1.00 96.19 348 ARG A C 1
ATOM 2673 O O . ARG A 1 348 ? 2.125 -9.477 -13.080 1.00 96.19 348 ARG A O 1
ATOM 2680 N N . PHE A 1 349 ? 2.248 -7.281 -13.506 1.00 95.88 349 PHE A N 1
ATOM 2681 C CA . PHE A 1 349 ? 1.799 -6.873 -12.169 1.00 95.88 349 PHE A CA 1
ATOM 2682 C C . PHE A 1 349 ? 0.356 -7.315 -11.888 1.00 95.88 349 PHE A C 1
ATOM 2684 O O . PHE A 1 349 ? 0.094 -7.917 -10.849 1.00 95.88 349 PHE A O 1
ATOM 2691 N N . LEU A 1 350 ? -0.570 -7.117 -12.831 1.00 90.12 350 LEU A N 1
ATOM 2692 C CA . LEU A 1 350 ? -1.952 -7.597 -12.688 1.00 90.12 350 LEU A CA 1
ATOM 2693 C C . LEU A 1 350 ? -2.021 -9.127 -12.524 1.00 90.12 350 LEU A C 1
ATOM 2695 O O . LEU A 1 350 ? -2.812 -9.639 -11.731 1.00 90.12 350 LEU A O 1
ATOM 2699 N N . ALA A 1 351 ? -1.181 -9.873 -13.248 1.00 90.44 351 ALA A N 1
ATOM 2700 C CA . ALA A 1 351 ? -1.078 -11.325 -13.115 1.00 90.44 351 ALA A CA 1
ATOM 2701 C C . ALA A 1 351 ? -0.438 -11.752 -11.782 1.00 90.44 351 ALA A C 1
ATOM 2703 O O . ALA A 1 351 ? -0.877 -12.729 -11.173 1.00 90.44 351 ALA A O 1
ATOM 2704 N N . ALA A 1 352 ? 0.558 -11.009 -11.297 1.00 94.25 352 ALA A N 1
ATOM 2705 C CA . ALA A 1 352 ? 1.238 -11.284 -10.037 1.00 94.25 352 ALA A CA 1
ATOM 2706 C C . ALA A 1 352 ? 0.284 -11.211 -8.837 1.00 94.25 352 ALA A C 1
ATOM 2708 O O . ALA A 1 352 ? 0.428 -11.987 -7.894 1.00 94.25 352 ALA A O 1
ATOM 2709 N N . GLY A 1 353 ? -0.748 -10.363 -8.901 1.00 88.81 353 GLY A N 1
ATOM 2710 C CA . GLY A 1 353 ? -1.782 -10.266 -7.868 1.00 88.81 353 GLY A CA 1
ATOM 2711 C C . GLY A 1 353 ? -2.534 -11.574 -7.602 1.00 88.81 353 GLY A C 1
ATOM 2712 O O . GLY A 1 353 ? -3.153 -11.713 -6.552 1.00 88.81 353 GLY A O 1
ATOM 2713 N N . LYS A 1 354 ? -2.461 -12.550 -8.519 1.00 86.31 354 LYS A N 1
ATOM 2714 C CA . LYS A 1 354 ? -3.111 -13.869 -8.405 1.00 86.31 354 LYS A CA 1
ATOM 2715 C C . LYS A 1 354 ? -2.206 -14.946 -7.796 1.00 86.31 354 LYS A C 1
ATOM 2717 O O . LYS A 1 354 ? -2.637 -16.083 -7.620 1.00 86.31 354 LYS A O 1
ATOM 2722 N N . VAL A 1 355 ? -0.939 -14.628 -7.535 1.00 88.69 355 VAL A N 1
ATOM 2723 C CA . VAL A 1 355 ? 0.061 -15.583 -7.044 1.00 88.69 355 VAL A CA 1
ATOM 2724 C C . VAL A 1 355 ? 0.002 -15.630 -5.522 1.00 88.69 355 VAL A C 1
ATOM 2726 O O . VAL A 1 355 ? 0.390 -14.663 -4.877 1.00 88.69 355 VAL A O 1
ATOM 2729 N N . LEU A 1 356 ? -0.437 -16.755 -4.947 1.00 85.94 356 LEU A N 1
ATOM 2730 C CA . LEU A 1 356 ? -0.631 -16.908 -3.494 1.00 85.94 356 LEU A CA 1
ATOM 2731 C C . LEU A 1 356 ? 0.607 -16.522 -2.673 1.00 85.94 356 LEU A C 1
ATOM 2733 O O . LEU A 1 356 ? 0.487 -15.736 -1.739 1.00 85.94 356 LEU A O 1
ATOM 2737 N N . ASP A 1 357 ? 1.795 -16.996 -3.061 1.00 88.06 357 ASP A N 1
ATOM 2738 C CA . ASP A 1 357 ? 3.045 -16.640 -2.372 1.00 88.06 357 ASP A CA 1
ATOM 2739 C C . ASP A 1 357 ? 3.269 -15.125 -2.356 1.00 88.06 357 ASP A C 1
ATOM 2741 O O . ASP A 1 357 ? 3.753 -14.575 -1.369 1.00 88.06 357 ASP A O 1
ATOM 2745 N N . PHE A 1 358 ? 2.884 -14.435 -3.433 1.00 94.38 358 PHE A N 1
ATOM 2746 C CA . PHE A 1 358 ? 3.049 -12.993 -3.527 1.00 94.38 358 PHE A CA 1
ATOM 2747 C C . PHE A 1 358 ? 1.988 -12.228 -2.739 1.00 94.38 358 PHE A C 1
ATOM 2749 O O . PHE A 1 358 ? 2.285 -11.172 -2.184 1.00 94.38 358 PHE A O 1
ATOM 2756 N N . GLN A 1 359 ? 0.765 -12.753 -2.663 1.00 90.50 359 GLN A N 1
ATOM 2757 C CA . GLN A 1 359 ? -0.276 -12.199 -1.800 1.00 90.50 359 GLN A CA 1
ATOM 2758 C C . GLN A 1 359 ? 0.149 -12.272 -0.327 1.00 90.50 359 GLN A C 1
ATOM 2760 O O . GLN A 1 359 ? 0.042 -11.289 0.403 1.00 90.50 359 GLN A O 1
ATOM 2765 N N . GLU A 1 360 ? 0.713 -13.404 0.092 1.00 88.62 360 GLU A N 1
ATOM 2766 C CA . GLU A 1 360 ? 1.229 -13.571 1.449 1.00 88.62 360 GLU A CA 1
ATOM 2767 C C . GLU A 1 360 ? 2.401 -12.623 1.734 1.00 88.62 360 GLU A C 1
ATOM 2769 O O . GLU A 1 360 ? 2.373 -11.914 2.734 1.00 88.62 360 GLU A O 1
ATOM 2774 N N . VAL A 1 361 ? 3.368 -12.511 0.810 1.00 94.81 361 VAL A N 1
ATOM 2775 C CA . VAL A 1 361 ? 4.498 -11.564 0.925 1.00 94.81 361 VAL A CA 1
ATOM 2776 C C . VAL A 1 361 ? 4.028 -10.123 1.083 1.00 94.81 361 VAL A C 1
ATOM 2778 O O . VAL A 1 361 ? 4.650 -9.358 1.818 1.00 94.81 361 VAL A O 1
ATOM 2781 N N . GLN A 1 362 ? 2.943 -9.735 0.409 1.00 94.44 362 GLN A N 1
ATOM 2782 C CA . GLN A 1 362 ? 2.356 -8.415 0.604 1.00 94.44 362 GLN A CA 1
ATOM 2783 C C . GLN A 1 362 ? 1.867 -8.235 2.050 1.00 94.44 362 GLN A C 1
ATOM 2785 O O . GLN A 1 362 ? 2.264 -7.275 2.707 1.00 94.44 362 GLN A O 1
ATOM 2790 N N . LEU A 1 363 ? 1.076 -9.165 2.593 1.00 92.00 363 LEU A N 1
ATOM 2791 C CA . LEU A 1 363 ? 0.617 -9.058 3.985 1.00 92.00 363 LEU A CA 1
ATOM 2792 C C . LEU A 1 363 ? 1.784 -9.085 4.980 1.00 92.00 363 LEU A C 1
ATOM 2794 O O . LEU A 1 363 ? 1.829 -8.237 5.869 1.00 92.00 363 LEU A O 1
ATOM 2798 N N . ASP A 1 364 ? 2.751 -9.984 4.794 1.00 92.12 364 ASP A N 1
ATOM 2799 C CA . ASP A 1 364 ? 3.955 -10.080 5.628 1.00 92.12 364 ASP A CA 1
ATOM 2800 C C . ASP A 1 364 ? 4.714 -8.758 5.639 1.00 92.12 364 ASP A C 1
ATOM 2802 O O . ASP A 1 364 ? 5.022 -8.204 6.695 1.00 92.12 364 ASP A O 1
ATOM 2806 N N . 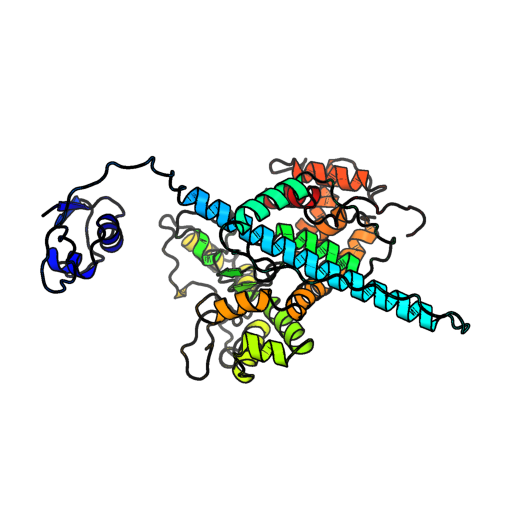PHE A 1 365 ? 4.958 -8.193 4.456 1.00 95.06 365 PHE A N 1
ATOM 2807 C CA . PHE A 1 365 ? 5.681 -6.939 4.347 1.00 95.06 365 PHE A CA 1
ATOM 2808 C C . PHE A 1 365 ? 4.905 -5.779 4.974 1.00 95.06 365 PHE A C 1
ATOM 2810 O O . PHE A 1 365 ? 5.497 -4.939 5.653 1.00 95.06 365 PHE A O 1
ATOM 2817 N N . ALA A 1 366 ? 3.584 -5.731 4.791 1.00 93.06 366 ALA A N 1
ATOM 2818 C CA . ALA A 1 366 ? 2.749 -4.728 5.436 1.00 93.06 366 ALA A CA 1
ATOM 2819 C C . ALA A 1 366 ? 2.796 -4.839 6.972 1.00 93.06 366 ALA A C 1
ATOM 2821 O O . ALA A 1 366 ? 2.951 -3.824 7.661 1.00 93.06 366 ALA A O 1
ATOM 2822 N N . VAL A 1 367 ? 2.741 -6.063 7.505 1.00 92.50 367 VAL A N 1
ATOM 2823 C CA . VAL A 1 367 ? 2.869 -6.328 8.940 1.00 92.50 367 VAL A CA 1
ATOM 2824 C C . VAL A 1 367 ? 4.235 -5.882 9.453 1.00 92.50 367 VAL A C 1
ATOM 2826 O O . VAL A 1 367 ? 4.316 -5.081 10.380 1.00 92.50 367 VAL A O 1
ATOM 2829 N N . GLU A 1 368 ? 5.319 -6.337 8.833 1.00 93.06 368 GLU A N 1
ATOM 2830 C CA . GLU A 1 368 ? 6.681 -6.023 9.262 1.00 93.06 368 GLU A CA 1
ATOM 2831 C C . GLU A 1 368 ? 6.983 -4.524 9.216 1.00 93.06 368 GLU A C 1
ATOM 2833 O O . GLU A 1 368 ? 7.573 -3.971 10.147 1.00 93.06 368 GLU A O 1
ATOM 2838 N N . ARG A 1 369 ? 6.600 -3.863 8.119 1.00 90.69 369 ARG A N 1
ATOM 2839 C CA . ARG A 1 369 ? 7.024 -2.493 7.830 1.00 90.69 369 ARG A CA 1
ATOM 2840 C C . ARG A 1 369 ? 6.119 -1.436 8.444 1.00 90.69 369 ARG A C 1
ATOM 2842 O O . ARG A 1 369 ? 6.618 -0.360 8.773 1.00 90.69 369 ARG A O 1
ATOM 2849 N N . TYR A 1 370 ? 4.826 -1.717 8.587 1.00 89.00 370 TYR A N 1
ATOM 2850 C CA . TYR A 1 370 ? 3.841 -0.719 9.008 1.00 89.00 370 TYR A CA 1
ATOM 2851 C C . TYR A 1 370 ? 3.057 -1.148 10.245 1.00 89.00 370 TYR A C 1
ATOM 2853 O O . TYR A 1 370 ? 2.793 -0.308 11.100 1.00 89.00 370 TYR A O 1
ATOM 2861 N N . PHE A 1 371 ? 2.717 -2.425 10.406 1.00 90.56 371 PHE A N 1
ATOM 2862 C CA . PHE A 1 371 ? 1.986 -2.850 11.599 1.00 90.56 371 PHE A CA 1
ATOM 2863 C C . PHE A 1 371 ? 2.899 -2.929 12.828 1.00 90.56 371 PHE A C 1
ATOM 2865 O O . PHE A 1 371 ? 2.712 -2.200 13.791 1.00 90.56 371 PHE A O 1
ATOM 2872 N N . ASN A 1 372 ? 3.957 -3.737 12.797 1.00 90.56 372 ASN A N 1
ATOM 2873 C CA . ASN A 1 372 ? 4.829 -3.959 13.953 1.00 90.56 372 ASN A CA 1
ATOM 2874 C C . ASN A 1 372 ? 5.393 -2.661 14.571 1.00 90.56 372 ASN A C 1
ATOM 2876 O O . ASN A 1 372 ? 5.367 -2.540 15.798 1.00 90.56 372 ASN A O 1
ATOM 2880 N N . PRO A 1 373 ? 5.830 -1.651 13.789 1.00 88.62 373 PRO A N 1
ATOM 2881 C CA . PRO A 1 373 ? 6.332 -0.401 14.359 1.00 88.62 373 PRO A CA 1
ATOM 2882 C C . PRO A 1 373 ? 5.300 0.414 15.153 1.00 88.62 373 PRO A C 1
ATOM 2884 O O . PRO A 1 373 ? 5.697 1.227 15.987 1.00 88.62 373 PRO A O 1
ATOM 2887 N N . LEU A 1 374 ? 3.992 0.225 14.924 1.00 86.50 374 LEU A N 1
ATOM 2888 C CA . LEU A 1 374 ? 2.951 0.949 15.667 1.00 86.50 374 LEU A CA 1
ATOM 2889 C C . LEU A 1 374 ? 2.657 0.326 17.034 1.00 86.50 374 LEU A C 1
ATOM 2891 O O . LEU A 1 374 ? 2.144 1.018 17.913 1.00 86.50 374 LEU A O 1
ATOM 2895 N N . LEU A 1 375 ? 2.993 -0.953 17.233 1.00 85.75 375 LEU A N 1
ATOM 2896 C CA . LEU A 1 375 ? 2.596 -1.712 18.421 1.00 85.75 375 LEU A CA 1
ATOM 2897 C C . LEU A 1 375 ? 3.109 -1.092 19.719 1.00 85.75 375 LEU A C 1
ATOM 2899 O O . LEU A 1 375 ? 2.401 -1.104 20.720 1.00 85.75 375 LEU A O 1
ATOM 2903 N N . GLN A 1 376 ? 4.294 -0.477 19.706 1.00 83.38 376 GLN A N 1
ATOM 2904 C CA . GLN A 1 376 ? 4.804 0.223 20.885 1.00 83.38 376 GLN A CA 1
ATOM 2905 C C . GLN A 1 376 ? 3.946 1.446 21.246 1.00 83.38 376 GLN A C 1
ATOM 2907 O O . GLN A 1 376 ? 3.695 1.701 22.422 1.00 83.38 376 GLN A O 1
ATOM 2912 N N . LEU A 1 377 ? 3.478 2.200 20.247 1.00 83.12 377 LEU A N 1
ATOM 2913 C CA . LEU A 1 377 ? 2.630 3.374 20.464 1.00 83.12 377 LEU A CA 1
ATOM 2914 C C . LEU A 1 377 ? 1.216 2.968 20.900 1.00 83.12 377 LEU A C 1
ATOM 2916 O O . LEU A 1 377 ? 0.664 3.585 21.815 1.00 83.12 377 LEU A O 1
ATOM 2920 N N . ALA A 1 378 ? 0.663 1.915 20.288 1.00 86.88 378 ALA A N 1
ATOM 2921 C CA . ALA A 1 378 ? -0.594 1.305 20.709 1.00 86.88 378 ALA A CA 1
ATOM 2922 C C . ALA A 1 378 ? -0.508 0.829 22.165 1.00 86.88 378 ALA A C 1
ATOM 2924 O O . ALA A 1 378 ? -1.362 1.193 22.971 1.00 86.88 378 ALA A O 1
ATOM 2925 N N . LYS A 1 379 ? 0.593 0.156 22.531 1.00 84.75 379 LYS A N 1
ATOM 2926 C CA . LYS A 1 379 ? 0.872 -0.297 23.898 1.00 84.75 379 LYS A CA 1
ATOM 2927 C C . LYS A 1 379 ? 0.885 0.839 24.910 1.00 84.75 379 LYS A C 1
ATOM 2929 O O . LYS A 1 379 ? 0.223 0.741 25.937 1.00 84.75 379 LYS A O 1
ATOM 2934 N N . THR A 1 380 ? 1.596 1.925 24.622 1.00 84.75 380 THR A N 1
ATOM 2935 C CA . THR A 1 380 ? 1.653 3.093 25.516 1.00 84.75 380 THR A CA 1
ATOM 2936 C C . THR A 1 380 ? 0.280 3.736 25.733 1.00 84.75 380 THR A C 1
ATOM 2938 O O . THR A 1 380 ? 0.020 4.270 26.806 1.00 84.75 380 THR A O 1
ATOM 2941 N N . ASN A 1 381 ? -0.605 3.689 24.733 1.00 87.19 381 ASN A N 1
ATOM 2942 C CA . ASN A 1 381 ? -1.935 4.302 24.798 1.00 87.19 381 ASN A CA 1
ATOM 2943 C C . ASN A 1 381 ? -3.055 3.303 25.099 1.00 87.19 381 ASN A C 1
ATOM 2945 O O . ASN A 1 381 ? -4.217 3.698 25.085 1.00 87.19 381 ASN A O 1
ATOM 2949 N N . ASN A 1 382 ? -2.714 2.048 25.389 1.00 87.00 382 ASN A N 1
ATOM 2950 C CA . ASN A 1 382 ? -3.655 0.960 25.624 1.00 87.00 382 ASN A CA 1
ATOM 2951 C C . ASN A 1 382 ? -4.705 0.793 24.511 1.00 87.00 382 ASN A C 1
ATOM 2953 O O . ASN A 1 382 ? -5.857 0.478 24.796 1.00 87.00 382 ASN A O 1
ATOM 2957 N N . VAL A 1 383 ? -4.293 1.021 23.257 1.00 88.00 383 VAL A N 1
ATOM 2958 C CA . VAL A 1 383 ? -5.094 0.672 22.078 1.00 88.00 383 VAL A CA 1
ATOM 2959 C C . VAL A 1 383 ? -4.955 -0.822 21.881 1.00 88.00 383 VAL A C 1
ATOM 2961 O O . VAL A 1 383 ? -3.877 -1.306 21.526 1.00 88.00 383 VAL A O 1
ATOM 2964 N N . ARG A 1 384 ? -6.032 -1.536 22.163 1.00 81.62 384 ARG A N 1
ATOM 2965 C CA . ARG A 1 384 ? -6.105 -2.978 22.060 1.00 81.62 384 ARG A CA 1
ATOM 2966 C C . ARG A 1 384 ? -7.039 -3.399 20.952 1.00 81.62 384 ARG A C 1
ATOM 2968 O O . ARG A 1 384 ? -6.680 -4.364 20.315 1.00 81.62 384 ARG A O 1
ATOM 2975 N N . SER A 1 385 ? -8.147 -2.705 20.670 1.00 84.38 385 SER A N 1
ATOM 2976 C CA . SER A 1 385 ? -9.162 -3.194 19.718 1.00 84.38 385 SER A CA 1
ATOM 2977 C C . SER A 1 385 ? -8.626 -3.442 18.303 1.00 84.38 385 SER A C 1
ATOM 2979 O O . SER A 1 385 ? -7.770 -2.708 17.808 1.00 84.38 385 SER A O 1
ATOM 2981 N N . ALA A 1 386 ? -9.140 -4.478 17.625 1.00 85.00 386 ALA A N 1
ATOM 2982 C CA . ALA A 1 386 ? -8.680 -4.863 16.293 1.00 85.00 386 ALA A CA 1
ATOM 2983 C C . ALA A 1 386 ? -8.992 -3.728 15.319 1.00 85.00 386 ALA A C 1
ATOM 2985 O O . ALA A 1 386 ? -8.155 -3.346 14.504 1.00 85.00 386 ALA A O 1
ATOM 2986 N N . LEU A 1 387 ? -10.160 -3.111 15.501 1.00 88.06 387 LEU A N 1
ATOM 2987 C CA . LEU A 1 387 ? -10.592 -1.904 14.819 1.00 88.06 387 LEU A CA 1
ATOM 2988 C C . LEU A 1 387 ? -9.659 -0.701 15.082 1.00 88.06 387 LEU A C 1
ATOM 2990 O O . LEU A 1 387 ? -9.255 -0.015 14.140 1.00 88.06 387 LEU A O 1
ATOM 2994 N N . GLY A 1 388 ? -9.275 -0.450 16.336 1.00 90.69 388 GLY A N 1
ATOM 2995 C CA . GLY A 1 388 ? -8.341 0.615 16.711 1.00 90.69 388 GLY A CA 1
ATOM 2996 C C . GLY A 1 388 ? -6.949 0.404 16.120 1.00 90.69 388 GLY A C 1
ATOM 2997 O O . GLY A 1 388 ? -6.379 1.316 15.515 1.00 90.69 388 GLY A O 1
ATOM 2998 N N . LEU A 1 389 ? -6.423 -0.818 16.206 1.00 90.50 389 LEU A N 1
ATOM 2999 C CA . LEU A 1 389 ? -5.156 -1.214 15.593 1.00 90.50 389 LEU A CA 1
ATOM 3000 C C . LEU A 1 389 ? -5.208 -1.126 14.064 1.00 90.50 389 LEU A C 1
ATOM 3002 O O . LEU A 1 389 ? -4.250 -0.641 13.460 1.00 90.50 389 LEU A O 1
ATOM 3006 N N . ALA A 1 390 ? -6.319 -1.521 13.435 1.00 91.12 390 ALA A N 1
ATOM 3007 C CA . ALA A 1 390 ? -6.535 -1.371 11.997 1.00 91.12 390 ALA A CA 1
ATOM 3008 C C . ALA A 1 390 ? -6.484 0.103 11.587 1.00 91.12 390 ALA A C 1
ATOM 3010 O O . ALA A 1 390 ? -5.781 0.469 10.643 1.00 91.12 390 ALA A O 1
ATOM 3011 N N . PHE A 1 391 ? -7.172 0.975 12.325 1.00 92.62 391 PHE A N 1
ATOM 3012 C CA . PHE A 1 391 ? -7.156 2.403 12.040 1.00 92.62 391 PHE A CA 1
ATOM 3013 C C . PHE A 1 391 ? -5.754 3.008 12.191 1.00 92.62 391 PHE A C 1
ATOM 3015 O O . PHE A 1 391 ? -5.295 3.734 11.305 1.00 92.62 391 PHE A O 1
ATOM 3022 N N . LEU A 1 392 ? -5.033 2.676 13.267 1.00 91.38 392 LEU A N 1
ATOM 3023 C CA . LEU A 1 392 ? -3.648 3.119 13.446 1.00 91.38 392 LEU A CA 1
ATOM 3024 C C . LEU A 1 392 ? -2.734 2.602 12.330 1.00 91.38 392 LEU A C 1
ATOM 3026 O O . LEU A 1 392 ? -1.902 3.360 11.827 1.00 91.38 392 LEU A O 1
ATOM 3030 N N . ALA A 1 393 ? -2.895 1.342 11.921 1.00 91.31 393 ALA A N 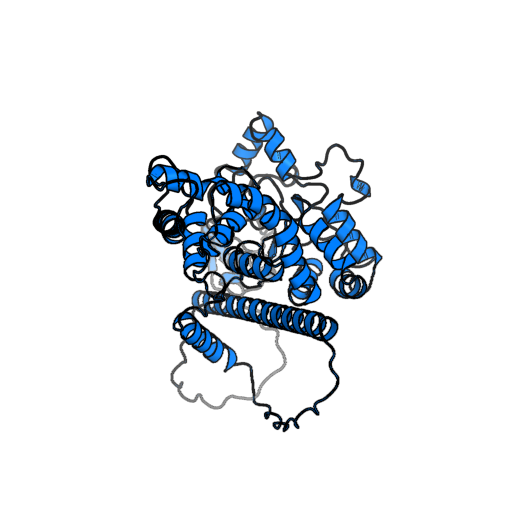1
ATOM 3031 C CA . ALA A 1 393 ? -2.126 0.743 10.837 1.00 91.31 393 ALA A CA 1
ATOM 3032 C C . ALA A 1 393 ? -2.372 1.466 9.513 1.00 91.31 393 ALA A C 1
ATOM 3034 O O . ALA A 1 393 ? -1.418 1.815 8.821 1.00 91.31 393 ALA A O 1
ATOM 3035 N N . ALA A 1 394 ? -3.627 1.776 9.195 1.00 89.44 394 ALA A N 1
ATOM 3036 C CA . ALA A 1 394 ? -3.976 2.504 7.984 1.00 89.44 394 ALA A CA 1
ATOM 3037 C C . ALA A 1 394 ? -3.417 3.938 7.973 1.00 89.44 394 ALA A C 1
ATOM 3039 O O . ALA A 1 394 ? -2.825 4.381 6.985 1.00 89.44 394 ALA A O 1
ATOM 3040 N N . CYS A 1 395 ? -3.501 4.639 9.108 1.00 87.44 395 CYS A N 1
ATOM 3041 C CA . CYS A 1 395 ? -2.850 5.934 9.295 1.00 87.44 395 CYS A CA 1
ATOM 3042 C C . CYS A 1 395 ? -1.327 5.839 9.114 1.00 87.44 395 CYS A C 1
ATOM 3044 O O . CYS A 1 395 ? -0.708 6.735 8.533 1.00 87.44 395 CYS A O 1
ATOM 3046 N N . ASN A 1 396 ? -0.713 4.757 9.594 1.00 87.19 396 ASN A N 1
ATOM 3047 C CA . ASN A 1 396 ? 0.724 4.542 9.496 1.00 87.19 396 ASN A CA 1
ATOM 3048 C C . ASN A 1 396 ? 1.186 4.191 8.073 1.00 87.19 396 ASN A C 1
ATOM 3050 O O . ASN A 1 396 ? 2.220 4.680 7.629 1.00 87.19 396 ASN A O 1
ATOM 3054 N N . ILE A 1 397 ? 0.407 3.402 7.333 1.00 85.38 397 ILE A N 1
ATOM 3055 C CA . ILE A 1 397 ? 0.666 3.087 5.921 1.00 85.38 397 ILE A CA 1
ATOM 3056 C C . ILE A 1 397 ? 0.760 4.373 5.089 1.00 85.38 397 ILE A C 1
ATOM 3058 O O . ILE A 1 397 ? 1.666 4.515 4.270 1.00 85.38 397 ILE A O 1
ATOM 3062 N N . ARG A 1 398 ? -0.124 5.346 5.344 1.00 78.19 398 ARG A N 1
ATOM 3063 C CA . ARG A 1 398 ? -0.135 6.630 4.623 1.00 78.19 398 ARG A CA 1
ATOM 3064 C C . ARG A 1 398 ? 0.877 7.644 5.143 1.00 78.19 398 ARG A C 1
ATOM 3066 O O . ARG A 1 398 ? 1.492 8.368 4.364 1.00 78.19 398 ARG A O 1
ATOM 3073 N N . GLY A 1 399 ? 0.963 7.776 6.463 1.00 70.25 399 GLY A N 1
ATOM 3074 C CA . GLY A 1 399 ? 1.665 8.876 7.116 1.00 70.25 399 GLY A CA 1
ATOM 3075 C C . GLY A 1 399 ? 3.056 8.519 7.621 1.00 70.25 399 GLY A C 1
ATOM 3076 O O . GLY A 1 399 ? 3.896 9.403 7.726 1.00 70.25 399 GLY A O 1
ATOM 3077 N N . GLY A 1 400 ? 3.321 7.253 7.929 1.00 69.56 400 GLY A N 1
ATOM 3078 C CA . GLY A 1 400 ? 4.472 6.841 8.727 1.00 69.56 400 GLY A CA 1
ATOM 3079 C C . GLY A 1 400 ? 4.291 7.099 10.230 1.00 69.56 400 GLY A C 1
ATOM 3080 O O . GLY A 1 400 ? 3.445 7.889 10.669 1.00 69.56 400 GLY A O 1
ATOM 3081 N N . VAL A 1 401 ? 5.106 6.411 11.036 1.00 65.00 401 VAL A N 1
ATOM 3082 C CA . VAL A 1 401 ? 4.920 6.336 12.492 1.00 65.00 401 VAL A CA 1
ATOM 3083 C C . VAL A 1 401 ? 5.230 7.686 13.120 1.00 65.00 401 VAL A C 1
ATOM 3085 O O . VAL A 1 401 ? 6.235 8.321 12.802 1.00 65.00 401 VAL A O 1
ATOM 3088 N N . GLY A 1 402 ? 4.380 8.125 14.046 1.00 60.25 402 GLY A N 1
ATOM 3089 C CA . GLY A 1 402 ? 4.588 9.346 14.820 1.00 60.25 402 GLY A CA 1
ATOM 3090 C C . GLY A 1 402 ? 4.252 10.641 14.075 1.00 60.25 402 GLY A C 1
ATOM 3091 O O . GLY A 1 402 ? 4.374 11.714 14.665 1.00 60.25 402 GLY A O 1
ATOM 3092 N N . GLN A 1 403 ? 3.798 10.568 12.820 1.00 77.12 403 GLN A N 1
ATOM 3093 C CA . GLN A 1 403 ? 3.278 11.723 12.087 1.00 77.12 403 GLN A CA 1
ATOM 3094 C C . GLN A 1 403 ? 1.870 12.109 12.555 1.00 77.12 403 GLN A C 1
ATOM 3096 O O . GLN A 1 403 ? 1.180 11.309 13.192 1.00 77.12 403 GLN A O 1
ATOM 3101 N N . LYS A 1 404 ? 1.423 13.326 12.197 1.00 78.38 404 LYS A N 1
ATOM 3102 C CA . LYS A 1 404 ? 0.103 13.888 12.566 1.00 78.38 404 LYS A CA 1
ATOM 3103 C C . LYS A 1 404 ? -1.030 12.872 12.378 1.00 78.38 404 LYS A C 1
ATOM 3105 O O . LYS A 1 404 ? -1.842 12.697 13.276 1.00 78.38 404 LYS A O 1
ATOM 3110 N N . LEU A 1 405 ? -1.021 12.151 11.256 1.00 78.50 405 LEU A N 1
ATOM 3111 C CA . LEU A 1 405 ? -2.052 11.170 10.928 1.00 78.50 405 LEU A CA 1
ATOM 3112 C C . LEU A 1 405 ? -2.073 9.973 11.891 1.00 78.50 405 LEU A C 1
ATOM 3114 O O . LEU A 1 405 ? -3.121 9.620 12.413 1.00 78.50 405 LEU A O 1
ATOM 3118 N N . SER A 1 406 ? -0.908 9.409 12.216 1.00 77.38 406 SER A N 1
ATOM 3119 C CA . SER A 1 406 ? -0.785 8.305 13.184 1.00 77.38 406 SER A CA 1
ATOM 3120 C C . SER A 1 406 ? -1.150 8.690 14.626 1.00 77.38 406 SER A C 1
ATOM 3122 O O . SER A 1 406 ? -1.241 7.820 15.487 1.00 77.38 406 SER A O 1
ATOM 3124 N N . ARG A 1 407 ? -1.357 9.988 14.898 1.00 85.44 407 ARG A N 1
ATOM 3125 C CA . ARG A 1 407 ? -1.811 10.503 16.195 1.00 85.44 407 ARG A CA 1
ATOM 3126 C C . ARG A 1 407 ? -3.292 10.879 16.226 1.00 85.44 407 ARG A C 1
ATOM 3128 O O . ARG A 1 407 ? -3.781 11.233 17.293 1.00 85.44 407 ARG A O 1
ATOM 3135 N N . LEU A 1 408 ? -3.996 10.780 15.096 1.00 92.19 408 LEU A N 1
ATOM 3136 C CA . LEU A 1 408 ? -5.365 11.272 14.943 1.00 92.19 408 LEU A CA 1
ATOM 3137 C C . LEU A 1 408 ? -6.324 10.675 15.981 1.00 92.19 408 LEU A C 1
ATOM 3139 O O . LEU A 1 408 ? -7.078 11.417 16.601 1.00 92.19 408 LEU A O 1
ATOM 3143 N N . LEU A 1 409 ? -6.238 9.365 16.232 1.00 94.38 409 LEU A N 1
ATOM 3144 C CA . LEU A 1 409 ? -7.057 8.694 17.248 1.00 94.38 409 LEU A CA 1
ATOM 3145 C C . LEU A 1 409 ? -6.892 9.333 18.637 1.00 94.38 409 LEU A C 1
ATOM 3147 O O . LEU A 1 409 ? -7.867 9.549 19.348 1.00 94.38 409 LEU A O 1
ATOM 3151 N N . TYR A 1 410 ? -5.655 9.666 19.008 1.00 92.50 410 TYR A N 1
ATOM 3152 C CA . TYR A 1 410 ? -5.328 10.236 20.314 1.00 92.50 410 TYR A CA 1
ATOM 3153 C C . TYR A 1 410 ? -5.743 11.699 20.423 1.00 92.50 410 TYR A C 1
ATOM 3155 O O . TYR A 1 410 ? -6.280 12.097 21.448 1.00 92.50 410 TYR A O 1
ATOM 3163 N N . SER A 1 411 ? -5.534 12.484 19.363 1.00 93.69 411 SER A N 1
ATOM 3164 C CA . SER A 1 411 ? -5.994 13.873 19.318 1.00 93.69 411 SER A CA 1
ATOM 3165 C C . SER A 1 411 ? -7.513 13.950 19.453 1.00 93.69 411 SER A C 1
ATOM 3167 O O . SER A 1 411 ? -8.014 14.746 20.234 1.00 93.69 411 SER A O 1
ATOM 3169 N N . VAL A 1 412 ? -8.252 13.058 18.787 1.00 96.50 412 VAL A N 1
ATOM 3170 C CA . VAL A 1 412 ? -9.710 12.980 18.944 1.00 96.50 412 VAL A CA 1
ATOM 3171 C C . VAL A 1 412 ? -10.114 12.534 20.349 1.00 96.50 412 VAL A C 1
ATOM 3173 O O . VAL A 1 412 ? -11.073 13.075 20.891 1.00 96.50 412 VAL A O 1
ATOM 3176 N N . ALA A 1 413 ? -9.385 11.606 20.973 1.00 96.75 413 ALA A N 1
ATOM 3177 C CA . ALA A 1 413 ? -9.639 11.244 22.366 1.00 96.75 413 ALA A CA 1
ATOM 3178 C C . ALA A 1 413 ? -9.513 12.455 23.305 1.00 96.75 413 ALA A C 1
ATOM 3180 O O . ALA A 1 413 ? -10.384 12.657 24.153 1.00 96.75 413 ALA A O 1
ATOM 3181 N N . ASP A 1 414 ? -8.491 13.294 23.104 1.00 95.50 414 ASP A N 1
ATOM 3182 C CA . ASP A 1 414 ? -8.283 14.512 23.891 1.00 95.50 414 ASP A CA 1
ATOM 3183 C C . ASP A 1 414 ? -9.454 15.508 23.696 1.00 95.50 414 ASP A C 1
ATOM 3185 O O . ASP A 1 414 ? -10.004 16.012 24.677 1.00 95.50 414 ASP A O 1
ATOM 3189 N N . GLU A 1 415 ? -9.917 15.715 22.455 1.00 97.12 415 GLU A N 1
ATOM 3190 C CA . GLU A 1 415 ? -11.078 16.571 22.127 1.00 97.12 415 GLU A CA 1
ATOM 3191 C C . GLU A 1 415 ? -12.389 16.069 22.749 1.00 97.12 415 GLU A C 1
ATOM 3193 O O . GLU A 1 415 ? -13.220 16.847 23.225 1.00 97.12 415 GLU A O 1
ATOM 3198 N N . LEU A 1 416 ? -12.582 14.748 22.770 1.00 97.19 416 LEU A N 1
ATOM 3199 C CA . LEU A 1 416 ? -13.766 14.102 23.339 1.00 97.19 416 LEU A CA 1
ATOM 3200 C C . LEU A 1 416 ? -13.672 13.888 24.853 1.00 97.19 416 LEU A C 1
ATOM 3202 O O . LEU A 1 416 ? -14.611 13.343 25.445 1.00 97.19 416 LEU A O 1
ATOM 3206 N N . LYS A 1 417 ? -12.560 14.299 25.477 1.00 96.50 417 LYS A N 1
ATOM 3207 C CA . LYS A 1 417 ? -12.251 14.073 26.896 1.00 96.50 417 LYS A CA 1
ATOM 3208 C C . LYS A 1 417 ? -12.319 12.590 27.284 1.00 96.50 417 LYS A C 1
ATOM 3210 O O . LYS A 1 417 ? -12.737 12.247 28.389 1.00 96.50 417 LYS A O 1
ATOM 3215 N N . VAL A 1 418 ? -11.933 11.711 26.362 1.00 96.06 418 VAL A N 1
ATOM 3216 C CA . VAL A 1 418 ? -11.767 10.277 26.608 1.00 96.06 418 VAL A CA 1
ATOM 3217 C C . VAL A 1 418 ? -10.406 10.062 27.263 1.00 96.06 418 VAL A C 1
ATOM 3219 O O . VAL A 1 418 ? -9.390 10.582 26.800 1.00 96.06 418 VAL A O 1
ATOM 3222 N N . GLN A 1 419 ? -10.377 9.324 28.373 1.00 91.94 419 GLN A N 1
ATOM 3223 C CA . GLN A 1 419 ? -9.145 9.113 29.125 1.00 91.94 419 GLN A CA 1
ATOM 3224 C C . GLN A 1 419 ? -8.143 8.282 28.313 1.00 91.94 419 GLN A C 1
ATOM 3226 O O . GLN A 1 419 ? -8.491 7.241 27.762 1.00 91.94 419 GLN A O 1
ATOM 3231 N N . ARG A 1 420 ? -6.877 8.718 28.306 1.00 89.62 420 ARG A N 1
ATOM 3232 C CA . ARG A 1 420 ? -5.742 7.933 27.806 1.00 89.62 420 ARG A CA 1
ATOM 3233 C C . ARG A 1 420 ? -4.760 7.601 28.942 1.00 89.62 420 ARG A C 1
ATOM 3235 O O . ARG A 1 420 ? -4.559 8.458 29.806 1.00 89.62 420 ARG A O 1
ATOM 3242 N N . PRO A 1 421 ? -4.112 6.419 28.950 1.00 90.75 421 PRO A N 1
ATOM 3243 C CA . PRO A 1 421 ? -4.328 5.269 28.057 1.00 90.75 421 PRO A CA 1
ATOM 3244 C C . PRO A 1 421 ? -5.787 4.773 28.087 1.00 90.75 421 PRO A C 1
ATOM 3246 O O . PRO A 1 421 ? -6.429 4.880 29.132 1.00 90.75 421 PRO A O 1
ATOM 3249 N N . PHE A 1 422 ? -6.320 4.322 26.945 1.00 89.31 422 PHE A N 1
ATOM 3250 C CA . PHE A 1 422 ? -7.733 3.937 26.805 1.00 89.31 422 PHE A CA 1
ATOM 3251 C C . PHE A 1 422 ? -8.108 2.852 27.814 1.00 89.31 422 PHE A C 1
ATOM 3253 O O . PHE A 1 422 ? -7.295 1.976 28.109 1.00 89.31 422 PHE A O 1
ATOM 3260 N N . LYS A 1 423 ? -9.323 2.891 28.365 1.00 86.88 423 LYS A N 1
ATOM 3261 C CA . LYS A 1 423 ? -9.745 1.914 29.379 1.00 86.88 423 LYS A CA 1
ATOM 3262 C C . LYS A 1 423 ? -10.492 0.724 28.793 1.00 86.88 423 LYS A C 1
ATOM 3264 O O . LYS A 1 423 ? -10.457 -0.341 29.404 1.00 86.88 423 LYS A O 1
ATOM 3269 N N . SER A 1 424 ? -11.129 0.903 27.641 1.00 84.06 424 SER A N 1
ATOM 3270 C CA . SER A 1 424 ? -11.962 -0.118 27.017 1.00 84.06 424 SER A CA 1
ATOM 3271 C C . SER A 1 424 ? -12.104 0.076 25.503 1.00 84.06 424 SER A C 1
ATOM 3273 O O . SER A 1 424 ? -11.739 1.123 24.956 1.00 84.06 424 SER A O 1
ATOM 3275 N N . SER A 1 425 ? -12.652 -0.930 24.820 1.00 82.12 425 SER A N 1
ATOM 3276 C CA . SER A 1 425 ? -12.877 -0.896 23.371 1.00 82.12 425 SER A CA 1
ATOM 3277 C C . SER A 1 425 ? -13.957 0.104 23.016 1.00 82.12 425 SER A C 1
ATOM 3279 O O . SER A 1 425 ? -13.893 0.706 21.951 1.00 82.12 425 SER A O 1
ATOM 3281 N N . GLU A 1 426 ? -14.901 0.347 23.923 1.00 86.75 426 GLU A N 1
ATOM 3282 C CA . GLU A 1 426 ? -15.937 1.363 23.771 1.00 86.75 426 GLU A CA 1
ATOM 3283 C C . GLU A 1 426 ? -15.333 2.772 23.731 1.00 86.75 426 GLU A C 1
ATOM 3285 O O . GLU A 1 426 ? -15.782 3.607 22.945 1.00 86.75 426 GLU A O 1
ATOM 3290 N N . ASP A 1 427 ? -14.286 3.042 24.519 1.00 91.44 427 ASP A N 1
ATOM 3291 C CA . ASP A 1 427 ? -13.576 4.325 24.485 1.00 91.44 427 ASP A CA 1
ATOM 3292 C C . ASP A 1 427 ? -12.834 4.527 23.152 1.00 91.44 427 ASP A C 1
ATOM 3294 O O . ASP A 1 427 ? -12.890 5.613 22.558 1.00 91.44 427 ASP A O 1
ATOM 3298 N N . GLU A 1 428 ? -12.166 3.482 22.648 1.00 91.56 428 GLU A N 1
ATOM 3299 C CA . GLU A 1 428 ? -11.553 3.504 21.316 1.00 91.56 428 GLU A CA 1
ATOM 3300 C C . GLU A 1 428 ? -12.613 3.711 20.223 1.00 91.56 428 GLU A C 1
ATOM 3302 O O . GLU A 1 428 ? -12.475 4.588 19.362 1.00 91.56 428 GLU A O 1
ATOM 3307 N N . ARG A 1 429 ? -13.701 2.934 20.287 1.00 91.31 429 ARG A N 1
ATOM 3308 C CA . ARG A 1 429 ? -14.811 2.952 19.334 1.00 91.31 429 ARG A CA 1
ATOM 3309 C C . ARG A 1 429 ? -15.486 4.313 19.287 1.00 91.31 429 ARG A C 1
ATOM 3311 O O . ARG A 1 429 ? -15.708 4.836 18.200 1.00 91.31 429 ARG A O 1
ATOM 3318 N N . LYS A 1 430 ? -15.714 4.943 20.438 1.00 94.62 430 LYS A N 1
ATOM 3319 C CA . LYS A 1 430 ? -16.263 6.301 20.537 1.00 94.62 430 LYS A CA 1
ATOM 3320 C C . LYS A 1 430 ? -15.421 7.321 19.766 1.00 94.62 430 LYS A C 1
ATOM 3322 O O . LYS A 1 430 ? -15.972 8.191 19.090 1.00 94.62 430 LYS A O 1
ATOM 3327 N N . CYS A 1 431 ? -14.094 7.220 19.840 1.00 97.00 431 CYS A N 1
ATOM 3328 C CA . CYS A 1 431 ? -13.199 8.106 19.093 1.00 97.00 431 CYS A CA 1
ATOM 3329 C C . CYS A 1 431 ? -13.287 7.852 17.582 1.00 97.00 431 CYS A C 1
ATOM 3331 O O . CYS A 1 431 ? -13.322 8.794 16.789 1.00 97.00 431 CYS A O 1
ATOM 3333 N N . LEU A 1 432 ? -13.366 6.586 17.174 1.00 95.62 432 LEU A N 1
ATOM 3334 C CA . LEU A 1 432 ? -13.505 6.199 15.771 1.00 95.62 432 LEU A CA 1
ATOM 3335 C C . LEU A 1 432 ? -14.857 6.611 15.179 1.00 95.62 432 LEU A C 1
ATOM 3337 O O . LEU A 1 432 ? -14.894 7.188 14.094 1.00 95.62 432 LEU A O 1
ATOM 3341 N N . ASP A 1 433 ? -15.957 6.413 15.900 1.00 96.19 433 ASP A N 1
ATOM 3342 C CA . ASP A 1 433 ? -17.286 6.860 15.475 1.00 96.19 433 ASP A CA 1
ATOM 3343 C C . ASP A 1 433 ? -17.318 8.385 15.279 1.00 96.19 433 ASP A C 1
ATOM 3345 O O . ASP A 1 433 ? -17.884 8.882 14.300 1.00 96.19 433 ASP A O 1
ATOM 3349 N N . ALA A 1 434 ? -16.631 9.143 16.142 1.00 97.44 434 ALA A N 1
ATOM 3350 C CA . ALA A 1 434 ? -16.479 10.583 15.960 1.00 97.44 434 ALA A CA 1
ATOM 3351 C C . ALA A 1 434 ? -15.684 10.926 14.688 1.00 97.44 434 ALA A C 1
ATOM 3353 O O . ALA A 1 434 ? -16.105 11.801 13.929 1.00 97.44 434 ALA A O 1
ATOM 3354 N N . ILE A 1 435 ? -14.582 10.219 14.403 1.00 96.88 435 ILE A N 1
ATOM 3355 C CA . ILE A 1 435 ? -13.805 10.387 13.159 1.00 96.88 435 ILE A CA 1
ATOM 3356 C C . ILE A 1 435 ? -14.668 10.072 11.932 1.00 96.88 435 ILE A C 1
ATOM 3358 O O . ILE A 1 435 ? -14.650 10.825 10.955 1.00 96.88 435 ILE A O 1
ATOM 3362 N N . ALA A 1 436 ? -15.465 9.003 11.979 1.00 95.19 436 ALA A N 1
ATOM 3363 C CA . ALA A 1 436 ? -16.394 8.639 10.915 1.00 95.19 436 ALA A CA 1
ATOM 3364 C C . ALA A 1 436 ? -17.457 9.727 10.678 1.00 95.19 436 ALA A C 1
ATOM 3366 O O . ALA A 1 436 ? -17.801 10.028 9.530 1.00 95.19 436 ALA A O 1
ATOM 3367 N N . ALA A 1 437 ? -17.971 10.339 11.745 1.00 96.12 437 ALA A N 1
ATOM 3368 C CA . ALA A 1 437 ? -18.983 11.390 11.674 1.00 96.12 437 ALA A CA 1
ATOM 3369 C C . ALA A 1 437 ? -18.419 12.790 11.354 1.00 96.12 437 ALA A C 1
ATOM 3371 O O . ALA A 1 437 ? -19.192 13.697 11.028 1.00 96.12 437 ALA A O 1
ATOM 3372 N N . ALA A 1 438 ? -17.099 12.980 11.440 1.00 94.12 438 ALA A N 1
ATOM 3373 C CA . ALA A 1 438 ? -16.461 14.283 11.315 1.00 94.12 438 ALA A CA 1
ATOM 3374 C C . ALA A 1 438 ? -16.752 14.969 9.970 1.00 94.12 438 ALA A C 1
ATOM 3376 O O . ALA A 1 438 ? -16.745 14.356 8.901 1.00 94.12 438 ALA A O 1
ATOM 3377 N N . LYS A 1 439 ? -16.955 16.289 10.025 1.00 91.69 439 LYS A N 1
ATOM 3378 C CA . LYS A 1 439 ? -17.124 17.163 8.853 1.00 91.69 439 LYS A CA 1
ATOM 3379 C C . LYS A 1 439 ? -15.948 18.133 8.755 1.00 91.69 439 LYS A C 1
ATOM 3381 O O . LYS A 1 439 ? -16.107 19.338 8.924 1.00 91.69 439 LYS A O 1
ATOM 3386 N N . GLY A 1 440 ? -14.751 17.587 8.550 1.00 88.62 440 GLY A N 1
ATOM 3387 C CA . GLY A 1 440 ? -13.505 18.348 8.398 1.00 88.62 440 GLY A CA 1
ATOM 3388 C C . GLY A 1 440 ? -12.726 18.590 9.695 1.00 88.62 440 GLY A C 1
ATOM 3389 O O . GLY A 1 440 ? -11.508 18.743 9.644 1.00 88.62 440 GLY A O 1
ATOM 3390 N N . LYS A 1 441 ? -13.388 18.599 10.860 1.00 93.50 441 LYS A N 1
ATOM 3391 C CA . LYS A 1 441 ? -12.731 18.725 12.170 1.00 93.50 441 LYS A CA 1
ATOM 3392 C C . LYS A 1 441 ? -13.573 18.175 13.323 1.00 93.50 441 LYS A C 1
ATOM 3394 O O . LYS A 1 441 ? -14.796 18.081 13.203 1.00 93.50 441 LYS A O 1
ATOM 3399 N N . ILE A 1 442 ? -12.908 17.879 14.435 1.00 95.31 442 ILE A N 1
ATOM 3400 C CA . ILE A 1 442 ? -13.478 17.600 15.758 1.00 95.31 442 ILE A CA 1
ATOM 3401 C C . ILE A 1 442 ? -12.732 18.515 16.732 1.00 95.31 442 ILE A C 1
ATOM 3403 O O . ILE A 1 442 ? -11.531 18.344 16.911 1.00 95.31 442 ILE A O 1
ATOM 3407 N N . GLY A 1 443 ? -13.412 19.520 17.291 1.00 93.25 443 GLY A N 1
ATOM 3408 C CA . GLY A 1 443 ? -12.738 20.581 18.050 1.00 93.25 443 GLY A CA 1
ATOM 3409 C C . GLY A 1 443 ? -11.675 21.297 17.207 1.00 93.25 443 GLY A C 1
ATOM 3410 O O . GLY A 1 443 ? -12.005 21.815 16.131 1.00 93.25 443 GLY A O 1
ATOM 3411 N N . ASP A 1 444 ? -10.424 21.282 17.669 1.00 93.12 444 ASP A N 1
ATOM 3412 C CA . ASP A 1 444 ? -9.251 21.827 16.968 1.00 93.12 444 ASP A CA 1
ATOM 3413 C C . ASP A 1 444 ? -8.510 20.773 16.125 1.00 93.12 444 ASP A C 1
ATOM 3415 O O . ASP A 1 444 ? -7.608 21.087 15.340 1.00 93.12 444 ASP A O 1
ATOM 3419 N N . THR A 1 445 ? -8.916 19.508 16.224 1.00 93.31 445 THR A N 1
ATOM 3420 C CA . THR A 1 445 ? -8.335 18.405 15.462 1.00 93.31 445 THR A CA 1
ATOM 3421 C C . THR A 1 445 ? -8.935 18.328 14.056 1.00 93.31 445 THR A C 1
ATOM 3423 O O . THR A 1 445 ? -10.108 18.006 13.871 1.00 93.31 445 THR A O 1
ATOM 3426 N N . GLU A 1 446 ? -8.118 18.587 13.032 1.00 92.12 446 GLU A N 1
ATOM 3427 C CA . GLU A 1 446 ? -8.497 18.395 11.625 1.00 92.12 446 GLU A CA 1
ATOM 3428 C C . GLU A 1 446 ? -8.708 16.913 11.288 1.00 92.12 446 GLU A C 1
ATOM 3430 O O . GLU A 1 446 ? -7.869 16.064 11.599 1.00 92.12 446 GLU A O 1
ATOM 3435 N N . VAL A 1 447 ? -9.792 16.619 10.568 1.00 90.12 447 VAL A N 1
ATOM 3436 C CA . VAL A 1 447 ? -10.126 15.278 10.080 1.00 90.12 447 VAL A CA 1
ATOM 3437 C C . VAL A 1 447 ? -10.376 15.345 8.579 1.00 90.12 447 VAL A C 1
ATOM 3439 O O . VAL A 1 447 ? -11.351 15.942 8.123 1.00 90.12 447 VAL A O 1
ATOM 3442 N N . HIS A 1 448 ? -9.491 14.730 7.795 1.00 85.44 448 HIS A N 1
ATOM 3443 C CA . HIS A 1 448 ? -9.656 14.653 6.345 1.00 85.44 448 HIS A CA 1
ATOM 3444 C C . HIS A 1 448 ? -10.781 13.682 5.963 1.00 85.44 448 HIS A C 1
ATOM 3446 O O . HIS A 1 448 ? -10.948 12.640 6.595 1.00 85.44 448 HIS A O 1
ATOM 3452 N N . GLU A 1 449 ? -11.502 13.990 4.879 1.00 82.88 449 GLU A N 1
ATOM 3453 C CA . GLU A 1 449 ? -12.612 13.169 4.365 1.00 82.88 449 GLU A CA 1
ATOM 3454 C C . GLU A 1 449 ? -12.201 11.709 4.115 1.00 82.88 449 GLU A C 1
ATOM 3456 O O . GLU A 1 449 ? -12.966 10.792 4.417 1.00 82.88 449 GLU A O 1
ATOM 3461 N N . ASP A 1 450 ? -10.971 11.486 3.640 1.00 82.19 450 ASP A N 1
ATOM 3462 C CA . ASP A 1 450 ? -10.415 10.146 3.449 1.00 82.19 450 ASP A CA 1
ATOM 3463 C C . ASP A 1 450 ? -10.396 9.332 4.750 1.00 82.19 450 ASP A C 1
ATOM 3465 O O . ASP A 1 450 ? -10.685 8.138 4.722 1.00 82.19 450 ASP A O 1
ATOM 3469 N N . GLU A 1 451 ? -10.068 9.956 5.888 1.00 88.06 451 GLU A N 1
ATOM 3470 C CA . GLU A 1 451 ? -10.030 9.262 7.180 1.00 88.06 451 GLU A CA 1
ATOM 3471 C C . GLU A 1 451 ? -11.431 8.936 7.671 1.00 88.06 451 GLU A C 1
ATOM 3473 O O . GLU A 1 451 ? -11.694 7.806 8.076 1.00 88.06 451 GLU A O 1
ATOM 3478 N N . SER A 1 452 ? -12.371 9.874 7.542 1.00 89.81 452 SER A N 1
ATOM 3479 C CA . SER A 1 452 ? -13.776 9.610 7.855 1.00 89.81 452 SER A CA 1
ATOM 3480 C C . SER A 1 452 ? -14.348 8.482 6.992 1.00 89.81 452 SER A C 1
ATOM 3482 O O . SER A 1 452 ? -15.072 7.623 7.494 1.00 89.81 452 SER A O 1
ATOM 3484 N N . ARG A 1 453 ? -14.022 8.446 5.693 1.00 86.88 453 ARG A N 1
ATOM 3485 C CA . ARG A 1 453 ? -14.421 7.356 4.789 1.00 86.88 453 ARG A CA 1
ATOM 3486 C C . ARG A 1 453 ? -13.798 6.027 5.207 1.00 86.88 453 ARG A C 1
ATOM 3488 O O . ARG A 1 453 ? -14.491 5.013 5.214 1.00 86.88 453 ARG A O 1
ATOM 3495 N N . ARG A 1 454 ? -12.511 6.024 5.538 1.00 88.25 454 ARG A N 1
ATOM 3496 C CA . ARG A 1 454 ? -11.777 4.826 5.942 1.00 88.25 454 ARG A CA 1
ATOM 3497 C C . ARG A 1 454 ? -12.334 4.221 7.220 1.00 88.25 454 ARG A C 1
ATOM 3499 O O . ARG A 1 454 ? -12.616 3.030 7.236 1.00 88.25 454 ARG A O 1
ATOM 3506 N N . VAL A 1 455 ? -12.577 5.029 8.250 1.00 91.50 455 VAL A N 1
ATOM 3507 C CA . VAL A 1 455 ? -13.153 4.515 9.500 1.00 91.50 455 VAL A CA 1
ATOM 3508 C C . VAL A 1 455 ? -14.534 3.901 9.264 1.00 91.50 455 VAL A C 1
ATOM 3510 O O . VAL A 1 455 ? -14.806 2.828 9.786 1.00 91.50 455 VAL A O 1
ATOM 3513 N N . LYS A 1 456 ? -15.374 4.487 8.398 1.00 89.56 456 LYS A N 1
ATOM 3514 C CA . LYS A 1 456 ? -16.663 3.872 8.014 1.00 89.56 456 LYS A CA 1
ATOM 3515 C C . LYS A 1 456 ? -16.496 2.494 7.371 1.00 89.56 456 LYS A C 1
ATOM 3517 O O . LYS A 1 456 ? -17.307 1.609 7.622 1.00 89.56 456 LYS A O 1
ATOM 3522 N N . LEU A 1 457 ? -15.478 2.322 6.527 1.00 85.75 457 LEU A N 1
ATOM 3523 C CA . LEU A 1 457 ? -15.190 1.036 5.889 1.00 85.75 457 LEU A CA 1
ATOM 3524 C C . LEU A 1 457 ? -14.672 0.007 6.898 1.00 85.75 457 LEU A C 1
ATOM 3526 O O . LEU A 1 457 ? -15.108 -1.138 6.848 1.00 85.75 457 LEU A O 1
ATOM 3530 N N . LEU A 1 458 ? -13.805 0.421 7.825 1.00 87.62 458 LEU A N 1
ATOM 3531 C CA . LEU A 1 458 ? -13.301 -0.449 8.888 1.00 87.62 458 LEU A CA 1
ATOM 3532 C C . LEU A 1 458 ? -14.415 -0.867 9.860 1.00 87.62 458 LEU A C 1
ATOM 3534 O O . LEU A 1 458 ? -14.519 -2.043 10.168 1.00 87.62 458 LEU A O 1
ATOM 3538 N N . ILE A 1 459 ? -15.293 0.055 10.274 1.00 86.50 459 ILE A N 1
ATOM 3539 C CA . ILE A 1 459 ? -16.449 -0.254 11.140 1.00 86.50 459 ILE A CA 1
ATOM 3540 C C . ILE A 1 459 ? -17.396 -1.259 10.477 1.00 86.50 459 ILE A C 1
ATOM 3542 O O . ILE A 1 459 ? -17.982 -2.095 11.155 1.00 86.50 459 ILE A O 1
ATOM 3546 N N . LYS A 1 460 ? -17.570 -1.169 9.153 1.00 83.81 460 LYS A N 1
ATOM 3547 C CA . LYS A 1 460 ? -18.407 -2.111 8.404 1.00 83.81 460 LYS A CA 1
ATOM 3548 C C . LYS A 1 460 ? -17.838 -3.533 8.417 1.00 83.81 460 LYS A C 1
ATOM 3550 O O . LYS A 1 460 ? -18.616 -4.473 8.313 1.00 83.81 460 LYS A O 1
ATOM 3555 N N . ASP A 1 461 ? -16.512 -3.656 8.487 1.00 76.19 461 ASP A N 1
ATOM 3556 C CA . ASP A 1 461 ? -15.779 -4.916 8.613 1.00 76.19 461 ASP A CA 1
ATOM 3557 C C . ASP A 1 461 ? -16.277 -6.033 7.676 1.00 76.19 461 ASP A C 1
ATOM 3559 O O . ASP A 1 461 ? -16.718 -7.098 8.097 1.00 76.19 461 ASP A O 1
ATOM 3563 N N . GLU A 1 462 ? -16.207 -5.803 6.360 1.00 73.56 462 GLU A N 1
ATOM 3564 C CA . GLU A 1 462 ? -16.749 -6.738 5.351 1.00 73.56 462 GLU A CA 1
ATOM 3565 C C . GLU A 1 462 ? -16.104 -8.138 5.350 1.00 73.56 462 GLU A C 1
ATOM 3567 O O . GLU A 1 462 ? -16.596 -9.041 4.663 1.00 73.56 462 GLU A O 1
ATOM 3572 N N . LEU A 1 463 ? -14.995 -8.300 6.075 1.00 73.62 463 LEU A N 1
ATOM 3573 C CA . LEU A 1 463 ? -14.261 -9.552 6.228 1.00 73.62 463 LEU A CA 1
ATOM 3574 C C . LEU A 1 463 ? -14.493 -10.226 7.594 1.00 73.62 463 LEU A C 1
ATOM 3576 O O . LEU A 1 463 ? -14.145 -11.396 7.743 1.00 73.62 463 LEU A O 1
ATOM 3580 N N . GLY A 1 464 ? -15.080 -9.526 8.571 1.00 74.12 464 GLY A N 1
ATOM 3581 C CA . GLY A 1 464 ? -15.308 -10.047 9.923 1.00 74.12 464 GLY A CA 1
ATOM 3582 C C . GLY A 1 464 ? -14.044 -10.142 10.788 1.00 74.12 464 GLY A C 1
ATOM 3583 O O . GLY A 1 464 ? -13.962 -10.991 11.669 1.00 74.12 464 GLY A O 1
ATOM 3584 N N . PHE A 1 465 ? -13.005 -9.347 10.520 1.00 74.00 465 PHE A N 1
ATOM 3585 C CA . PHE A 1 465 ? -11.747 -9.417 11.287 1.00 74.00 465 PHE A CA 1
ATOM 3586 C C . PHE A 1 465 ? -11.616 -8.343 12.351 1.00 74.00 465 PHE A C 1
ATOM 3588 O O . PHE A 1 465 ? -10.661 -8.359 13.116 1.00 74.00 465 PHE A O 1
ATOM 3595 N N . LEU A 1 466 ? -12.509 -7.368 12.357 1.00 75.44 466 LEU A N 1
ATOM 3596 C CA . LEU A 1 466 ? -12.457 -6.207 13.233 1.00 75.44 466 LEU A CA 1
ATOM 3597 C C . LEU A 1 466 ? -13.585 -6.212 14.264 1.00 75.44 466 LEU A C 1
ATOM 3599 O O . LEU A 1 466 ? -13.638 -5.295 15.084 1.00 75.44 466 LEU A O 1
ATOM 3603 N N . ALA A 1 467 ? -14.452 -7.230 14.227 1.00 63.62 467 ALA A N 1
ATOM 3604 C CA . ALA A 1 467 ? -15.427 -7.502 15.267 1.00 63.62 467 ALA A CA 1
ATOM 3605 C C . ALA A 1 467 ? -14.763 -7.485 16.656 1.00 63.62 467 ALA A C 1
ATOM 3607 O O . ALA A 1 467 ? -13.657 -7.992 16.850 1.00 63.62 467 ALA A O 1
ATOM 3608 N N . GLU A 1 468 ? -15.421 -6.808 17.593 1.00 60.53 468 GLU A N 1
ATOM 3609 C CA . GLU A 1 468 ? -14.851 -6.435 18.885 1.00 60.53 468 GLU A CA 1
ATOM 3610 C C . GLU A 1 468 ? -14.619 -7.661 19.780 1.00 60.53 468 GLU A C 1
ATOM 3612 O O . GLU A 1 468 ? -15.554 -8.404 20.050 1.00 60.53 468 GLU A O 1
ATOM 3617 N N . ASP A 1 469 ? -13.378 -7.836 20.252 1.00 49.81 469 ASP A N 1
ATOM 3618 C CA . ASP A 1 469 ? -13.050 -8.450 21.551 1.00 49.81 469 ASP A CA 1
ATOM 3619 C C . ASP A 1 469 ? -11.551 -8.285 21.852 1.00 49.81 469 ASP A C 1
ATOM 3621 O O . ASP A 1 469 ? -10.739 -9.129 21.485 1.00 49.81 469 ASP A O 1
ATOM 3625 N N . LEU A 1 470 ? -11.142 -7.183 22.497 1.00 49.34 470 LEU A N 1
ATOM 3626 C CA . LEU A 1 470 ? -9.744 -7.004 22.945 1.00 49.34 470 LEU A CA 1
ATOM 3627 C C . LEU A 1 470 ? -9.619 -6.319 24.315 1.00 49.34 470 LEU A C 1
ATOM 3629 O O . LEU A 1 470 ? -8.668 -5.582 24.576 1.00 49.34 470 LEU A O 1
ATOM 3633 N N . TYR A 1 471 ? -10.552 -6.601 25.223 1.00 47.84 471 TYR A N 1
ATOM 3634 C CA . TYR A 1 471 ? -10.463 -6.145 26.612 1.00 47.84 471 TYR A CA 1
ATOM 3635 C C . TYR A 1 471 ? -10.797 -7.244 27.618 1.00 47.84 471 TYR A C 1
ATOM 3637 O O . TYR A 1 471 ? -11.569 -7.039 28.550 1.00 47.84 471 TYR A O 1
ATOM 3645 N N . ASP A 1 472 ? -10.110 -8.383 27.524 1.00 46.59 472 ASP A N 1
ATOM 3646 C CA . ASP A 1 472 ? -9.771 -9.055 28.775 1.00 46.59 472 ASP A CA 1
ATOM 3647 C C . ASP A 1 472 ? -8.681 -8.227 29.476 1.00 46.59 472 ASP A C 1
ATOM 3649 O O . ASP A 1 472 ? -7.540 -8.101 29.021 1.00 46.59 472 ASP A O 1
ATOM 3653 N N . THR A 1 473 ? -9.061 -7.582 30.577 1.00 41.81 473 THR A N 1
ATOM 3654 C CA . THR A 1 473 ? -8.152 -6.741 31.369 1.00 41.81 473 THR A CA 1
ATOM 3655 C C . THR A 1 473 ? -7.045 -7.541 32.057 1.00 41.81 473 THR A C 1
ATOM 3657 O O . THR A 1 473 ? -6.035 -6.948 32.436 1.00 41.81 473 THR A O 1
ATOM 3660 N N . SER A 1 474 ? -7.201 -8.864 32.183 1.00 45.22 474 SER A N 1
ATOM 3661 C CA . SER A 1 474 ? -6.273 -9.744 32.899 1.00 45.22 474 SER A CA 1
ATOM 3662 C C . SER A 1 474 ? -5.039 -10.162 32.094 1.00 45.22 474 SER A C 1
ATOM 3664 O O . SER A 1 474 ? -4.083 -10.668 32.677 1.00 45.22 474 SER A O 1
ATOM 3666 N N . THR A 1 475 ? -5.018 -9.935 30.776 1.00 43.91 475 THR A N 1
ATOM 3667 C CA . THR A 1 475 ? -4.036 -10.576 29.884 1.00 43.91 475 THR A CA 1
ATOM 3668 C C . THR A 1 475 ? -2.966 -9.655 29.292 1.00 43.91 475 THR A C 1
ATOM 3670 O O . THR A 1 475 ? -2.336 -10.052 28.316 1.00 43.91 475 THR A O 1
ATOM 3673 N N . TYR A 1 476 ? -2.705 -8.466 29.861 1.00 40.78 476 TYR A N 1
ATOM 3674 C CA . TYR A 1 476 ? -1.674 -7.542 29.336 1.00 40.78 476 TYR A CA 1
ATOM 3675 C C . TYR A 1 476 ? -0.232 -7.797 29.750 1.00 40.78 476 TYR A C 1
ATOM 3677 O O . TYR A 1 476 ? 0.028 -7.835 30.971 1.00 40.78 476 TYR A O 1
#

Sequence (476 aa):
MPTHKVRDGESISSIAKLFHVDKASLIEANHIKDPDRIHTGQVLTIPKKREQQAPPAVTPPAKPSPAPAAREKSLSEQVDEAMLHARELSLQWIENLLQKLRTDEANERVQKEEKADVPKDTKPPEHKQTPPAKKGSRSTRQLSDVKENLKERLGKEAHVVQFGGVKLTDNEKKQIVAAVAVCEMNADGFGSINTDQEFVGRKYGKKGIGGLTYSRIVHIGLSYGVIQYTQDSGSLGDLLVKMKAKNGAKFTEVFGGGDSAIADSLITLTTTGRADLANNATIPMSGQAYWNSIRRKPEGKELARLANGPTQSDLPVSREIRGKRVQPIPAQKGATATDLWTGTWKERFLAAGKVLDFQEVQLDFAVERYFNPLLQLAKTNNVRSALGLAFLAACNIRGGVGQKLSRLLYSVADELKVQRPFKSSEDERKCLDAIAAAKGKIGDTEVHEDESRRVKLLIKDELGFLAEDLYDTSTY

Foldseek 3Di:
DDKDQAAPPDFLVNVCVVLVHDSVVQCVQAVPPDRRPDDGRDMGDDDPHPDDDDDDDDDDDDDDDDDDDDDDDDPVVVVVLVQLLLQLVQLVLLLVLLVVVVVVVVVVVVVVVCVVDDDDDDDDDDDDDDDDDDDDDDDPVVSVVSVVVLCVLLVDDQDADDQPADDGDLSLLLLLLLLLLSLQAGS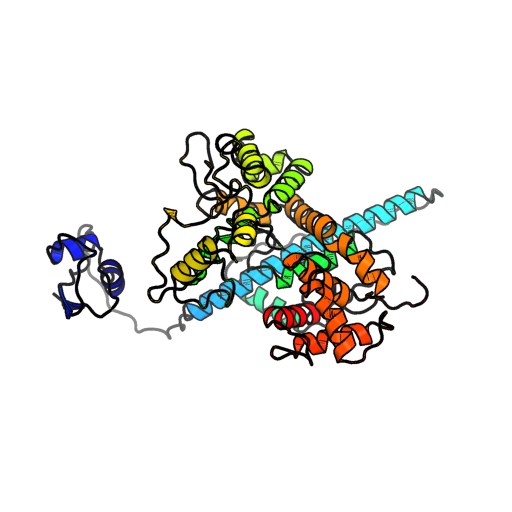LAQLGKDQLCLCVVPVPPDPRPPDDLCSVAERQFIQGGSLRQTLQVLSVLVLLVLLCVLPVQVLCVLQQVVNSVSSVQLSCLSHQAGPVCNPVPVAAQHLVVVLVVPCVPPLNVVLSCQCPDPVNPDPPPVRHHYHSSQDFDDSYPPHDTDGCSDDSNSVSSSVLSSPSSSNVSVSSSLCVPQQVVCSVVCVQLVVFASLLSSLLSSQCSPANPPGLSSCLLVVLCVLVVQDTSHDDVVSSVVSLVCLLVDDQDRVPRGRDPSSNSSSVSSVSSSNSSRPDDHDPVPRD